Protein AF-A0ABD2XMZ7-F1 (afdb_monomer)

Foldseek 3Di:
DLVVVLVPDDLPRQQDADPFQDGQLLVLQVDPPCSLVSNLSSLLSPHQQCRATNQQDGSLLSNLLDLDPPCSLVSNVVSCVVSVRDYDQCRATPQSDGSLLNNLQNVNLVSNLSSVVSPRDQCRATNQRDGSLLSLLQDDPPVDPDRSLLSNLVSCVVVVHDHPQQRATPVGDGSLLNNLLNLPLVSNVSSVVSPDDLVPDDHDALVSNPPDLDADDDLSLLLSLLLLLLSNLLSVVSCVVSPRDDDLNNLLRSLVSCVVSVLQPDPPPLVCVQVNPPNVVNVVSLVLQQVADPPVLRDTNNVLLPDALVVVVVRDRSVRVNNPSVSVRLVVDDPSNSNSSSSSNSQSPCVVSLLVSLLVLVCLVVVVPDDSVVSSVVSVPDGSVVSSVSSVVSVVVVD

Radius of gyration: 26.89 Å; Cα contacts (8 Å, |Δi|>4): 524; chains: 1; bounding box: 75×39×82 Å

Sequence (399 aa):
MVFVLKKRCKPGQVDVQDKWGNTPLHLAVPSLANPKARVQALLTIGANPNLANDEGLTPMHIISKRHCNDGLWNSFWKVSGQMKQPVKLEARDKLGNTPLHLAALSFDFMSLESLLRNGADPNSVNEEGQTPLHIIAKNDDRFNICNVASLFFKTNKELGRQVRIDAKDNLGRTPLQLAVANLLPDKIDILLDNGADLSSFRFPTEDYFAEKLVPYQRERRLNFKMRIASRLMAVVECLENRGYELDQSDALTVMKVFADHELFEKS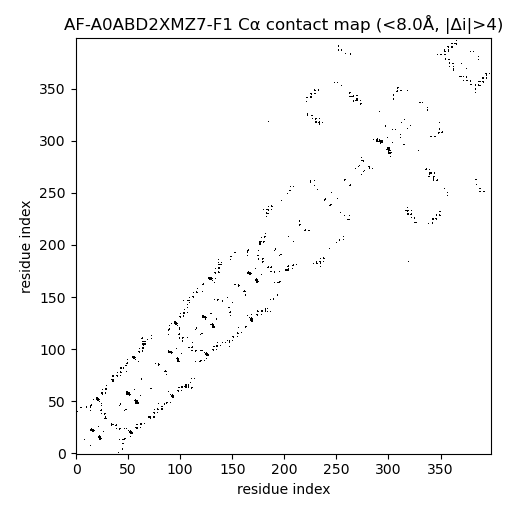ANFEKCWYGRDGGKSVMKAKKTKKIMLKKMGLTLYDLIRLRPEEMTKLITFKEFNLYSPSSVLRKLPNKLLEACVLHLCETISREFFRAWATISFLGLTRYRLPVLCCENIIENLKNEDLHRICLADTLDAI

Nearest PDB structures (foldseek):
  1k3z-assembly1_D  TM=8.189E-01  e=5.544E-05  Mus musculus
  5ma9-assembly1_A  TM=4.118E-01  e=1.063E-08  synthetic construct
  8fhi-assembly1_A  TM=4.095E-01  e=3.272E-05  Oryctolagus cuniculus
  5iwr-assembly1_A  TM=4.015E-01  e=6.321E-04  Rattus norvegicus
  5wo8-assembly1_A  TM=4.094E-01  e=3.617E-03  Rattus norvegicus

pLDDT: mean 81.59, std 15.68, range [28.45, 98.5]

Structure (mmCIF, N/CA/C/O backbone):
data_AF-A0ABD2XMZ7-F1
#
_entry.id   AF-A0ABD2XMZ7-F1
#
loop_
_atom_site.group_PDB
_atom_site.id
_atom_site.type_symbol
_atom_site.label_atom_id
_atom_site.label_alt_id
_atom_site.label_comp_id
_atom_site.label_asym_id
_atom_site.label_entity_id
_atom_site.label_seq_id
_atom_site.pdbx_PDB_ins_code
_atom_site.Cartn_x
_atom_site.Cartn_y
_atom_site.Cartn_z
_atom_site.occupancy
_atom_site.B_iso_or_equiv
_atom_site.auth_seq_id
_atom_site.auth_comp_id
_atom_site.auth_asym_id
_atom_site.auth_atom_id
_atom_site.pdbx_PDB_model_num
ATOM 1 N N . MET A 1 1 ? 41.041 -0.847 -24.775 1.00 38.12 1 MET A N 1
ATOM 2 C CA . MET A 1 1 ? 40.199 -2.025 -24.447 1.00 38.12 1 MET A CA 1
ATOM 3 C C . MET A 1 1 ? 38.959 -2.148 -25.348 1.00 38.12 1 MET A C 1
ATOM 5 O O . MET A 1 1 ? 38.755 -3.219 -25.899 1.00 38.12 1 MET A O 1
ATOM 9 N N . VAL A 1 2 ? 38.198 -1.068 -25.610 1.00 33.31 2 VAL A N 1
ATOM 10 C CA . VAL A 1 2 ? 37.034 -1.059 -26.543 1.00 33.31 2 VAL A CA 1
ATOM 11 C C . VAL A 1 2 ? 37.391 -1.490 -27.980 1.00 33.31 2 VAL A C 1
ATOM 13 O O . VAL A 1 2 ? 36.640 -2.221 -28.618 1.00 33.31 2 VAL A O 1
ATOM 16 N N . PHE A 1 3 ? 38.581 -1.123 -28.468 1.00 28.45 3 PHE A N 1
ATOM 17 C CA . PHE A 1 3 ? 39.058 -1.489 -29.812 1.00 28.45 3 PHE A CA 1
ATOM 18 C C . PHE A 1 3 ? 39.401 -2.983 -29.982 1.00 28.45 3 PHE A C 1
ATOM 20 O O . PHE A 1 3 ? 39.410 -3.488 -31.101 1.00 28.45 3 PHE A O 1
ATOM 27 N N . VAL A 1 4 ? 39.666 -3.704 -28.886 1.00 34.22 4 VAL A N 1
ATOM 28 C CA . VAL A 1 4 ? 40.078 -5.120 -28.930 1.00 34.22 4 VAL A CA 1
ATOM 29 C C . VAL A 1 4 ? 38.863 -6.054 -29.002 1.00 34.22 4 VAL A C 1
ATOM 31 O O . VAL A 1 4 ? 38.938 -7.103 -29.636 1.00 34.22 4 VAL A O 1
ATOM 34 N N . LEU A 1 5 ? 37.716 -5.654 -28.438 1.00 40.00 5 LEU A N 1
ATOM 35 C CA . LEU A 1 5 ? 36.484 -6.454 -28.475 1.00 40.00 5 LEU A CA 1
ATOM 36 C C . LEU A 1 5 ? 35.785 -6.418 -29.845 1.00 40.00 5 LEU A C 1
ATOM 38 O O . LEU A 1 5 ? 35.269 -7.444 -30.283 1.00 40.00 5 LEU A O 1
ATOM 42 N N . LYS A 1 6 ? 35.855 -5.293 -30.579 1.00 42.47 6 LYS A N 1
ATOM 43 C CA . LYS A 1 6 ? 35.283 -5.179 -31.939 1.00 42.47 6 LYS A CA 1
ATOM 44 C C . LYS A 1 6 ? 35.892 -6.151 -32.961 1.00 42.47 6 LYS A C 1
ATOM 46 O O . LYS A 1 6 ? 35.240 -6.458 -33.949 1.00 42.47 6 LYS A O 1
ATOM 51 N N . LYS A 1 7 ? 37.121 -6.637 -32.743 1.00 44.34 7 LYS A N 1
ATOM 52 C CA . LYS A 1 7 ? 37.799 -7.570 -33.663 1.00 44.34 7 LYS A CA 1
ATOM 53 C C . LYS A 1 7 ? 37.539 -9.054 -33.371 1.00 44.34 7 LYS A C 1
ATOM 55 O O . LYS A 1 7 ? 37.940 -9.876 -34.187 1.00 44.34 7 LYS A O 1
ATOM 60 N N . ARG A 1 8 ? 36.927 -9.419 -32.233 1.00 46.94 8 ARG A N 1
ATOM 61 C CA . ARG A 1 8 ? 36.843 -10.830 -31.793 1.00 46.94 8 ARG A CA 1
ATOM 62 C C . ARG A 1 8 ? 35.441 -11.435 -31.722 1.00 46.94 8 ARG A C 1
ATOM 64 O O . ARG A 1 8 ? 35.349 -12.649 -31.849 1.00 46.94 8 ARG A O 1
ATOM 71 N N . CYS A 1 9 ? 34.373 -10.652 -31.576 1.00 47.41 9 CYS A N 1
ATOM 72 C CA . CYS A 1 9 ? 33.013 -11.204 -31.553 1.00 47.41 9 CYS A CA 1
ATOM 73 C C . CYS A 1 9 ? 32.313 -10.993 -32.899 1.00 47.41 9 CYS A C 1
ATOM 75 O O . CYS A 1 9 ? 32.142 -9.858 -33.341 1.00 47.41 9 CYS A O 1
ATOM 77 N N . LYS A 1 10 ? 31.875 -12.084 -33.541 1.00 54.19 10 LYS A N 1
ATOM 78 C CA . LYS A 1 10 ? 30.911 -12.005 -34.649 1.00 54.19 10 LYS A CA 1
ATOM 79 C C . LYS A 1 10 ? 29.584 -11.428 -34.112 1.00 54.19 10 LYS A C 1
ATOM 81 O O . LYS A 1 10 ? 29.258 -11.718 -32.959 1.00 54.19 10 LYS A O 1
ATOM 86 N N . PRO A 1 11 ? 28.787 -10.696 -34.916 1.00 49.00 11 PRO A N 1
ATOM 87 C CA . PRO A 1 11 ? 27.515 -10.095 -34.485 1.00 49.00 11 PRO A CA 1
ATOM 88 C C . PRO A 1 11 ? 26.515 -11.056 -33.809 1.00 49.00 11 PRO A C 1
ATOM 90 O O . PRO A 1 11 ? 25.649 -10.598 -33.082 1.00 49.00 11 PRO A O 1
ATOM 93 N N . GLY A 1 12 ? 26.650 -12.378 -33.988 1.00 54.53 12 GLY A N 1
ATOM 94 C CA . GLY A 1 12 ? 25.813 -13.395 -33.332 1.00 54.53 12 GLY A CA 1
ATOM 95 C C . GLY A 1 12 ? 26.359 -14.005 -32.029 1.00 54.53 12 GLY A C 1
ATOM 96 O O . GLY A 1 12 ? 25.668 -14.806 -31.416 1.00 54.53 12 GLY A O 1
ATOM 97 N N . GLN A 1 13 ? 27.581 -13.676 -31.588 1.00 69.81 13 GLN A N 1
ATOM 98 C CA . GLN A 1 13 ? 28.174 -14.241 -30.357 1.00 69.81 13 GLN A CA 1
ATOM 99 C C . GLN A 1 13 ? 27.976 -13.369 -29.109 1.00 69.81 13 GLN A C 1
ATOM 101 O O . GLN A 1 13 ? 28.232 -13.826 -27.998 1.00 69.81 13 GLN A O 1
ATOM 106 N N . VAL A 1 14 ? 27.558 -12.112 -29.273 1.00 84.31 14 VAL A N 1
ATOM 107 C CA . VAL A 1 14 ? 27.407 -11.172 -28.150 1.00 84.31 14 VAL A CA 1
ATOM 108 C C . VAL A 1 14 ? 26.208 -11.495 -27.255 1.00 84.31 14 VAL A C 1
ATOM 110 O O . VAL A 1 14 ? 26.244 -11.189 -26.068 1.00 84.31 14 VAL A O 1
ATOM 113 N N . ASP A 1 15 ? 25.194 -12.163 -27.800 1.00 91.25 15 ASP A N 1
ATOM 114 C CA . ASP A 1 15 ? 23.923 -12.444 -27.129 1.00 91.25 15 ASP A CA 1
ATOM 115 C C . ASP A 1 15 ? 23.771 -13.920 -26.717 1.00 91.25 15 ASP A C 1
ATOM 117 O O . ASP A 1 15 ? 22.664 -14.381 -26.457 1.00 91.25 15 ASP A O 1
ATOM 121 N N . VAL A 1 16 ? 24.874 -14.679 -26.647 1.00 91.06 16 VAL A N 1
ATOM 122 C CA . VAL A 1 16 ? 24.844 -16.095 -26.233 1.00 91.06 16 VAL A CA 1
ATOM 123 C C . VAL A 1 16 ? 24.239 -16.222 -24.838 1.00 91.06 16 VAL A C 1
ATOM 125 O O . VAL A 1 16 ? 24.707 -15.592 -23.894 1.00 91.06 16 VAL A O 1
ATOM 128 N N . GLN A 1 17 ? 23.216 -17.056 -24.710 1.00 92.19 17 GLN A N 1
ATOM 129 C CA . GLN A 1 17 ? 22.530 -17.284 -23.448 1.00 92.19 17 GLN A CA 1
ATOM 130 C C . GLN A 1 17 ? 23.194 -18.413 -22.657 1.00 92.19 17 GLN A C 1
ATOM 132 O O . GLN A 1 17 ? 23.619 -19.422 -23.223 1.00 92.19 17 GLN A O 1
ATOM 137 N N . ASP A 1 18 ? 23.300 -18.232 -21.342 1.00 91.62 18 ASP A N 1
ATOM 138 C CA . ASP A 1 18 ? 23.637 -19.320 -20.428 1.00 91.62 18 ASP A CA 1
ATOM 139 C C . ASP A 1 18 ? 22.441 -20.272 -20.220 1.00 91.62 18 ASP A C 1
ATOM 141 O O . ASP A 1 18 ? 21.390 -20.139 -20.846 1.00 91.62 18 ASP A O 1
ATOM 145 N N . LYS A 1 19 ? 22.590 -21.249 -19.321 1.00 94.62 19 LYS A N 1
ATOM 146 C CA . LYS A 1 19 ? 21.549 -22.247 -19.017 1.00 94.62 19 LYS A CA 1
ATOM 147 C C . LYS A 1 19 ? 20.270 -21.688 -18.369 1.00 94.62 19 LYS A C 1
ATOM 149 O O . LYS A 1 19 ? 19.377 -22.471 -18.075 1.00 94.62 19 LYS A O 1
ATOM 154 N N . TRP A 1 20 ? 20.241 -20.394 -18.059 1.00 92.12 20 TRP A N 1
ATOM 155 C CA . TRP A 1 20 ? 19.093 -19.681 -17.500 1.00 92.12 20 TRP A CA 1
ATOM 156 C C . TRP A 1 20 ? 18.586 -18.594 -18.463 1.00 92.12 20 TRP A C 1
ATOM 158 O O . TRP A 1 20 ? 17.882 -17.667 -18.053 1.00 92.12 20 TRP A O 1
ATOM 168 N N . GLY A 1 21 ? 19.015 -18.630 -19.728 1.00 92.62 21 GLY A N 1
ATOM 169 C CA . GLY A 1 21 ? 18.636 -17.642 -20.729 1.00 92.62 21 GLY A CA 1
ATOM 170 C C . GLY A 1 21 ? 19.363 -16.298 -20.586 1.00 92.62 21 GLY A C 1
ATOM 171 O O . GLY A 1 21 ? 19.063 -15.357 -21.323 1.00 92.62 21 GLY A O 1
ATOM 172 N N . ASN A 1 22 ? 20.312 -16.145 -19.653 1.00 93.44 22 ASN A N 1
ATOM 173 C CA . ASN A 1 22 ? 20.974 -14.858 -19.444 1.00 93.44 22 ASN A CA 1
ATOM 174 C C . ASN A 1 22 ? 22.020 -14.612 -20.531 1.00 93.44 22 ASN A C 1
ATOM 176 O O . ASN A 1 22 ? 22.984 -15.362 -20.674 1.00 93.44 22 ASN A O 1
ATOM 180 N N . THR A 1 23 ? 21.876 -13.502 -21.249 1.00 94.19 23 THR A N 1
ATOM 181 C CA . THR A 1 23 ? 22.932 -12.985 -22.133 1.00 94.19 23 THR A CA 1
ATOM 182 C C . THR A 1 23 ? 24.066 -12.344 -21.315 1.00 94.19 23 THR A C 1
ATOM 184 O O . THR A 1 23 ? 23.862 -11.970 -20.151 1.00 94.19 23 THR A O 1
ATOM 187 N N . PRO A 1 24 ? 25.252 -12.085 -21.900 1.00 92.62 24 PRO A N 1
ATOM 188 C CA . PRO A 1 24 ? 26.321 -11.347 -21.228 1.00 92.62 24 PRO A CA 1
ATOM 189 C C . PRO A 1 24 ? 25.870 -9.975 -20.717 1.00 92.62 24 PRO A C 1
ATOM 191 O O . PRO A 1 24 ? 26.407 -9.488 -19.722 1.00 92.62 24 PRO A O 1
ATOM 194 N N . LEU A 1 25 ? 24.870 -9.361 -21.363 1.00 92.94 25 LEU A N 1
ATOM 195 C CA . LEU A 1 25 ? 24.292 -8.092 -20.931 1.00 92.94 25 LEU A CA 1
ATOM 196 C C . LEU A 1 25 ? 23.489 -8.237 -19.630 1.00 92.94 25 LEU A C 1
ATOM 198 O O . LEU A 1 25 ? 23.632 -7.386 -18.754 1.00 92.94 25 LEU A O 1
ATOM 202 N N . HIS A 1 26 ? 22.742 -9.333 -19.448 1.00 92.69 26 HIS A N 1
ATOM 203 C CA . HIS A 1 26 ? 22.068 -9.641 -18.179 1.00 92.69 26 HIS A CA 1
ATOM 204 C C . HIS A 1 26 ? 23.076 -9.789 -17.038 1.00 92.69 26 HIS A C 1
ATOM 206 O O . HIS A 1 26 ? 22.881 -9.222 -15.969 1.00 92.69 26 HIS A O 1
ATOM 212 N N . LEU A 1 27 ? 24.186 -10.494 -17.281 1.00 90.62 27 LEU A N 1
ATOM 213 C CA . LEU A 1 27 ? 25.227 -10.759 -16.280 1.00 90.62 27 LEU A CA 1
ATOM 214 C C . LEU A 1 27 ? 26.117 -9.537 -15.990 1.00 90.62 27 LEU A C 1
ATOM 216 O O . LEU A 1 27 ? 26.701 -9.424 -14.910 1.00 90.62 27 LEU A O 1
ATOM 220 N N . ALA A 1 28 ? 26.231 -8.604 -16.938 1.00 89.81 28 ALA A N 1
ATOM 221 C CA . ALA A 1 28 ? 26.998 -7.373 -16.760 1.00 89.81 28 ALA A CA 1
ATOM 222 C C . ALA A 1 28 ? 26.328 -6.397 -15.789 1.00 89.81 28 ALA A C 1
ATOM 224 O O . ALA A 1 28 ? 27.034 -5.677 -15.081 1.00 89.81 28 ALA A O 1
ATOM 225 N N . VAL A 1 29 ? 24.991 -6.392 -15.740 1.00 87.25 29 VAL A N 1
ATOM 226 C CA . VAL A 1 29 ? 24.213 -5.508 -14.871 1.00 87.25 29 VAL A CA 1
ATOM 227 C C . VAL A 1 29 ? 24.531 -5.758 -13.388 1.00 87.25 29 VAL A C 1
ATOM 229 O O . VAL A 1 29 ? 25.074 -4.843 -12.778 1.00 87.25 29 VAL A O 1
ATOM 232 N N . PRO A 1 30 ? 24.311 -6.943 -12.778 1.00 83.31 30 PRO A N 1
ATOM 233 C CA . PRO A 1 30 ? 24.521 -7.185 -11.342 1.00 83.31 30 PRO A CA 1
ATOM 234 C C . PRO A 1 30 ? 25.998 -7.212 -10.902 1.00 83.31 30 PRO A C 1
ATOM 236 O O . PRO A 1 30 ? 26.280 -7.411 -9.725 1.00 83.31 30 PRO A O 1
ATOM 239 N N . SER A 1 31 ? 26.957 -7.015 -11.812 1.00 75.56 31 SER A N 1
ATOM 240 C CA . SER A 1 31 ? 28.384 -7.121 -11.501 1.00 75.56 31 SER A CA 1
ATOM 241 C C . SER A 1 31 ? 28.862 -6.050 -10.511 1.00 75.56 31 SER A C 1
ATOM 243 O O . SER A 1 31 ? 28.597 -4.862 -10.685 1.00 75.56 31 SER A O 1
ATOM 245 N N . LEU A 1 32 ? 29.644 -6.474 -9.511 1.00 65.06 32 LEU A N 1
ATOM 246 C CA . LEU A 1 32 ? 30.267 -5.597 -8.509 1.00 65.06 32 LEU A CA 1
ATOM 247 C C . LEU A 1 32 ? 31.426 -4.753 -9.076 1.00 65.06 32 LEU A C 1
ATOM 249 O O . LEU A 1 32 ? 31.767 -3.715 -8.518 1.00 65.06 32 LEU A O 1
ATOM 253 N N . ALA A 1 33 ? 32.027 -5.171 -10.196 1.00 70.06 33 ALA A N 1
ATOM 254 C CA . ALA A 1 33 ? 33.173 -4.500 -10.806 1.00 70.06 33 ALA A CA 1
ATOM 255 C C . ALA A 1 33 ? 32.759 -3.739 -12.078 1.00 70.06 33 ALA A C 1
ATOM 257 O O . ALA A 1 33 ? 32.701 -4.305 -13.171 1.00 70.06 33 ALA A O 1
ATOM 258 N N . ASN A 1 34 ? 32.500 -2.437 -11.919 1.00 80.81 34 ASN A N 1
ATOM 259 C CA . ASN A 1 34 ? 32.231 -1.464 -12.988 1.00 80.81 34 ASN A CA 1
ATOM 260 C C . ASN A 1 34 ? 31.139 -1.897 -14.004 1.00 80.81 34 ASN A C 1
ATOM 262 O O . ASN A 1 34 ? 31.417 -2.042 -15.202 1.00 80.81 34 ASN A O 1
ATOM 266 N N . PRO A 1 35 ? 29.883 -2.079 -13.549 1.00 85.44 35 PRO A N 1
ATOM 267 C CA . PRO A 1 35 ? 28.771 -2.521 -14.398 1.00 85.44 35 PRO A CA 1
ATOM 268 C C . PRO A 1 35 ? 28.526 -1.562 -15.571 1.00 85.44 35 PRO A C 1
ATOM 270 O O . PRO A 1 35 ? 28.279 -1.996 -16.695 1.00 85.44 35 PRO A O 1
ATOM 273 N N . LYS A 1 36 ? 28.709 -0.255 -15.347 1.00 88.56 36 LYS A N 1
ATOM 274 C CA . LYS A 1 36 ? 28.576 0.792 -16.365 1.00 88.56 36 LYS A CA 1
ATOM 275 C C . LYS A 1 36 ? 29.483 0.557 -17.572 1.00 88.56 36 LYS A C 1
ATOM 277 O O . LYS A 1 36 ? 28.987 0.515 -18.695 1.00 88.56 36 LYS A O 1
ATOM 282 N N . ALA A 1 37 ? 30.788 0.374 -17.365 1.00 88.94 37 ALA A N 1
ATOM 283 C CA . ALA A 1 37 ? 31.724 0.173 -18.474 1.00 88.94 37 ALA A CA 1
ATOM 284 C C . ALA A 1 37 ? 31.446 -1.128 -19.245 1.00 88.94 37 ALA A C 1
ATOM 286 O O . ALA A 1 37 ? 31.563 -1.159 -20.470 1.00 88.94 37 ALA A O 1
ATOM 287 N N . ARG A 1 38 ? 31.042 -2.194 -18.542 1.00 88.94 38 ARG A N 1
ATOM 288 C CA . ARG A 1 38 ? 30.714 -3.488 -19.160 1.00 88.94 38 ARG A CA 1
ATOM 289 C C . ARG A 1 38 ? 29.462 -3.394 -20.026 1.00 88.94 38 ARG A C 1
ATOM 291 O O . ARG A 1 38 ? 29.496 -3.808 -21.180 1.00 88.94 38 ARG A O 1
ATOM 298 N N . VAL A 1 39 ? 28.397 -2.794 -19.499 1.00 90.94 39 VAL A N 1
ATOM 299 C CA . VAL A 1 39 ? 27.154 -2.547 -20.239 1.00 90.94 39 VAL A CA 1
ATOM 300 C C . VAL A 1 39 ? 27.407 -1.658 -21.458 1.00 90.94 39 VAL A C 1
ATOM 302 O O . VAL A 1 39 ? 26.974 -2.002 -22.553 1.00 90.94 39 VAL A O 1
ATOM 305 N N . GLN A 1 40 ? 28.173 -0.569 -21.313 1.00 91.31 40 GLN A N 1
ATOM 306 C CA . GLN A 1 40 ? 28.552 0.284 -22.448 1.00 91.31 40 GLN A CA 1
ATOM 307 C C . GLN A 1 40 ? 29.273 -0.502 -23.542 1.00 91.31 40 GLN A C 1
ATOM 309 O O . GLN A 1 40 ? 28.925 -0.383 -24.716 1.00 91.31 40 GLN A O 1
ATOM 314 N N . ALA A 1 41 ? 30.276 -1.299 -23.164 1.00 90.62 41 ALA A N 1
ATOM 315 C CA . ALA A 1 41 ? 31.056 -2.077 -24.114 1.00 90.62 41 ALA A CA 1
ATOM 316 C C . ALA A 1 41 ? 30.178 -3.079 -24.873 1.00 90.62 41 ALA A C 1
ATOM 318 O O . ALA A 1 41 ? 30.274 -3.140 -26.095 1.00 90.62 41 ALA A O 1
ATOM 319 N N . LEU A 1 42 ? 29.305 -3.804 -24.164 1.00 91.56 42 LEU A N 1
ATOM 320 C CA . LEU A 1 42 ? 28.395 -4.792 -24.749 1.00 91.56 42 LEU A CA 1
ATOM 321 C C . LEU A 1 42 ? 27.392 -4.152 -25.718 1.00 91.56 42 LEU A C 1
ATOM 323 O O . LEU A 1 42 ? 27.271 -4.605 -26.853 1.00 91.56 42 LEU A O 1
ATOM 327 N N . LEU A 1 43 ? 26.743 -3.054 -25.327 1.00 92.44 43 LEU A N 1
ATOM 328 C CA . LEU A 1 43 ? 25.816 -2.339 -26.211 1.00 92.44 43 LEU A CA 1
ATOM 329 C C . LEU A 1 43 ? 26.537 -1.767 -27.446 1.00 92.44 43 LEU A C 1
ATOM 331 O O . LEU A 1 43 ? 26.039 -1.874 -28.561 1.00 92.44 43 LEU A O 1
ATOM 335 N N . THR A 1 44 ? 27.758 -1.241 -27.287 1.00 90.75 44 THR A N 1
ATOM 336 C CA . THR A 1 44 ? 28.550 -0.674 -28.401 1.00 90.75 44 THR A CA 1
ATOM 337 C C . THR A 1 44 ? 28.965 -1.723 -29.440 1.00 90.75 44 THR A C 1
ATOM 339 O O . THR A 1 44 ? 29.176 -1.389 -30.608 1.00 90.75 44 THR A O 1
ATOM 342 N N . ILE A 1 45 ? 29.114 -2.988 -29.036 1.00 89.81 45 ILE A N 1
ATOM 343 C CA . ILE A 1 45 ? 29.388 -4.098 -29.963 1.00 89.81 45 ILE A CA 1
ATOM 344 C C . ILE A 1 45 ? 28.110 -4.755 -30.507 1.00 89.81 45 ILE A C 1
ATOM 346 O O . ILE A 1 45 ? 28.218 -5.702 -31.281 1.00 89.81 45 ILE A O 1
ATOM 350 N N . GLY A 1 46 ? 26.928 -4.242 -30.151 1.00 89.38 46 GLY A N 1
ATOM 351 C CA . GLY A 1 46 ? 25.648 -4.656 -30.723 1.00 89.38 46 GLY A CA 1
ATOM 352 C C . GLY A 1 46 ? 24.824 -5.626 -29.878 1.00 89.38 46 GLY A C 1
ATOM 353 O O . GLY A 1 46 ? 23.872 -6.174 -30.423 1.00 89.38 46 GLY A O 1
ATOM 354 N N . ALA A 1 47 ? 25.145 -5.829 -28.591 1.00 92.44 47 ALA A N 1
ATOM 355 C CA . ALA A 1 47 ? 24.313 -6.640 -27.691 1.00 92.44 47 ALA A CA 1
ATOM 356 C C . ALA A 1 47 ? 22.858 -6.160 -27.715 1.00 92.44 47 ALA A C 1
ATOM 358 O O . ALA A 1 47 ? 22.613 -4.959 -27.600 1.00 92.44 47 ALA A O 1
ATOM 359 N N . ASN A 1 48 ? 21.896 -7.071 -27.836 1.00 92.62 48 ASN A N 1
ATOM 360 C CA . ASN A 1 48 ? 20.490 -6.696 -27.887 1.00 92.62 48 ASN A CA 1
ATOM 361 C C . ASN A 1 48 ? 19.973 -6.315 -26.479 1.00 92.62 48 ASN A C 1
ATOM 363 O O . ASN A 1 48 ? 19.917 -7.174 -25.592 1.00 92.62 48 ASN A O 1
ATOM 367 N N . PRO A 1 49 ? 19.530 -5.058 -26.252 1.00 93.81 49 PRO A N 1
ATOM 368 C CA . PRO A 1 49 ? 19.078 -4.594 -24.939 1.00 93.81 49 PRO A CA 1
ATOM 369 C C . PRO A 1 49 ? 17.728 -5.177 -24.502 1.00 93.81 49 PRO A C 1
ATOM 371 O O . PRO A 1 49 ? 17.311 -4.943 -23.369 1.00 93.81 49 PRO A O 1
ATOM 374 N N . ASN A 1 50 ? 17.037 -5.903 -25.386 1.00 95.44 50 ASN A N 1
ATOM 375 C CA . ASN A 1 50 ? 15.657 -6.348 -25.198 1.00 95.44 50 ASN A CA 1
ATOM 376 C C . ASN A 1 50 ? 15.491 -7.869 -25.119 1.00 95.44 50 ASN A C 1
ATOM 378 O O . ASN A 1 50 ? 14.354 -8.331 -25.043 1.00 95.44 50 ASN A O 1
ATOM 382 N N . LEU A 1 51 ? 16.573 -8.652 -25.190 1.00 95.12 51 LEU A N 1
ATOM 383 C CA . LEU A 1 51 ? 16.459 -10.102 -25.020 1.00 95.12 51 LEU A CA 1
ATOM 384 C C . LEU A 1 51 ? 16.017 -10.413 -23.598 1.00 95.12 51 LEU A C 1
ATOM 386 O O . LEU A 1 51 ? 16.554 -9.836 -22.658 1.00 95.12 51 LEU A O 1
ATOM 390 N N . ALA A 1 52 ? 15.041 -11.301 -23.467 1.00 96.00 52 ALA A N 1
ATOM 391 C CA . ALA A 1 52 ? 14.596 -11.816 -22.187 1.00 96.00 52 ALA A CA 1
ATOM 392 C C . ALA A 1 52 ? 15.336 -13.117 -21.861 1.00 96.00 52 ALA A C 1
ATOM 394 O O . ALA A 1 52 ? 15.641 -13.901 -22.764 1.00 96.00 52 ALA A O 1
ATOM 395 N N . ASN A 1 53 ? 15.622 -13.333 -20.581 1.00 95.19 53 ASN A N 1
ATOM 396 C CA . ASN A 1 53 ? 16.087 -14.620 -20.080 1.00 95.19 53 ASN A CA 1
ATOM 397 C C . ASN A 1 53 ? 14.918 -15.600 -19.870 1.00 95.19 53 ASN A C 1
ATOM 399 O O . ASN A 1 53 ? 13.767 -15.278 -20.173 1.00 95.19 53 ASN A O 1
ATOM 403 N N . ASP A 1 54 ? 15.196 -16.779 -19.309 1.00 96.00 54 ASP A N 1
ATOM 404 C CA . ASP A 1 54 ? 14.175 -17.816 -19.128 1.00 96.00 54 ASP A CA 1
ATOM 405 C C . ASP A 1 54 ? 13.066 -17.405 -18.152 1.00 96.00 54 ASP A C 1
ATOM 407 O O . ASP A 1 54 ? 12.009 -18.019 -18.165 1.00 96.00 54 ASP A O 1
ATOM 411 N N . GLU A 1 55 ? 13.271 -16.369 -17.332 1.00 95.00 55 GLU A N 1
ATOM 412 C CA . GLU A 1 55 ? 12.274 -15.774 -16.429 1.00 95.00 55 GLU A CA 1
ATOM 413 C C . GLU A 1 55 ? 11.492 -14.614 -17.072 1.00 95.00 55 GLU A C 1
ATOM 415 O O . GLU A 1 55 ? 10.707 -13.938 -16.406 1.00 95.00 55 GLU A O 1
ATOM 420 N N . GLY A 1 56 ? 11.707 -14.350 -18.363 1.00 95.81 56 GLY A N 1
ATOM 421 C CA . GLY A 1 56 ? 11.125 -13.205 -19.065 1.00 95.81 56 GLY A CA 1
ATOM 422 C C . GLY A 1 56 ? 11.791 -11.866 -18.713 1.00 95.81 56 GLY A C 1
ATOM 423 O O . GLY A 1 56 ? 11.373 -10.814 -19.195 1.00 95.81 56 GLY A O 1
ATOM 424 N N . LEU A 1 57 ? 12.844 -11.868 -17.889 1.00 96.44 57 LEU A N 1
ATOM 425 C CA . LEU A 1 57 ? 13.526 -10.645 -17.477 1.00 96.44 57 LEU A CA 1
ATOM 426 C C . LEU A 1 57 ? 14.429 -10.162 -18.604 1.00 96.44 57 LEU A C 1
ATOM 428 O O . LEU A 1 57 ? 15.330 -10.875 -19.027 1.00 96.44 57 LEU A O 1
ATOM 432 N N . THR A 1 58 ? 14.230 -8.922 -19.039 1.00 95.75 58 THR A N 1
ATOM 433 C CA . THR A 1 58 ? 15.190 -8.201 -19.891 1.00 95.75 58 THR A CA 1
ATOM 434 C C . THR A 1 58 ? 16.281 -7.537 -19.039 1.00 95.75 58 THR A C 1
ATOM 436 O O . THR A 1 58 ? 16.090 -7.355 -17.829 1.00 95.75 58 THR A O 1
ATOM 439 N N . PRO A 1 59 ? 17.397 -7.059 -19.628 1.00 94.19 59 PRO A N 1
ATOM 440 C CA . PRO A 1 59 ? 18.377 -6.254 -18.904 1.00 94.19 59 PRO A CA 1
ATOM 441 C C . PRO A 1 59 ? 17.744 -5.079 -18.153 1.00 94.19 59 PRO A C 1
ATOM 443 O O . PRO A 1 59 ? 18.156 -4.784 -17.034 1.00 94.19 59 PRO A O 1
ATOM 446 N N . MET A 1 60 ? 16.699 -4.459 -18.715 1.00 93.62 60 MET A N 1
ATOM 447 C CA . MET A 1 60 ? 16.008 -3.345 -18.067 1.00 93.62 60 MET A CA 1
ATOM 448 C C . MET A 1 60 ? 15.286 -3.765 -16.778 1.00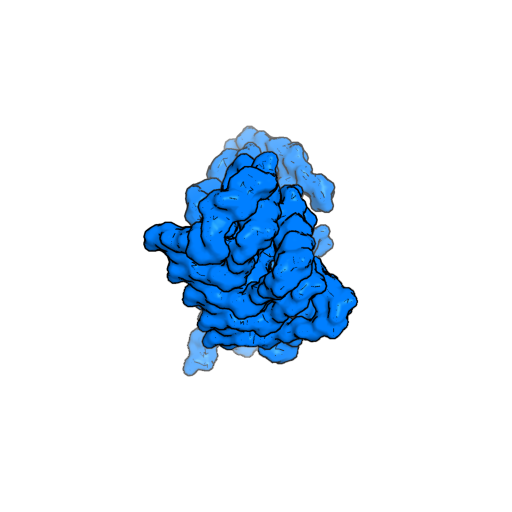 93.62 60 MET A C 1
ATOM 450 O O . MET A 1 60 ? 15.380 -3.055 -15.783 1.00 93.62 60 MET A O 1
ATOM 454 N N . HIS A 1 61 ? 14.670 -4.954 -16.739 1.00 94.38 61 HIS A N 1
ATOM 455 C CA . HIS A 1 61 ? 14.087 -5.502 -15.506 1.00 94.38 61 HIS A CA 1
ATOM 456 C C . HIS A 1 61 ? 15.140 -5.676 -14.405 1.00 94.38 61 HIS A C 1
ATOM 458 O O . HIS A 1 61 ? 14.892 -5.366 -13.239 1.00 94.38 61 HIS A O 1
ATOM 464 N N . ILE A 1 62 ? 16.330 -6.167 -14.769 1.00 92.25 62 ILE A N 1
ATOM 465 C CA . ILE A 1 62 ? 17.426 -6.367 -13.813 1.00 92.25 62 ILE A CA 1
ATOM 466 C C . ILE A 1 62 ? 17.934 -5.019 -13.300 1.00 92.25 62 ILE A C 1
ATOM 468 O O . ILE A 1 62 ? 18.191 -4.892 -12.104 1.00 92.25 62 ILE A O 1
ATOM 472 N N . ILE A 1 63 ? 18.053 -4.006 -14.166 1.00 90.56 63 ILE A N 1
ATOM 473 C CA . ILE A 1 63 ? 18.465 -2.664 -13.740 1.00 90.56 63 ILE A CA 1
ATOM 474 C C . ILE A 1 63 ? 17.432 -2.081 -12.761 1.00 90.56 63 ILE A C 1
ATOM 476 O O . ILE A 1 63 ? 17.838 -1.598 -11.710 1.00 90.56 63 ILE A O 1
ATOM 480 N N . SER A 1 64 ? 16.128 -2.211 -13.030 1.00 90.69 64 SER A N 1
ATOM 481 C CA . SER A 1 64 ? 15.049 -1.703 -12.159 1.00 90.69 64 SER A CA 1
ATOM 482 C C . SER A 1 64 ? 14.986 -2.345 -10.770 1.00 90.69 64 SER A C 1
ATOM 484 O O . SER A 1 64 ? 14.433 -1.761 -9.839 1.00 90.69 64 SER A O 1
ATOM 486 N N . LYS A 1 65 ? 15.553 -3.547 -10.609 1.00 86.69 65 LYS A N 1
ATOM 487 C CA . LYS A 1 65 ? 15.680 -4.225 -9.309 1.00 86.69 65 LYS A CA 1
ATOM 488 C C 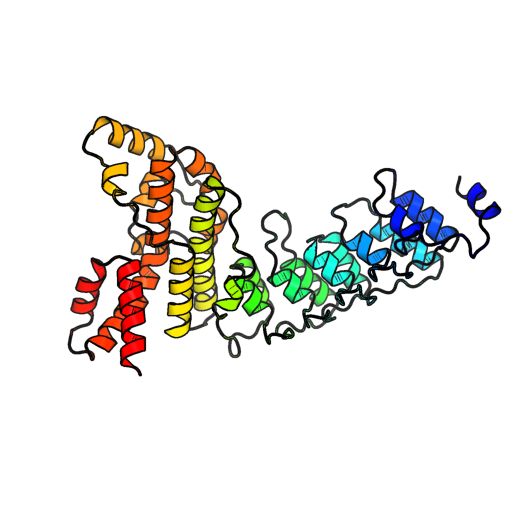. LYS A 1 65 ? 16.892 -3.752 -8.494 1.00 86.69 65 LYS A C 1
ATOM 490 O O . LYS A 1 65 ? 17.042 -4.168 -7.348 1.00 86.69 65 LYS A O 1
ATOM 495 N N . ARG A 1 66 ? 17.792 -2.938 -9.058 1.00 82.69 66 ARG A N 1
ATOM 496 C CA . ARG A 1 66 ? 18.997 -2.476 -8.350 1.00 82.69 66 ARG A CA 1
ATOM 497 C C . ARG A 1 66 ? 18.668 -1.305 -7.437 1.00 82.69 66 ARG A C 1
ATOM 499 O O . ARG A 1 66 ? 18.004 -0.366 -7.842 1.00 82.69 66 ARG A O 1
ATOM 506 N N . HIS A 1 67 ? 19.273 -1.296 -6.256 1.00 74.25 67 HIS A N 1
ATOM 507 C CA . HIS A 1 67 ? 19.268 -0.144 -5.353 1.00 74.25 67 HIS A CA 1
ATOM 508 C C . HIS A 1 67 ? 20.608 0.601 -5.450 1.00 74.25 67 HIS A C 1
ATOM 510 O O . HIS A 1 67 ? 21.361 0.679 -4.479 1.00 74.25 67 HIS A O 1
ATOM 516 N N . CYS A 1 68 ? 20.992 1.049 -6.650 1.00 71.94 68 CYS A N 1
ATOM 517 C CA . CYS A 1 68 ? 22.314 1.641 -6.884 1.00 71.94 68 CYS A CA 1
ATOM 518 C C . CYS A 1 68 ? 22.240 2.864 -7.798 1.00 71.94 68 CYS A C 1
ATOM 520 O O . CYS A 1 68 ? 21.876 2.752 -8.965 1.00 71.94 68 CYS A O 1
ATOM 522 N N . ASN A 1 69 ? 22.699 4.013 -7.297 1.00 72.44 69 ASN A N 1
ATOM 523 C CA . ASN A 1 69 ? 22.864 5.231 -8.088 1.00 72.44 69 ASN A CA 1
ATOM 524 C C . ASN A 1 69 ? 24.284 5.314 -8.681 1.00 72.44 69 ASN A C 1
ATOM 526 O O . ASN A 1 69 ? 25.098 6.148 -8.295 1.00 72.44 69 ASN A O 1
ATOM 530 N N . ASP A 1 70 ? 24.606 4.400 -9.595 1.00 78.44 70 ASP A N 1
ATOM 531 C CA . ASP A 1 70 ? 25.912 4.313 -10.272 1.00 78.44 70 ASP A CA 1
ATOM 532 C C . ASP A 1 70 ? 25.901 4.945 -11.684 1.00 78.44 70 ASP A C 1
ATOM 534 O O . ASP A 1 70 ? 26.869 4.855 -12.450 1.00 78.44 70 ASP A O 1
ATOM 538 N N . GLY A 1 71 ? 24.792 5.598 -12.051 1.00 82.88 71 GLY A N 1
ATOM 539 C CA . GLY A 1 71 ? 24.577 6.179 -13.375 1.00 82.88 71 GLY A CA 1
ATOM 540 C C . GLY A 1 71 ? 24.452 5.143 -14.499 1.00 82.88 71 GLY A C 1
ATOM 541 O O . GLY A 1 71 ? 24.553 5.516 -15.674 1.00 82.88 71 GLY A O 1
ATOM 542 N N . LEU A 1 72 ? 24.249 3.858 -14.172 1.00 86.69 72 LEU A N 1
ATOM 543 C CA . LEU A 1 72 ? 24.049 2.791 -15.152 1.00 86.69 72 LEU A CA 1
ATOM 544 C C . LEU A 1 72 ? 22.835 3.063 -16.038 1.00 86.69 72 LEU A C 1
ATOM 546 O O . LEU A 1 72 ? 22.938 2.888 -17.249 1.00 86.69 72 LEU A O 1
ATOM 550 N N . TRP A 1 73 ? 21.740 3.567 -15.463 1.00 87.12 73 TRP A N 1
ATOM 551 C CA . TRP A 1 73 ? 20.510 3.894 -16.189 1.00 87.12 73 TRP A CA 1
ATOM 552 C C . TRP A 1 73 ? 20.758 4.868 -17.349 1.00 87.12 73 TRP A C 1
ATOM 554 O O . TRP A 1 73 ? 20.533 4.550 -18.518 1.00 87.12 73 TRP A O 1
ATOM 564 N N . ASN A 1 74 ? 21.344 6.027 -17.030 1.00 85.88 74 ASN A N 1
ATOM 565 C CA . ASN A 1 74 ? 21.692 7.068 -18.002 1.00 85.88 74 ASN A CA 1
ATOM 566 C C . ASN A 1 74 ? 22.645 6.544 -19.076 1.00 85.88 74 ASN A C 1
ATOM 568 O O . ASN A 1 74 ? 22.540 6.888 -20.252 1.00 85.88 74 ASN A O 1
ATOM 572 N N . SER A 1 75 ? 23.589 5.699 -18.668 1.00 87.06 75 SER A N 1
ATOM 573 C CA . SER A 1 75 ? 24.539 5.088 -19.581 1.00 87.06 75 SER A CA 1
ATOM 574 C C . SER A 1 75 ? 23.873 4.105 -20.542 1.00 87.06 75 SER A C 1
ATOM 576 O O . SER A 1 75 ? 24.158 4.146 -21.736 1.00 87.06 75 SER A O 1
ATOM 578 N N . PHE A 1 76 ? 23.012 3.227 -20.029 1.00 91.00 76 PHE A N 1
ATOM 579 C CA . PHE A 1 76 ? 22.297 2.230 -20.818 1.00 91.00 76 PHE A CA 1
ATOM 580 C C . PHE 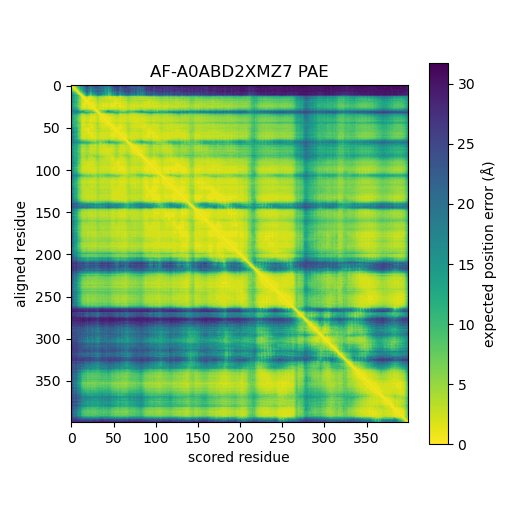A 1 76 ? 21.449 2.917 -21.889 1.00 91.00 76 PHE A C 1
ATOM 582 O O . PHE A 1 76 ? 21.561 2.581 -23.068 1.00 91.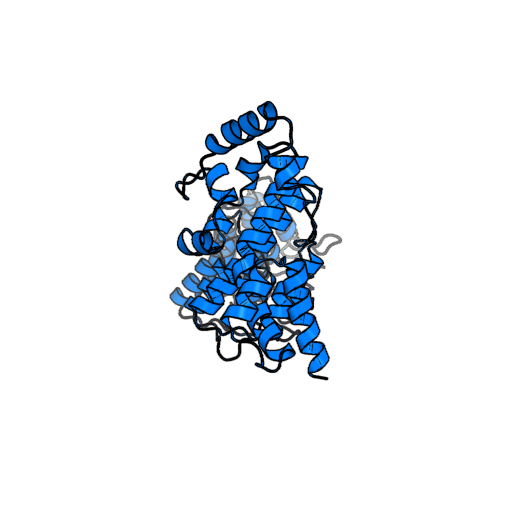00 76 PHE A O 1
ATOM 589 N N . TRP A 1 77 ? 20.677 3.935 -21.497 1.00 87.94 77 TRP A N 1
ATOM 590 C CA . TRP A 1 77 ? 19.830 4.690 -22.418 1.00 87.94 77 TRP A CA 1
ATOM 591 C C . TRP A 1 77 ? 20.643 5.433 -23.479 1.00 87.94 77 TRP A C 1
ATOM 593 O O . TRP A 1 77 ? 20.380 5.303 -24.674 1.00 87.94 77 TRP A O 1
ATOM 603 N N . LYS A 1 78 ? 21.692 6.154 -23.057 1.00 89.38 78 LYS A N 1
ATOM 604 C CA . LYS A 1 78 ? 22.567 6.904 -23.965 1.00 89.38 78 LYS A CA 1
ATOM 605 C C . LYS A 1 78 ? 23.179 6.004 -25.037 1.00 89.38 78 LYS A C 1
ATOM 607 O O . LYS A 1 78 ? 23.136 6.361 -26.211 1.00 89.38 78 LYS A O 1
ATOM 612 N N . VAL A 1 79 ? 23.751 4.860 -24.651 1.00 90.50 79 VAL A N 1
ATOM 613 C CA . VAL A 1 79 ? 24.406 3.963 -25.617 1.00 90.50 79 VAL A CA 1
ATOM 614 C C . VAL A 1 79 ? 23.373 3.280 -26.507 1.00 90.50 79 VAL A C 1
ATOM 616 O O . VAL A 1 79 ? 23.561 3.248 -27.717 1.00 90.50 79 VAL A O 1
ATOM 619 N N . SER A 1 80 ? 22.252 2.813 -25.952 1.00 89.19 80 SER A N 1
ATOM 620 C CA . SER A 1 80 ? 21.183 2.184 -26.745 1.00 89.19 80 SER A CA 1
ATOM 621 C C . SER A 1 80 ? 20.631 3.144 -27.809 1.00 89.19 80 SER A C 1
ATOM 623 O O . SER A 1 80 ? 20.495 2.769 -28.973 1.00 89.19 80 SER A O 1
ATOM 625 N N . GLY A 1 81 ? 20.422 4.419 -27.452 1.00 87.88 81 GLY A N 1
ATOM 626 C CA . GLY A 1 81 ? 20.024 5.468 -28.395 1.00 87.88 81 GLY A CA 1
ATOM 627 C C . GLY A 1 81 ? 21.073 5.741 -29.479 1.00 87.88 81 GLY A C 1
ATOM 628 O O . GLY A 1 81 ? 20.732 5.808 -30.658 1.00 87.88 81 GLY A O 1
ATOM 629 N N . GLN A 1 82 ? 22.359 5.825 -29.113 1.00 89.88 82 GLN A N 1
ATOM 630 C CA . GLN A 1 82 ? 23.463 5.975 -30.077 1.00 89.88 82 GLN A CA 1
ATOM 631 C C . GLN A 1 82 ? 23.547 4.803 -31.062 1.00 89.88 82 GLN A C 1
ATOM 633 O O . GLN A 1 82 ? 23.813 5.005 -32.245 1.00 89.88 82 GLN A O 1
ATOM 638 N N . MET A 1 83 ? 23.283 3.589 -30.580 1.00 88.94 83 MET A N 1
ATOM 639 C CA . MET A 1 83 ? 23.278 2.367 -31.384 1.00 88.94 83 MET A CA 1
ATOM 640 C C . MET A 1 83 ? 21.964 2.159 -32.152 1.00 88.94 83 MET A C 1
ATOM 642 O O . MET A 1 83 ? 21.837 1.167 -32.865 1.00 88.94 83 MET A O 1
ATOM 646 N N . LYS A 1 84 ? 20.996 3.085 -32.036 1.00 89.56 84 LYS A N 1
ATOM 647 C CA . LYS A 1 84 ? 19.650 2.991 -32.628 1.00 89.56 84 LYS A CA 1
ATOM 648 C C . LYS A 1 84 ? 18.910 1.702 -32.240 1.00 89.56 84 LYS A C 1
ATOM 650 O O . LYS A 1 84 ? 18.140 1.159 -33.027 1.00 89.56 84 LYS A O 1
ATOM 655 N N . GLN A 1 85 ? 19.140 1.218 -31.021 1.00 88.00 85 GLN A N 1
ATOM 656 C CA . GLN A 1 85 ? 18.460 0.063 -30.443 1.00 88.00 85 GLN A CA 1
ATOM 657 C C . GLN A 1 85 ? 17.426 0.562 -29.421 1.00 88.00 85 GLN A C 1
ATOM 659 O O . GLN A 1 85 ? 17.790 0.840 -28.277 1.00 88.00 85 GLN A O 1
ATOM 664 N N . PRO A 1 86 ? 16.145 0.735 -29.803 1.00 88.38 86 PRO A N 1
ATOM 665 C CA . PRO A 1 86 ? 15.126 1.221 -28.880 1.00 88.38 86 PRO A CA 1
ATOM 666 C C . PRO A 1 86 ? 14.907 0.205 -27.759 1.00 88.38 86 PRO A C 1
ATOM 668 O O . PRO A 1 86 ? 14.758 -0.992 -28.012 1.00 88.38 86 PRO A O 1
ATOM 671 N N . VAL A 1 87 ? 14.882 0.681 -26.517 1.00 92.31 87 VAL A N 1
ATOM 672 C CA . VAL A 1 87 ? 14.658 -0.174 -25.351 1.00 92.31 87 VAL A CA 1
ATOM 673 C C . VAL A 1 87 ? 13.159 -0.352 -25.128 1.00 92.31 87 VAL A C 1
ATOM 675 O O . VAL A 1 87 ? 12.420 0.627 -25.041 1.00 92.31 87 VAL A O 1
ATOM 678 N N . LYS A 1 88 ? 12.703 -1.600 -25.020 1.00 93.81 88 LYS A N 1
ATOM 679 C CA . LYS A 1 88 ? 11.301 -1.950 -24.777 1.00 93.81 88 LYS A CA 1
ATOM 680 C C . LYS A 1 88 ? 10.994 -1.869 -23.283 1.00 93.81 88 LYS A C 1
ATOM 682 O O . LYS A 1 88 ? 11.404 -2.740 -22.518 1.00 93.81 88 LYS A O 1
ATOM 687 N N . LEU A 1 89 ? 10.258 -0.833 -22.885 1.00 94.69 89 LEU A N 1
ATOM 688 C CA . LEU A 1 89 ? 9.853 -0.613 -21.491 1.00 94.69 89 LEU A CA 1
ATOM 689 C C . LEU A 1 89 ? 8.598 -1.399 -21.085 1.00 94.69 89 LEU A C 1
ATOM 691 O O . LEU A 1 89 ? 8.369 -1.577 -19.900 1.00 94.69 89 LEU A O 1
ATOM 695 N N . GLU A 1 90 ? 7.844 -1.931 -22.051 1.00 97.19 90 GLU A N 1
ATOM 696 C CA . GLU A 1 90 ? 6.635 -2.739 -21.809 1.00 97.19 90 GLU A CA 1
ATOM 697 C C . GLU A 1 90 ? 6.879 -4.250 -21.955 1.00 97.19 90 GLU A C 1
ATOM 699 O O . GLU A 1 90 ? 5.942 -5.035 -22.089 1.00 97.19 90 GLU A O 1
ATOM 704 N N . ALA A 1 91 ? 8.147 -4.679 -21.969 1.00 96.25 91 ALA A N 1
ATOM 705 C CA . ALA A 1 91 ? 8.465 -6.100 -21.863 1.00 96.25 91 ALA A CA 1
ATOM 706 C C . ALA A 1 91 ? 7.957 -6.638 -20.516 1.00 96.25 91 ALA A C 1
ATOM 708 O O . ALA A 1 91 ? 8.001 -5.916 -19.524 1.00 96.25 91 ALA A O 1
ATOM 709 N N . ARG A 1 92 ? 7.495 -7.890 -20.496 1.00 97.38 92 ARG A N 1
ATOM 710 C CA . ARG A 1 92 ? 6.907 -8.531 -19.318 1.00 97.38 92 ARG A CA 1
ATOM 711 C C . ARG A 1 92 ? 7.728 -9.739 -18.895 1.00 97.38 92 ARG A C 1
ATOM 713 O O . ARG A 1 92 ? 8.111 -10.539 -19.749 1.00 97.38 92 ARG A O 1
ATOM 720 N N . ASP A 1 93 ? 7.968 -9.863 -17.594 1.00 96.88 93 ASP A N 1
ATOM 721 C CA . ASP A 1 93 ? 8.499 -11.089 -17.001 1.00 96.88 93 ASP A CA 1
ATOM 722 C C . ASP A 1 93 ? 7.424 -12.191 -16.910 1.00 96.88 93 ASP A C 1
ATOM 724 O O . ASP A 1 93 ? 6.278 -11.996 -17.319 1.00 96.88 93 ASP A O 1
ATOM 728 N N . LYS A 1 94 ? 7.777 -13.368 -16.379 1.00 96.81 94 LYS A N 1
ATOM 729 C CA . LYS A 1 94 ? 6.834 -14.490 -16.198 1.00 96.81 94 LYS A CA 1
ATOM 730 C C . LYS A 1 94 ? 5.602 -14.175 -15.343 1.00 96.81 94 LYS A C 1
ATOM 732 O O . LYS A 1 94 ? 4.617 -14.896 -15.435 1.00 96.81 94 LYS A O 1
ATOM 737 N N . LEU A 1 95 ? 5.668 -13.148 -14.499 1.00 96.50 95 LEU A N 1
ATOM 738 C CA . LEU A 1 95 ? 4.555 -12.690 -13.666 1.00 96.50 95 LEU A CA 1
ATOM 739 C C . LEU A 1 95 ? 3.804 -11.522 -14.324 1.00 96.50 95 LEU A C 1
ATOM 741 O O . LEU A 1 95 ? 2.964 -10.882 -13.693 1.00 96.50 95 LEU A O 1
ATOM 745 N N . GLY A 1 96 ? 4.126 -11.197 -15.579 1.00 97.50 96 GLY A N 1
ATOM 746 C CA . GLY A 1 96 ? 3.543 -10.078 -16.310 1.00 97.50 96 GLY A CA 1
ATOM 747 C C . GLY A 1 96 ? 4.102 -8.720 -15.891 1.00 97.50 96 GLY A C 1
ATOM 748 O O . GLY A 1 96 ? 3.642 -7.695 -16.392 1.00 97.50 96 GLY A O 1
ATOM 749 N N . ASN A 1 97 ? 5.076 -8.670 -14.977 1.00 97.81 97 ASN A N 1
ATOM 750 C CA . ASN A 1 97 ? 5.602 -7.406 -14.483 1.00 97.81 97 ASN A CA 1
ATOM 751 C C . ASN A 1 97 ? 6.437 -6.735 -15.565 1.00 97.81 97 ASN A C 1
ATOM 753 O O . ASN A 1 97 ? 7.332 -7.348 -16.142 1.00 97.81 97 ASN A O 1
ATOM 757 N N . THR A 1 98 ? 6.190 -5.447 -15.777 1.00 97.94 98 THR A N 1
ATOM 758 C CA . THR A 1 98 ? 7.094 -4.577 -16.538 1.00 97.94 98 THR A CA 1
ATOM 759 C C . THR A 1 98 ? 8.253 -4.096 -15.651 1.00 97.94 98 THR A C 1
ATOM 761 O O . THR A 1 98 ? 8.154 -4.148 -14.418 1.00 97.94 98 THR A O 1
ATOM 764 N N . PRO A 1 99 ? 9.340 -3.533 -16.211 1.00 96.38 99 PRO A N 1
ATOM 765 C CA . PRO A 1 99 ? 10.389 -2.886 -15.424 1.00 96.38 99 PRO A CA 1
ATOM 766 C C . PRO A 1 99 ? 9.856 -1.835 -14.434 1.00 96.38 99 PRO A C 1
ATOM 768 O O . PRO A 1 99 ? 10.410 -1.691 -13.345 1.00 96.38 99 PRO A O 1
ATOM 771 N N . LEU A 1 100 ? 8.751 -1.145 -14.756 1.00 96.88 100 LEU A N 1
ATOM 772 C CA . LEU A 1 100 ? 8.137 -0.156 -13.861 1.00 96.88 100 LEU A CA 1
ATOM 773 C C . LEU A 1 100 ? 7.496 -0.792 -12.621 1.00 96.88 100 LEU A C 1
ATOM 775 O O . LEU A 1 100 ? 7.610 -0.227 -11.535 1.00 96.88 100 LEU A O 1
ATOM 779 N N . HIS A 1 101 ? 6.915 -1.989 -12.742 1.00 96.44 101 HIS A N 1
ATOM 780 C CA . HIS A 1 101 ? 6.450 -2.761 -11.583 1.00 96.44 101 HIS A CA 1
ATOM 781 C C . HIS A 1 101 ? 7.617 -3.131 -10.664 1.00 96.44 101 HIS A C 1
ATOM 783 O O . HIS A 1 101 ? 7.519 -3.015 -9.444 1.00 96.44 101 HIS A O 1
ATOM 789 N N . LEU A 1 102 ? 8.751 -3.537 -11.242 1.00 93.56 102 LEU A N 1
ATOM 790 C CA . LEU A 1 102 ? 9.932 -3.908 -10.465 1.00 93.56 102 LEU A CA 1
ATOM 791 C C . LEU A 1 102 ? 10.592 -2.706 -9.786 1.00 93.56 102 LEU A C 1
ATOM 793 O O . LEU A 1 102 ? 11.029 -2.840 -8.648 1.00 93.56 102 LEU A O 1
ATOM 797 N N . ALA A 1 103 ? 10.623 -1.543 -10.445 1.00 92.44 103 ALA A N 1
ATOM 798 C CA . ALA A 1 103 ? 11.090 -0.294 -9.841 1.00 92.44 103 ALA A CA 1
ATOM 799 C C . ALA A 1 103 ? 10.174 0.167 -8.692 1.00 92.44 103 ALA A C 1
ATOM 801 O O . ALA A 1 103 ? 10.651 0.628 -7.657 1.00 92.44 103 ALA A O 1
ATOM 802 N N . ALA A 1 104 ? 8.856 -0.003 -8.846 1.00 91.94 104 ALA A N 1
ATOM 803 C CA . ALA A 1 104 ? 7.891 0.234 -7.775 1.00 91.94 104 ALA A CA 1
ATOM 804 C C . ALA A 1 104 ? 8.107 -0.713 -6.581 1.00 91.94 104 ALA A C 1
ATOM 806 O O . ALA A 1 104 ? 8.045 -0.274 -5.435 1.00 91.94 104 ALA A O 1
ATOM 807 N N . LEU A 1 105 ? 8.401 -1.993 -6.840 1.00 88.62 105 LEU A N 1
ATOM 808 C CA . LEU A 1 105 ? 8.659 -3.003 -5.809 1.00 88.62 105 LEU A CA 1
ATOM 809 C C . LEU A 1 105 ? 9.988 -2.778 -5.072 1.00 88.62 105 LEU A C 1
ATOM 811 O O . LEU A 1 105 ? 10.059 -2.973 -3.861 1.00 88.62 105 LEU A O 1
ATOM 815 N N . SER A 1 106 ? 11.042 -2.389 -5.794 1.00 83.62 106 SER A N 1
ATOM 816 C CA . SER A 1 106 ? 12.360 -2.091 -5.222 1.00 83.62 106 SER A CA 1
ATOM 817 C C . SER A 1 106 ? 12.408 -0.726 -4.531 1.00 83.62 106 SER A C 1
ATOM 819 O O . SER A 1 106 ? 13.380 -0.409 -3.854 1.00 83.62 106 SER A O 1
ATOM 821 N N . PHE A 1 107 ? 11.375 0.102 -4.679 1.00 79.81 107 PHE A N 1
ATOM 822 C CA . PHE A 1 107 ? 11.376 1.482 -4.199 1.00 79.81 107 PHE A CA 1
ATOM 823 C C . PHE A 1 107 ? 12.557 2.317 -4.721 1.00 79.81 107 PHE A C 1
ATOM 825 O O . PHE A 1 107 ? 12.970 3.291 -4.084 1.00 79.81 107 PHE A O 1
ATOM 832 N N . ASP A 1 108 ? 13.121 1.947 -5.874 1.00 81.81 108 ASP A N 1
ATOM 833 C CA . ASP A 1 108 ? 14.189 2.719 -6.491 1.00 81.81 108 ASP A CA 1
ATOM 834 C C . ASP A 1 108 ? 13.599 3.918 -7.237 1.00 81.81 108 ASP A C 1
ATOM 836 O O . ASP A 1 108 ? 13.179 3.834 -8.395 1.00 81.81 108 ASP A O 1
ATOM 840 N N . PHE A 1 109 ? 13.586 5.057 -6.546 1.00 86.50 109 PHE A N 1
ATOM 841 C CA . PHE A 1 109 ? 13.091 6.331 -7.055 1.00 86.50 109 PHE A CA 1
ATOM 842 C C . PHE A 1 109 ? 13.754 6.736 -8.378 1.00 86.50 109 PHE A C 1
ATOM 844 O O . PHE A 1 109 ? 13.074 7.256 -9.261 1.00 86.50 109 PHE A O 1
ATOM 851 N N . MET A 1 110 ? 15.049 6.446 -8.553 1.00 86.25 110 MET A N 1
ATOM 852 C CA . MET A 1 110 ? 15.769 6.801 -9.776 1.00 86.25 110 MET A CA 1
ATOM 853 C C . MET A 1 110 ? 15.300 5.967 -10.963 1.00 86.25 110 MET A C 1
ATOM 855 O O . MET A 1 110 ? 15.011 6.531 -12.022 1.00 86.25 110 MET A O 1
ATOM 859 N N . SER A 1 111 ? 15.208 4.642 -10.804 1.00 88.94 111 SER A N 1
ATOM 860 C CA . SER A 1 111 ? 14.678 3.765 -11.854 1.00 88.94 111 SER A CA 1
ATOM 861 C C . SER A 1 111 ? 13.224 4.100 -12.168 1.00 88.94 111 SER A C 1
ATOM 863 O O . SER A 1 111 ? 12.864 4.184 -13.339 1.00 88.94 111 SER A O 1
ATOM 865 N N . LEU A 1 112 ? 12.398 4.349 -11.149 1.00 92.12 112 LEU A N 1
ATOM 866 C CA . LEU A 1 112 ? 10.985 4.677 -11.323 1.00 92.12 112 LEU A CA 1
ATOM 867 C C . LEU A 1 112 ? 10.788 5.985 -12.102 1.00 92.12 112 LEU A C 1
ATOM 869 O O . LEU A 1 112 ? 10.092 5.990 -13.117 1.00 92.12 112 LEU A O 1
ATOM 873 N N . GLU A 1 113 ? 11.437 7.075 -11.685 1.00 92.19 113 GLU A N 1
ATOM 874 C CA . GLU A 1 113 ? 11.355 8.356 -12.394 1.00 92.19 113 GLU A CA 1
ATOM 875 C C . GLU A 1 113 ? 11.908 8.236 -13.817 1.00 92.19 113 GLU A C 1
ATOM 877 O O . GLU A 1 113 ? 11.291 8.709 -14.775 1.00 92.19 113 GLU A O 1
ATOM 882 N N . SER A 1 114 ? 13.051 7.566 -13.976 1.00 91.44 114 SER A N 1
ATOM 883 C CA . SER A 1 114 ? 13.679 7.421 -15.286 1.00 91.44 114 SER A CA 1
ATOM 884 C C . SER A 1 114 ? 12.816 6.599 -16.241 1.00 91.44 114 SER A C 1
ATOM 886 O O . SER A 1 114 ? 12.704 6.963 -17.409 1.00 91.44 114 SER A O 1
ATOM 888 N N . LEU A 1 115 ? 12.173 5.524 -15.780 1.00 94.31 115 LEU A N 1
ATOM 889 C CA . LEU A 1 115 ? 11.236 4.744 -16.593 1.00 94.31 115 LEU A CA 1
ATOM 890 C C . LEU A 1 115 ? 10.053 5.592 -17.057 1.00 94.31 115 LEU A C 1
ATOM 892 O O . LEU A 1 115 ? 9.749 5.610 -18.250 1.00 94.31 115 LEU A O 1
ATOM 896 N N . LEU A 1 116 ? 9.430 6.340 -16.143 1.00 96.12 116 LEU A N 1
ATOM 897 C CA . LEU A 1 116 ? 8.298 7.211 -16.466 1.00 96.12 116 LEU A CA 1
ATOM 898 C C . LEU A 1 116 ? 8.686 8.289 -17.485 1.00 96.12 116 LEU A C 1
ATOM 900 O O . LEU A 1 116 ? 7.985 8.462 -18.483 1.00 96.12 116 LEU A O 1
ATOM 904 N N . ARG A 1 117 ? 9.827 8.968 -17.284 1.00 94.50 117 ARG A N 1
ATOM 905 C CA . ARG A 1 117 ? 10.332 10.008 -18.201 1.00 94.50 117 ARG A CA 1
ATOM 906 C C . ARG A 1 117 ? 10.734 9.467 -19.575 1.00 94.50 117 ARG A C 1
ATOM 908 O O . ARG A 1 117 ? 10.731 10.227 -20.536 1.00 94.50 117 ARG A O 1
ATOM 915 N N . ASN A 1 118 ? 11.052 8.176 -19.680 1.00 92.44 118 ASN A N 1
ATOM 916 C CA . ASN A 1 118 ? 11.352 7.508 -20.950 1.00 92.44 118 ASN A CA 1
ATOM 917 C C . ASN A 1 118 ? 10.134 6.795 -21.569 1.00 92.44 118 ASN A C 1
ATOM 919 O O . ASN A 1 118 ? 10.286 6.076 -22.554 1.00 92.44 118 ASN A O 1
ATOM 923 N N . GLY A 1 119 ? 8.929 7.019 -21.033 1.00 94.31 119 GLY A N 1
ATOM 924 C CA . GLY A 1 119 ? 7.670 6.612 -21.659 1.00 94.31 119 GLY A CA 1
ATOM 925 C C . GLY A 1 119 ? 7.046 5.316 -21.139 1.00 94.31 119 GLY A C 1
ATOM 926 O O . GLY A 1 119 ? 6.025 4.914 -21.688 1.00 94.31 119 GLY A O 1
ATOM 927 N N . ALA A 1 120 ? 7.582 4.684 -20.086 1.00 96.88 120 ALA A N 1
ATOM 928 C CA . ALA A 1 120 ? 6.980 3.475 -19.504 1.00 96.88 120 ALA A CA 1
ATOM 929 C C . ALA A 1 120 ? 5.533 3.737 -19.057 1.00 96.88 120 ALA A C 1
ATOM 931 O O . ALA A 1 120 ? 5.292 4.750 -18.403 1.00 96.88 120 ALA A O 1
ATOM 932 N N . ASP A 1 121 ? 4.571 2.884 -19.398 1.00 98.06 121 ASP A N 1
ATOM 933 C CA . ASP A 1 121 ? 3.150 3.074 -19.070 1.00 98.06 121 ASP A CA 1
ATOM 934 C C . ASP A 1 121 ? 2.871 2.961 -17.557 1.00 98.06 121 ASP A C 1
ATOM 936 O O . ASP A 1 121 ? 3.028 1.874 -16.994 1.00 98.06 121 ASP A O 1
ATOM 940 N N . PRO A 1 122 ? 2.427 4.040 -16.867 1.00 98.12 122 PRO A N 1
ATOM 941 C CA . PRO A 1 122 ? 2.059 3.980 -15.453 1.00 98.12 122 PRO A CA 1
ATOM 942 C C . PRO A 1 122 ? 0.833 3.098 -15.192 1.00 98.12 122 PRO A C 1
ATOM 944 O O . PRO A 1 122 ? 0.567 2.780 -14.035 1.00 98.12 122 PRO A O 1
ATOM 947 N N . ASN A 1 123 ? 0.088 2.723 -16.237 1.00 98.50 123 ASN A N 1
ATOM 948 C CA . ASN A 1 123 ? -1.151 1.957 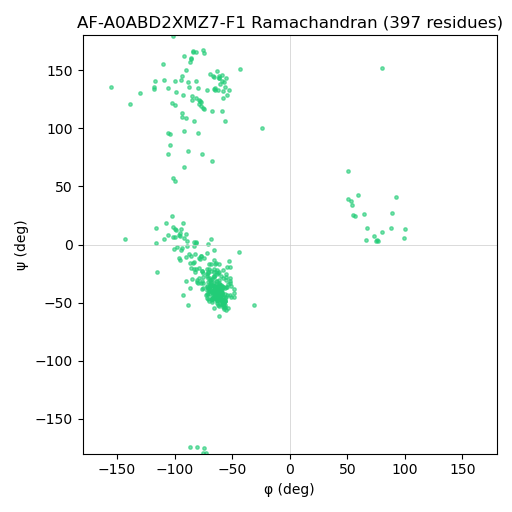-16.151 1.00 98.50 123 ASN A CA 1
ATOM 949 C C . ASN A 1 123 ? -1.020 0.520 -16.672 1.00 98.50 123 ASN A C 1
ATOM 951 O O . ASN A 1 123 ? -2.029 -0.186 -16.723 1.00 98.50 123 ASN A O 1
ATOM 955 N N . SER A 1 124 ? 0.185 0.082 -17.056 1.00 98.12 124 SER A N 1
ATOM 956 C CA . SER A 1 124 ? 0.426 -1.309 -17.447 1.00 98.12 124 SER A CA 1
ATOM 957 C C . SER A 1 124 ? 0.022 -2.257 -16.323 1.00 98.12 124 SER A C 1
ATOM 959 O O . SER A 1 124 ? 0.293 -1.970 -15.163 1.00 98.12 124 SER A O 1
ATOM 961 N N . VAL A 1 125 ? -0.603 -3.382 -16.668 1.00 98.25 125 VAL A N 1
ATOM 962 C CA . VAL A 1 125 ? -1.030 -4.411 -15.707 1.00 98.25 125 VAL A CA 1
ATOM 963 C C . VAL A 1 125 ? -0.185 -5.674 -15.839 1.00 98.25 125 VAL A C 1
ATOM 965 O O . VAL A 1 125 ? 0.180 -6.056 -16.957 1.00 98.25 125 VAL A O 1
ATOM 968 N N . ASN A 1 126 ? 0.122 -6.300 -14.703 1.00 98.06 126 ASN A N 1
ATOM 969 C CA . ASN A 1 126 ? 0.751 -7.619 -14.629 1.00 98.06 126 ASN A CA 1
ATOM 970 C C . ASN A 1 126 ? -0.292 -8.761 -14.671 1.00 98.06 126 ASN A C 1
ATOM 972 O O . ASN A 1 126 ? -1.482 -8.504 -14.858 1.00 98.06 126 ASN A O 1
ATOM 976 N N . GLU A 1 127 ? 0.133 -10.019 -14.499 1.00 97.81 127 GLU A N 1
ATOM 977 C CA . GLU A 1 127 ? -0.784 -11.177 -14.547 1.00 97.81 127 GLU A CA 1
ATOM 978 C C . GLU A 1 127 ? -1.811 -11.187 -13.397 1.00 97.81 127 GLU A C 1
ATOM 980 O O . GLU A 1 127 ? -2.875 -11.784 -13.531 1.00 97.81 127 GLU A O 1
ATOM 985 N N . GLU A 1 128 ? -1.545 -10.489 -12.286 1.00 96.19 128 GLU A N 1
ATOM 986 C CA . GLU A 1 128 ? -2.505 -10.290 -11.185 1.00 96.19 128 GLU A CA 1
ATOM 987 C C . GLU A 1 128 ? -3.477 -9.121 -11.446 1.00 96.19 128 GLU A C 1
ATOM 989 O O . GLU A 1 128 ? -4.286 -8.784 -10.580 1.00 96.19 128 GLU A O 1
ATOM 994 N N . GLY A 1 129 ? -3.398 -8.467 -12.610 1.00 97.88 129 GLY A N 1
ATOM 995 C CA . GLY A 1 129 ? -4.166 -7.256 -12.918 1.00 97.88 129 GLY A CA 1
ATOM 996 C C . GLY A 1 129 ? -3.661 -6.012 -12.178 1.00 97.88 129 GLY A C 1
ATOM 997 O O . GLY A 1 129 ? -4.286 -4.955 -12.237 1.00 97.88 129 GLY A O 1
ATOM 998 N N . GLN A 1 130 ? -2.531 -6.103 -11.475 1.00 97.62 130 GLN A N 1
ATOM 999 C CA . GLN A 1 130 ? -1.984 -5.001 -10.692 1.00 97.62 130 GLN A CA 1
ATOM 1000 C C . GLN A 1 130 ? -1.251 -4.019 -11.596 1.00 97.62 130 GLN A C 1
ATOM 1002 O O . GLN A 1 130 ? -0.434 -4.418 -12.419 1.00 97.62 130 GLN A O 1
ATOM 1007 N N . THR A 1 131 ? -1.501 -2.728 -11.386 1.00 98.38 131 THR A N 1
ATOM 1008 C CA . THR A 1 131 ? -0.684 -1.638 -11.943 1.00 98.38 131 THR A CA 1
ATOM 1009 C C . THR A 1 131 ? 0.540 -1.356 -11.058 1.00 98.38 131 THR A C 1
ATOM 1011 O O . THR A 1 131 ? 0.539 -1.729 -9.878 1.00 98.38 131 THR A O 1
ATOM 1014 N N . PRO A 1 132 ? 1.557 -0.601 -11.524 1.00 97.44 132 PRO A N 1
ATOM 1015 C CA . PRO A 1 132 ? 2.640 -0.131 -10.660 1.00 97.44 132 PRO A CA 1
ATOM 1016 C C . PRO A 1 132 ? 2.143 0.585 -9.397 1.00 97.44 132 PRO A C 1
ATOM 1018 O O . PRO A 1 132 ? 2.743 0.443 -8.334 1.00 97.44 132 PRO A O 1
ATOM 1021 N N . LEU A 1 133 ? 1.013 1.299 -9.478 1.00 97.62 133 LEU A N 1
ATOM 1022 C CA . LEU A 1 133 ? 0.414 1.968 -8.324 1.00 97.62 133 LEU A CA 1
ATOM 1023 C C . LEU A 1 133 ? -0.109 0.978 -7.268 1.00 97.62 133 LEU A C 1
ATOM 1025 O O . LEU A 1 133 ? 0.039 1.250 -6.078 1.00 97.62 133 LEU A O 1
ATOM 1029 N N . HIS A 1 134 ? -0.631 -0.190 -7.664 1.00 96.31 134 HIS A N 1
ATOM 1030 C CA . HIS A 1 134 ? -0.985 -1.259 -6.717 1.00 96.31 134 HIS A CA 1
ATOM 1031 C C . HIS A 1 134 ? 0.253 -1.752 -5.962 1.00 96.31 134 HIS A C 1
ATOM 1033 O O . HIS A 1 134 ? 0.225 -1.884 -4.740 1.00 96.31 134 HIS A O 1
ATOM 1039 N N . ILE A 1 135 ? 1.370 -1.965 -6.669 1.00 93.62 135 ILE A N 1
ATOM 1040 C CA . ILE A 1 135 ? 2.640 -2.386 -6.058 1.00 93.62 135 ILE A CA 1
ATOM 1041 C C . ILE A 1 135 ? 3.143 -1.330 -5.067 1.00 93.62 135 ILE A C 1
ATOM 1043 O O . ILE A 1 135 ? 3.566 -1.675 -3.960 1.00 93.62 135 ILE A O 1
ATOM 1047 N N . ILE A 1 136 ? 3.057 -0.045 -5.428 1.00 93.12 136 ILE A N 1
ATOM 1048 C CA . ILE A 1 136 ? 3.395 1.069 -4.533 1.00 93.12 136 ILE A CA 1
ATOM 1049 C C . ILE A 1 136 ? 2.482 1.051 -3.303 1.00 93.12 136 ILE A C 1
ATOM 1051 O O . ILE A 1 136 ? 2.983 1.165 -2.188 1.00 93.12 136 ILE A O 1
ATOM 1055 N N . ALA A 1 137 ? 1.173 0.877 -3.472 1.00 92.44 137 ALA A N 1
ATOM 1056 C CA . ALA A 1 137 ? 0.205 0.881 -2.378 1.00 92.44 137 ALA A CA 1
ATOM 1057 C C . ALA A 1 137 ? 0.279 -0.362 -1.471 1.00 92.44 137 ALA A C 1
ATOM 1059 O O . ALA A 1 137 ? -0.098 -0.284 -0.308 1.00 92.44 137 ALA A O 1
ATOM 1060 N N . LYS A 1 138 ? 0.803 -1.492 -1.963 1.00 87.56 138 LYS A N 1
ATOM 1061 C CA . LYS A 1 138 ? 0.916 -2.762 -1.218 1.00 87.56 138 LYS A CA 1
ATOM 1062 C C . LYS A 1 138 ? 2.193 -2.885 -0.375 1.00 87.56 138 LYS A C 1
ATOM 1064 O O . LYS A 1 138 ? 2.307 -3.801 0.441 1.00 87.56 138 LYS A O 1
ATOM 1069 N N . ASN A 1 139 ? 3.212 -2.058 -0.605 1.00 82.50 139 ASN A N 1
ATOM 1070 C CA . ASN A 1 139 ? 4.520 -2.233 0.033 1.00 82.50 139 ASN A CA 1
ATOM 1071 C C . ASN A 1 139 ? 4.877 -1.055 0.943 1.00 82.50 139 ASN A C 1
ATOM 1073 O O . ASN A 1 139 ? 4.623 0.094 0.614 1.00 82.50 139 ASN A O 1
ATOM 1077 N N . ASP A 1 140 ? 5.485 -1.337 2.091 1.00 77.50 140 ASP A N 1
ATOM 1078 C CA . ASP A 1 140 ? 5.868 -0.334 3.087 1.00 77.50 140 ASP A CA 1
ATOM 1079 C C . ASP A 1 140 ? 7.293 0.186 2.822 1.00 77.50 140 ASP A C 1
ATOM 1081 O O . ASP A 1 140 ? 8.269 -0.539 3.025 1.00 77.50 140 ASP A O 1
ATOM 1085 N N . ASP A 1 141 ? 7.415 1.436 2.369 1.00 68.69 141 ASP A N 1
ATOM 1086 C CA . ASP A 1 141 ? 8.675 2.123 2.054 1.00 68.69 141 ASP A CA 1
ATOM 1087 C C . ASP A 1 141 ? 9.238 2.945 3.223 1.00 68.69 141 ASP A C 1
ATOM 1089 O O . ASP A 1 141 ? 10.120 3.771 3.016 1.00 68.69 141 ASP A O 1
ATOM 1093 N N . ARG A 1 142 ? 8.814 2.696 4.471 1.00 62.50 142 ARG A N 1
ATOM 1094 C CA . ARG A 1 142 ? 9.226 3.446 5.683 1.00 62.50 142 ARG A CA 1
ATOM 1095 C C . ARG A 1 142 ? 10.729 3.603 5.953 1.00 62.50 142 ARG A C 1
ATOM 1097 O O . ARG A 1 142 ? 11.101 4.351 6.853 1.00 62.50 142 ARG A O 1
ATOM 1104 N N . PHE A 1 143 ? 11.590 2.848 5.274 1.00 58.66 143 PHE A N 1
ATOM 1105 C CA . PHE A 1 143 ? 13.048 2.974 5.396 1.00 58.66 143 PHE A CA 1
ATOM 1106 C C . PHE A 1 143 ? 13.673 3.818 4.279 1.00 58.66 143 PHE A C 1
ATOM 1108 O O . PHE A 1 143 ? 14.880 4.052 4.298 1.00 58.66 143 PHE A O 1
ATOM 1115 N N . ASN A 1 144 ? 12.866 4.285 3.327 1.00 62.19 144 ASN A N 1
ATOM 1116 C CA . ASN A 1 144 ? 13.303 5.109 2.215 1.00 62.19 144 ASN A CA 1
ATOM 1117 C C . ASN A 1 144 ? 13.129 6.593 2.546 1.00 62.19 144 ASN A C 1
ATOM 1119 O O . ASN A 1 144 ? 12.167 7.011 3.184 1.00 62.19 144 ASN A O 1
ATOM 1123 N N . ILE A 1 145 ? 14.097 7.394 2.102 1.00 57.06 145 ILE A N 1
ATOM 1124 C CA . ILE A 1 145 ? 14.147 8.843 2.354 1.00 57.06 145 ILE A CA 1
ATOM 1125 C C . ILE A 1 145 ? 13.069 9.582 1.542 1.00 57.06 145 ILE A C 1
ATOM 1127 O O . ILE A 1 145 ? 12.603 10.643 1.949 1.00 57.06 145 ILE A O 1
ATOM 1131 N N . CYS A 1 146 ? 12.662 9.020 0.401 1.00 65.31 146 CYS A N 1
ATOM 1132 C CA . CYS A 1 146 ? 11.684 9.603 -0.509 1.00 65.31 146 CYS A CA 1
ATOM 1133 C C . CYS A 1 146 ? 10.456 8.698 -0.620 1.00 65.31 146 CYS A C 1
ATOM 1135 O O . CYS A 1 146 ? 10.593 7.493 -0.825 1.00 65.31 146 CYS A O 1
ATOM 1137 N N . ASN A 1 147 ? 9.268 9.297 -0.534 1.00 82.88 147 ASN A N 1
ATOM 1138 C CA . ASN A 1 147 ? 8.009 8.592 -0.740 1.00 82.88 147 ASN A CA 1
ATOM 1139 C C . ASN A 1 147 ? 7.813 8.306 -2.237 1.00 82.88 147 ASN A C 1
ATOM 1141 O O . ASN A 1 147 ? 7.706 9.229 -3.053 1.00 82.88 147 ASN A O 1
ATOM 1145 N N . VAL A 1 148 ? 7.771 7.022 -2.595 1.00 88.62 148 VAL A N 1
ATOM 1146 C CA . VAL A 1 148 ? 7.696 6.588 -3.998 1.00 88.62 148 VAL A CA 1
ATOM 1147 C C . VAL A 1 148 ? 6.353 6.955 -4.631 1.00 88.62 148 VAL A C 1
ATOM 1149 O O . VAL A 1 148 ? 6.312 7.294 -5.813 1.00 88.62 148 VAL A O 1
ATOM 1152 N N . ALA A 1 149 ? 5.264 6.960 -3.854 1.00 92.81 149 ALA A N 1
ATOM 1153 C CA . ALA A 1 149 ? 3.946 7.357 -4.347 1.00 92.81 149 ALA A CA 1
ATOM 1154 C C . ALA A 1 149 ? 3.928 8.838 -4.752 1.00 92.81 149 ALA A C 1
ATOM 1156 O O . ALA A 1 149 ? 3.472 9.171 -5.846 1.00 92.81 149 ALA A O 1
ATOM 1157 N N . SER A 1 150 ? 4.496 9.723 -3.922 1.00 93.56 150 SER A N 1
ATOM 1158 C CA . SER A 1 150 ? 4.592 11.154 -4.242 1.00 93.56 150 SER A CA 1
ATOM 1159 C C . SER A 1 150 ? 5.383 11.400 -5.527 1.00 93.56 150 SER A C 1
ATOM 1161 O O . SER A 1 150 ? 4.963 12.200 -6.362 1.00 93.56 150 SER A O 1
ATOM 1163 N N . LEU A 1 151 ? 6.511 10.703 -5.706 1.00 94.00 151 LEU A N 1
ATOM 1164 C CA . LEU A 1 151 ? 7.307 10.798 -6.929 1.00 94.00 151 LEU A CA 1
ATOM 1165 C C . LEU A 1 151 ? 6.524 10.299 -8.146 1.00 94.00 151 LEU A C 1
ATOM 1167 O O . LEU A 1 151 ? 6.471 10.992 -9.156 1.00 94.00 151 LEU A O 1
ATOM 1171 N N . PHE A 1 152 ? 5.876 9.138 -8.037 1.00 96.00 152 PHE A N 1
ATOM 1172 C CA . PHE A 1 152 ? 5.091 8.550 -9.119 1.00 96.00 152 PHE A CA 1
ATOM 1173 C C . PHE A 1 152 ? 4.006 9.508 -9.630 1.00 96.00 152 PHE A C 1
ATOM 1175 O O . PHE A 1 152 ? 3.920 9.751 -10.835 1.00 96.00 152 PHE A O 1
ATOM 1182 N N . PHE A 1 153 ? 3.214 10.104 -8.733 1.00 97.06 153 PHE A N 1
ATOM 1183 C CA . PHE A 1 153 ? 2.187 11.074 -9.123 1.00 97.06 153 PHE A CA 1
ATOM 1184 C C . PHE A 1 153 ? 2.781 12.368 -9.674 1.00 97.06 153 PHE A C 1
ATOM 1186 O O . PHE A 1 153 ? 2.356 12.832 -10.733 1.00 97.06 153 PHE A O 1
ATOM 1193 N N . LYS A 1 154 ? 3.799 12.927 -9.006 1.00 96.62 154 LYS A N 1
ATOM 1194 C CA . LYS A 1 154 ? 4.469 14.153 -9.456 1.00 96.62 154 LYS A CA 1
ATOM 1195 C C . LYS A 1 154 ? 5.025 13.998 -10.871 1.00 96.62 154 LYS A C 1
ATOM 1197 O O . LYS A 1 154 ? 4.738 14.830 -11.727 1.00 96.62 154 LYS A O 1
ATOM 1202 N N . THR A 1 155 ? 5.772 12.928 -11.137 1.00 96.88 155 THR A N 1
ATOM 1203 C CA . THR A 1 155 ? 6.369 12.678 -12.453 1.00 96.88 155 THR A CA 1
ATOM 1204 C C . THR A 1 155 ? 5.298 12.474 -13.524 1.00 96.88 155 THR A C 1
ATOM 1206 O O . THR A 1 155 ? 5.409 13.053 -14.599 1.00 96.88 155 THR A O 1
ATOM 1209 N N . ASN A 1 156 ? 4.232 11.713 -13.253 1.00 97.81 156 ASN A N 1
ATOM 1210 C CA . ASN A 1 156 ? 3.149 11.546 -14.229 1.00 97.81 156 ASN A CA 1
ATOM 1211 C C . ASN A 1 156 ? 2.404 12.860 -14.513 1.00 97.81 156 ASN A C 1
ATOM 1213 O O . ASN A 1 156 ? 2.119 13.151 -15.674 1.00 97.81 156 ASN A O 1
ATOM 1217 N N . LYS A 1 157 ? 2.170 13.689 -13.487 1.00 97.19 157 LYS A N 1
ATOM 1218 C CA . LYS A 1 157 ? 1.576 15.024 -13.636 1.00 97.19 157 LYS A CA 1
ATOM 1219 C C . LYS A 1 157 ? 2.451 15.953 -14.482 1.00 97.19 157 LYS A C 1
ATOM 1221 O O . LYS A 1 157 ? 1.938 16.594 -15.391 1.00 97.19 157 LYS A O 1
ATOM 1226 N N . GLU A 1 158 ? 3.761 15.995 -14.227 1.00 97.88 158 GLU A N 1
ATOM 1227 C CA . GLU A 1 158 ? 4.726 16.766 -15.033 1.00 97.88 158 GLU A CA 1
ATOM 1228 C C . GLU A 1 158 ? 4.744 16.326 -16.503 1.00 97.88 158 GLU A C 1
ATOM 1230 O O . GLU A 1 158 ? 4.913 17.152 -17.396 1.00 97.88 158 GLU A O 1
ATOM 1235 N N . LEU A 1 159 ? 4.555 15.030 -16.758 1.00 97.44 159 LEU A N 1
ATOM 1236 C CA . LEU A 1 159 ? 4.508 14.457 -18.103 1.00 97.44 159 LEU A CA 1
ATOM 1237 C C . LEU A 1 159 ? 3.123 14.571 -18.769 1.00 97.44 159 LEU A C 1
ATOM 1239 O O . LEU A 1 159 ? 2.965 14.108 -19.897 1.00 97.44 159 LEU A O 1
ATOM 1243 N N . GLY A 1 160 ? 2.115 15.136 -18.092 1.00 96.94 160 GLY A N 1
ATOM 1244 C CA . GLY A 1 160 ? 0.742 15.225 -18.603 1.00 96.94 160 GLY A CA 1
ATOM 1245 C C . GLY A 1 160 ? 0.059 13.864 -18.788 1.00 96.94 160 GLY A C 1
ATOM 1246 O O . GLY A 1 160 ? -0.808 13.719 -19.646 1.00 96.94 160 GLY A O 1
ATOM 1247 N N . ARG A 1 161 ? 0.467 12.844 -18.022 1.00 96.88 161 ARG A N 1
ATOM 1248 C CA . ARG A 1 161 ? -0.035 11.469 -18.143 1.00 96.88 161 ARG A CA 1
ATOM 1249 C C . ARG A 1 161 ? -1.102 11.184 -17.102 1.00 96.88 161 ARG A C 1
ATOM 1251 O O . ARG A 1 161 ? -0.898 11.408 -15.910 1.00 96.88 161 ARG A O 1
ATOM 1258 N N . GLN A 1 162 ? -2.220 10.629 -17.554 1.00 95.69 162 GLN A N 1
ATOM 1259 C CA . GLN A 1 162 ? -3.298 10.218 -16.667 1.00 95.69 162 GLN A CA 1
ATOM 1260 C C . GLN A 1 162 ? -2.966 8.879 -15.997 1.00 95.69 162 GLN A C 1
ATOM 1262 O O . GLN A 1 162 ? -2.709 7.879 -16.671 1.00 95.69 162 GLN A O 1
ATOM 1267 N N . VAL A 1 163 ? -3.002 8.859 -14.666 1.00 97.81 163 VAL A N 1
ATOM 1268 C CA . VAL A 1 163 ? -2.903 7.638 -13.858 1.00 97.81 163 VAL A CA 1
ATOM 1269 C C . VAL A 1 163 ? -4.316 7.126 -13.585 1.00 97.81 163 VAL A C 1
ATOM 1271 O O . VAL A 1 163 ? -5.166 7.878 -13.114 1.00 97.81 163 VAL A O 1
ATOM 1274 N N . ARG A 1 164 ? -4.573 5.846 -13.862 1.00 97.69 164 ARG A N 1
ATOM 1275 C CA . ARG A 1 164 ? -5.814 5.152 -13.494 1.00 97.69 164 ARG A CA 1
ATOM 1276 C C . ARG A 1 164 ? -5.778 4.822 -12.001 1.00 97.69 164 ARG A C 1
ATOM 1278 O O . ARG A 1 164 ? -5.452 3.700 -11.618 1.00 97.69 164 ARG A O 1
ATOM 1285 N N . ILE A 1 165 ? -6.043 5.833 -11.177 1.00 97.31 165 ILE A N 1
ATOM 1286 C CA . ILE A 1 165 ? -5.867 5.769 -9.721 1.00 97.31 165 ILE A CA 1
ATOM 1287 C C . ILE A 1 165 ? -6.754 4.711 -9.049 1.00 97.31 165 ILE A C 1
ATOM 1289 O O . ILE A 1 165 ? -6.275 4.015 -8.159 1.00 97.31 165 ILE A O 1
ATOM 1293 N N . ASP A 1 166 ? -7.968 4.505 -9.565 1.00 97.69 166 ASP A N 1
ATOM 1294 C CA . ASP A 1 166 ? -8.941 3.519 -9.070 1.00 97.69 166 ASP A CA 1
ATOM 1295 C C . ASP A 1 166 ? -9.013 2.253 -9.942 1.00 97.69 166 ASP A C 1
ATOM 1297 O O . ASP A 1 166 ? -10.037 1.569 -9.996 1.00 97.69 166 ASP A O 1
ATOM 1301 N N . ALA A 1 167 ? -7.935 1.934 -10.672 1.00 97.44 167 ALA A N 1
ATOM 1302 C CA . ALA A 1 167 ? -7.841 0.657 -11.378 1.00 97.44 167 ALA A CA 1
ATOM 1303 C C . ALA A 1 167 ? -8.044 -0.507 -10.396 1.00 97.44 167 ALA A C 1
ATOM 1305 O O . ALA A 1 167 ? -7.589 -0.433 -9.260 1.00 97.44 167 ALA A O 1
ATOM 1306 N N . LYS A 1 168 ? -8.709 -1.575 -10.842 1.00 96.31 168 LYS A N 1
ATOM 1307 C CA . LYS A 1 168 ? -8.950 -2.772 -10.033 1.00 96.31 168 LYS A CA 1
ATOM 1308 C C . LYS A 1 168 ? -8.049 -3.912 -10.487 1.00 96.31 168 LYS A C 1
ATOM 1310 O O . LYS A 1 168 ? -7.950 -4.149 -11.691 1.00 96.31 168 LYS A O 1
ATOM 1315 N N . ASP A 1 169 ? -7.428 -4.602 -9.535 1.00 95.62 169 ASP A N 1
ATOM 1316 C CA . ASP A 1 169 ? -6.713 -5.855 -9.793 1.00 95.62 169 ASP A CA 1
ATOM 1317 C C . ASP A 1 169 ? -7.683 -7.026 -10.059 1.00 95.62 169 ASP A C 1
ATOM 1319 O O . ASP A 1 169 ? -8.907 -6.860 -10.043 1.00 95.62 169 ASP A O 1
ATOM 1323 N N . ASN A 1 170 ? -7.157 -8.233 -10.298 1.00 95.88 170 ASN A N 1
ATOM 1324 C CA . ASN A 1 170 ? -7.987 -9.413 -10.580 1.00 95.88 170 ASN A CA 1
ATOM 1325 C C . ASN A 1 170 ? -8.888 -9.833 -9.403 1.00 95.88 170 ASN A C 1
ATOM 1327 O O . ASN A 1 170 ? -9.829 -10.599 -9.605 1.00 95.88 170 ASN A O 1
ATOM 1331 N N . LEU A 1 171 ? -8.622 -9.343 -8.187 1.00 92.25 171 LEU A N 1
ATOM 1332 C CA . LEU A 1 171 ? -9.464 -9.546 -7.005 1.00 92.25 171 LEU A CA 1
ATOM 1333 C C . LEU A 1 171 ? -10.438 -8.378 -6.778 1.00 92.25 171 LEU A C 1
ATOM 1335 O O . LEU A 1 171 ? -11.130 -8.337 -5.763 1.00 92.25 171 LEU A O 1
ATOM 1339 N N . GLY A 1 172 ? -10.511 -7.429 -7.715 1.00 93.31 172 GLY A N 1
ATOM 1340 C CA . GLY A 1 172 ? -11.399 -6.274 -7.647 1.00 93.31 172 GLY A CA 1
ATOM 1341 C C . GLY A 1 172 ? -10.891 -5.139 -6.755 1.00 93.31 172 GLY A C 1
ATOM 1342 O O . GLY A 1 172 ? -11.658 -4.214 -6.480 1.00 93.31 172 GLY A O 1
ATOM 1343 N N . ARG A 1 173 ? -9.629 -5.193 -6.309 1.00 93.25 173 ARG A N 1
ATOM 1344 C CA . ARG A 1 173 ? -9.055 -4.276 -5.314 1.00 93.25 173 ARG A CA 1
ATOM 1345 C C . ARG A 1 173 ? -8.496 -3.034 -5.970 1.00 93.25 173 ARG A C 1
ATOM 1347 O O . ARG A 1 173 ? -7.753 -3.155 -6.936 1.00 93.25 173 ARG A O 1
ATOM 1354 N N . THR A 1 174 ? -8.771 -1.863 -5.406 1.00 96.56 174 THR A N 1
ATOM 1355 C CA . THR A 1 174 ? -8.107 -0.614 -5.803 1.00 96.56 174 THR A CA 1
ATOM 1356 C C . THR A 1 174 ? -6.780 -0.417 -5.056 1.00 96.56 174 THR A C 1
ATOM 1358 O O . THR A 1 174 ? -6.578 -0.981 -3.971 1.00 96.56 174 THR A O 1
ATOM 1361 N N . PRO A 1 175 ? -5.868 0.440 -5.555 1.00 96.50 175 PRO A N 1
ATOM 1362 C CA . PRO A 1 175 ? -4.686 0.847 -4.803 1.00 96.50 175 PRO A CA 1
ATOM 1363 C C . PRO A 1 175 ? -5.018 1.441 -3.429 1.00 96.50 175 PRO A C 1
ATOM 1365 O O . PRO A 1 175 ? -4.307 1.165 -2.467 1.00 96.50 175 PRO A O 1
ATOM 1368 N N . LEU A 1 176 ? -6.112 2.202 -3.302 1.00 96.94 176 LEU A N 1
ATOM 1369 C CA . LEU A 1 176 ? -6.550 2.751 -2.015 1.00 96.94 176 LEU A CA 1
ATOM 1370 C C . LEU A 1 176 ? -6.906 1.641 -1.017 1.00 96.94 176 LEU A C 1
ATOM 1372 O O . LEU A 1 176 ? -6.437 1.669 0.120 1.00 96.94 176 LEU A O 1
ATOM 1376 N N . GLN A 1 177 ? -7.637 0.612 -1.453 1.00 95.31 177 GLN A N 1
ATOM 1377 C CA . GLN A 1 177 ? -7.948 -0.550 -0.614 1.00 95.31 177 GLN A CA 1
ATOM 1378 C C . GLN A 1 177 ? -6.690 -1.311 -0.192 1.00 95.31 177 GLN A C 1
ATOM 1380 O O . GLN A 1 177 ? -6.574 -1.712 0.966 1.00 95.31 177 GLN A O 1
ATOM 1385 N N . LEU A 1 178 ? -5.709 -1.463 -1.087 1.00 92.88 178 LEU A N 1
ATOM 1386 C CA . LEU A 1 178 ? -4.424 -2.071 -0.733 1.00 92.88 178 LEU A CA 1
ATOM 1387 C C . LEU A 1 178 ? -3.637 -1.226 0.277 1.00 92.88 178 LEU A C 1
ATOM 1389 O O . LEU A 1 178 ? -3.034 -1.797 1.188 1.00 92.88 178 LEU A O 1
ATOM 1393 N N . ALA A 1 179 ? -3.657 0.105 0.161 1.00 93.31 179 ALA A N 1
ATOM 1394 C CA . ALA A 1 179 ? -3.006 0.994 1.123 1.00 93.31 179 ALA A CA 1
ATOM 1395 C C . ALA A 1 179 ? -3.644 0.884 2.518 1.00 93.31 179 ALA A C 1
ATOM 1397 O O . ALA A 1 179 ? -2.919 0.793 3.511 1.00 93.31 179 ALA A O 1
ATOM 1398 N N . VAL A 1 180 ? -4.978 0.818 2.590 1.00 93.31 180 VAL A N 1
ATOM 1399 C CA . VAL A 1 180 ? -5.743 0.596 3.830 1.00 93.31 180 VAL A CA 1
ATOM 1400 C C . VAL A 1 180 ? -5.419 -0.773 4.431 1.00 93.31 180 VAL A C 1
ATOM 1402 O O . VAL A 1 180 ? -4.999 -0.845 5.585 1.00 93.31 180 VAL A O 1
ATOM 1405 N N . ALA A 1 181 ? -5.488 -1.843 3.636 1.00 90.75 181 ALA A N 1
ATOM 1406 C CA . ALA A 1 181 ? -5.212 -3.209 4.087 1.00 90.75 181 ALA A CA 1
ATOM 1407 C C . ALA A 1 181 ? -3.770 -3.409 4.591 1.00 90.75 181 ALA A C 1
ATOM 1409 O O . ALA A 1 181 ? -3.516 -4.159 5.530 1.00 90.75 181 ALA A O 1
ATOM 1410 N N . ASN A 1 182 ? -2.800 -2.705 3.997 1.00 86.44 182 ASN A N 1
ATOM 1411 C CA . ASN A 1 182 ? -1.394 -2.744 4.419 1.00 86.44 182 ASN A CA 1
ATOM 1412 C C . ASN A 1 182 ? -1.054 -1.675 5.475 1.00 86.44 182 ASN A C 1
ATOM 1414 O O . ASN A 1 182 ? 0.114 -1.491 5.837 1.00 86.44 182 ASN A O 1
ATOM 1418 N N . LEU A 1 183 ? -2.074 -0.993 6.000 1.00 88.06 183 LEU A N 1
ATOM 1419 C CA . LEU A 1 183 ? -2.007 -0.003 7.065 1.00 88.06 183 LEU A CA 1
ATOM 1420 C C . LEU A 1 183 ? -1.112 1.205 6.734 1.00 88.06 183 LEU A C 1
ATOM 1422 O O . LEU A 1 183 ? -0.284 1.598 7.551 1.00 88.06 183 LEU A O 1
ATOM 1426 N N . LEU A 1 184 ? -1.163 1.760 5.523 1.00 87.50 184 LEU A N 1
ATOM 1427 C CA . LEU A 1 184 ? -0.228 2.784 5.016 1.00 87.50 184 LEU A CA 1
ATOM 1428 C C . LEU A 1 184 ? -0.872 4.190 4.965 1.00 87.50 184 LEU A C 1
ATOM 1430 O O . LEU A 1 184 ? -1.205 4.647 3.871 1.00 87.50 184 LEU A O 1
ATOM 1434 N N . PRO A 1 185 ? -1.003 4.918 6.097 1.00 87.38 185 PRO A N 1
ATOM 1435 C CA . PRO A 1 185 ? -1.718 6.202 6.147 1.00 87.38 185 PRO A CA 1
ATOM 1436 C C . PRO A 1 185 ? -1.128 7.268 5.215 1.00 87.38 185 PRO A C 1
ATOM 1438 O O . PRO A 1 185 ? -1.870 7.960 4.531 1.00 87.38 185 PRO A O 1
ATOM 1441 N N . ASP A 1 186 ? 0.202 7.346 5.087 1.00 87.56 186 ASP A N 1
ATOM 1442 C CA . ASP A 1 186 ? 0.837 8.301 4.166 1.00 87.56 186 ASP A CA 1
ATOM 1443 C C . ASP A 1 186 ? 0.445 8.055 2.702 1.00 87.56 186 ASP A C 1
ATOM 1445 O O . ASP A 1 186 ? 0.351 8.994 1.916 1.00 87.56 186 ASP A O 1
ATOM 1449 N N . LYS A 1 187 ? 0.216 6.793 2.318 1.00 90.75 187 LYS A N 1
ATOM 1450 C CA . LYS A 1 187 ? -0.201 6.449 0.953 1.00 90.75 187 LYS A CA 1
ATOM 1451 C C . LYS A 1 187 ? -1.683 6.688 0.740 1.00 90.75 187 LYS A C 1
ATOM 1453 O O . LYS A 1 187 ? -2.042 7.084 -0.360 1.00 90.75 187 LYS A O 1
ATOM 1458 N N . ILE A 1 188 ? -2.509 6.498 1.768 1.00 93.88 188 ILE A N 1
ATOM 1459 C CA . ILE A 1 188 ? -3.926 6.875 1.733 1.00 93.88 188 ILE A CA 1
ATOM 1460 C C . ILE A 1 188 ? -4.040 8.370 1.438 1.00 93.88 188 ILE A C 1
ATOM 1462 O O . ILE A 1 188 ? -4.668 8.732 0.450 1.00 93.88 188 ILE A O 1
ATOM 1466 N N . ASP A 1 189 ? -3.342 9.218 2.200 1.00 92.56 189 ASP A N 1
ATOM 1467 C CA . ASP A 1 189 ? -3.359 10.666 1.967 1.00 92.56 189 ASP A CA 1
ATOM 1468 C C . ASP A 1 189 ? -2.922 11.025 0.546 1.00 92.56 189 ASP A C 1
ATOM 1470 O O . ASP A 1 189 ? -3.619 11.763 -0.141 1.00 92.56 189 ASP A O 1
ATOM 1474 N N . ILE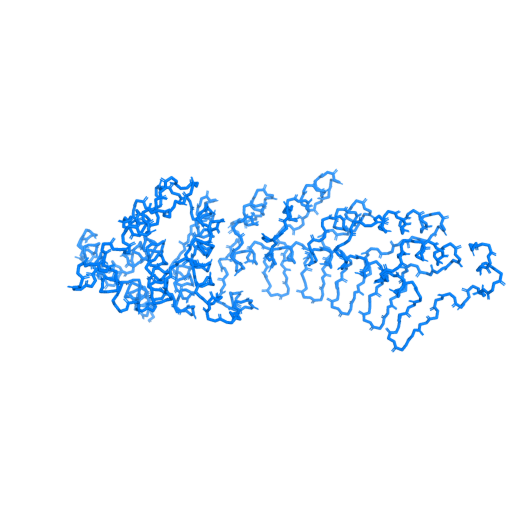 A 1 190 ? -1.807 10.461 0.070 1.00 95.00 190 ILE A N 1
ATOM 1475 C CA . ILE A 1 190 ? -1.311 10.734 -1.284 1.00 95.00 190 ILE A CA 1
A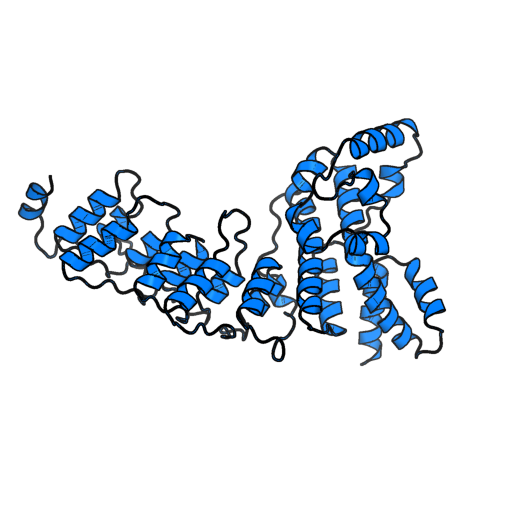TOM 1476 C C . ILE A 1 190 ? -2.315 10.290 -2.351 1.00 95.00 190 ILE A C 1
ATOM 1478 O O . ILE A 1 190 ? -2.500 11.002 -3.334 1.00 95.00 190 ILE A O 1
ATOM 1482 N N . LEU A 1 191 ? -2.942 9.123 -2.197 1.00 97.19 191 LEU A N 1
ATOM 1483 C CA . LEU A 1 191 ? -3.935 8.631 -3.152 1.00 97.19 191 LEU A CA 1
ATOM 1484 C C . LEU A 1 191 ? -5.163 9.548 -3.176 1.00 97.19 191 LEU A C 1
ATOM 1486 O O . LEU A 1 191 ? -5.591 9.970 -4.248 1.00 97.19 191 LEU A O 1
ATOM 1490 N N . LEU A 1 192 ? -5.677 9.928 -2.008 1.00 96.31 192 LEU A N 1
ATOM 1491 C CA . LEU A 1 192 ? -6.827 10.822 -1.891 1.00 96.31 192 LEU A CA 1
ATOM 1492 C C . LEU A 1 192 ? -6.516 12.237 -2.406 1.00 96.31 192 LEU A C 1
ATOM 1494 O O . LEU A 1 192 ? -7.317 12.811 -3.138 1.00 96.31 192 LEU A O 1
ATOM 1498 N N . ASP A 1 193 ? -5.322 12.770 -2.131 1.00 95.75 193 ASP A N 1
ATOM 1499 C CA . ASP A 1 193 ? -4.845 14.058 -2.665 1.00 95.75 193 ASP A CA 1
ATOM 1500 C C . ASP A 1 193 ? -4.726 14.059 -4.196 1.00 95.75 193 ASP A C 1
ATOM 1502 O O . ASP A 1 193 ? -4.775 15.115 -4.830 1.00 95.75 193 ASP A O 1
ATOM 1506 N N . ASN A 1 194 ? -4.552 12.880 -4.800 1.00 96.50 194 ASN A N 1
ATOM 1507 C CA . ASN A 1 194 ? -4.481 12.699 -6.249 1.00 96.50 194 ASN A CA 1
ATOM 1508 C C . ASN A 1 194 ? -5.804 12.202 -6.859 1.00 96.50 194 ASN A C 1
ATOM 1510 O O . ASN A 1 194 ? -5.824 11.838 -8.035 1.00 96.50 194 ASN A O 1
ATOM 1514 N N . GLY A 1 195 ? -6.901 12.248 -6.09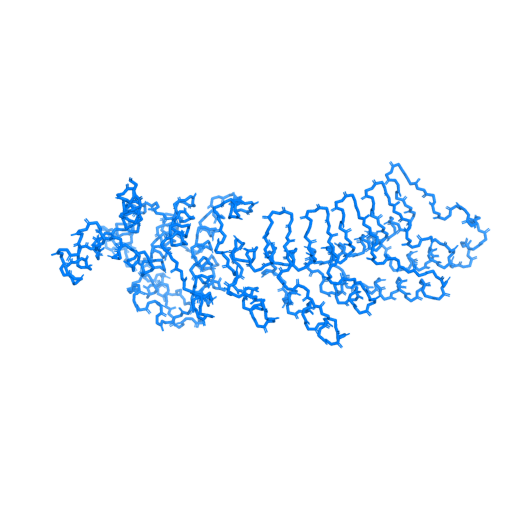6 1.00 95.38 195 GLY A N 1
ATOM 1515 C CA . GLY A 1 195 ? -8.257 12.035 -6.596 1.00 95.38 195 GLY A CA 1
ATOM 1516 C C . GLY A 1 195 ? -8.732 10.584 -6.603 1.00 95.38 195 GLY A C 1
ATOM 1517 O O . GLY A 1 195 ? -9.560 10.253 -7.445 1.00 95.38 195 GLY A O 1
ATOM 1518 N N . ALA A 1 196 ? -8.215 9.726 -5.717 1.00 97.19 196 ALA A N 1
ATOM 1519 C CA . ALA A 1 196 ? -8.790 8.397 -5.508 1.00 97.19 196 ALA A CA 1
ATOM 1520 C C . ALA A 1 196 ? -10.232 8.529 -4.995 1.00 97.19 196 ALA A C 1
ATOM 1522 O O . ALA A 1 196 ? -10.498 9.314 -4.080 1.00 97.19 196 ALA A O 1
ATOM 1523 N N . ASP A 1 197 ? -11.156 7.779 -5.590 1.00 95.44 197 ASP A N 1
ATOM 1524 C CA . ASP A 1 197 ? -12.582 7.907 -5.305 1.00 95.44 197 ASP A CA 1
ATOM 1525 C C . ASP A 1 197 ? -12.976 7.237 -3.977 1.00 95.44 197 ASP A C 1
ATOM 1527 O O . ASP A 1 197 ? -12.867 6.021 -3.812 1.00 95.44 197 ASP A O 1
ATOM 1531 N N . LEU A 1 198 ? -13.495 8.034 -3.037 1.00 94.69 198 LEU A N 1
ATOM 1532 C CA . LEU A 1 198 ? -14.058 7.546 -1.773 1.00 94.69 198 LEU A CA 1
ATOM 1533 C C . LEU A 1 198 ? -15.528 7.130 -1.879 1.00 94.69 198 LEU A C 1
ATOM 1535 O O . LEU A 1 198 ? -15.994 6.363 -1.044 1.00 94.69 198 LEU A O 1
ATOM 1539 N N . SER A 1 199 ? -16.270 7.588 -2.888 1.00 91.81 199 SER A N 1
ATOM 1540 C CA . SER A 1 199 ? -17.705 7.293 -2.994 1.00 91.81 199 SER A CA 1
ATOM 1541 C C . SER A 1 199 ? -17.978 5.831 -3.366 1.00 91.81 199 SER A C 1
ATOM 1543 O O . SER A 1 199 ? -18.915 5.205 -2.862 1.00 91.81 199 SER A O 1
ATOM 1545 N N . SER A 1 200 ? -17.128 5.253 -4.218 1.00 88.06 200 SER A N 1
ATOM 1546 C CA . SER A 1 200 ? -17.157 3.830 -4.566 1.00 88.06 200 SER A CA 1
ATOM 1547 C C . SER A 1 200 ? -16.228 2.968 -3.706 1.00 88.06 200 SER A C 1
ATOM 1549 O O . SER A 1 200 ? -16.233 1.740 -3.848 1.00 88.06 200 SER A O 1
ATOM 1551 N N . PHE A 1 201 ? -15.463 3.581 -2.796 1.00 93.94 201 PHE A N 1
ATOM 1552 C CA . PHE A 1 201 ? -14.594 2.861 -1.875 1.00 93.94 201 PHE A CA 1
ATOM 1553 C C . PHE A 1 201 ? -15.417 1.939 -0.966 1.00 93.94 201 PHE A C 1
ATOM 1555 O O . PHE A 1 201 ? -16.551 2.221 -0.569 1.00 93.94 201 PHE A O 1
ATOM 1562 N N . ARG A 1 202 ? -14.835 0.777 -0.680 1.00 91.81 202 ARG A N 1
ATOM 1563 C CA . ARG A 1 202 ? -15.344 -0.199 0.280 1.00 91.81 202 ARG A CA 1
ATOM 1564 C C . ARG A 1 202 ? -14.195 -0.572 1.188 1.00 91.81 202 ARG A C 1
ATOM 1566 O O . ARG A 1 202 ? -13.114 -0.891 0.671 1.00 91.81 202 ARG A O 1
ATOM 1573 N N . PHE A 1 203 ? -14.426 -0.534 2.495 1.00 92.94 203 PHE A N 1
ATOM 1574 C CA . PHE A 1 203 ? -13.416 -0.931 3.458 1.00 92.94 203 PHE A CA 1
ATOM 1575 C C . PHE A 1 203 ? -12.946 -2.370 3.168 1.00 92.94 203 PHE A C 1
ATOM 1577 O O . PHE A 1 203 ? -13.769 -3.230 2.839 1.00 92.94 203 PHE A O 1
ATOM 1584 N N . PRO A 1 204 ? -11.630 -2.648 3.201 1.00 90.19 204 PRO A N 1
ATOM 1585 C CA . PRO A 1 204 ? -11.108 -3.978 2.912 1.00 90.19 204 PRO A CA 1
ATOM 1586 C C . PRO A 1 204 ? -11.673 -5.044 3.847 1.00 90.19 204 PRO A C 1
ATOM 1588 O O . PRO A 1 204 ? -11.775 -4.819 5.049 1.00 90.19 204 PRO A O 1
ATOM 1591 N N . THR A 1 205 ? -11.968 -6.225 3.305 1.00 83.38 205 THR A N 1
ATOM 1592 C CA . THR A 1 205 ? -12.357 -7.388 4.109 1.00 83.38 205 THR A CA 1
ATOM 1593 C C . THR A 1 205 ? -11.148 -8.003 4.816 1.00 83.38 205 THR A C 1
ATOM 1595 O O . THR A 1 205 ? -9.992 -7.714 4.500 1.00 83.38 205 THR A O 1
ATOM 1598 N N . GLU A 1 206 ? -11.414 -8.893 5.770 1.00 70.50 206 GLU A N 1
ATOM 1599 C CA . GLU A 1 206 ? -10.405 -9.612 6.558 1.00 70.50 206 GLU A CA 1
ATOM 1600 C C . GLU A 1 206 ? -9.293 -10.249 5.710 1.00 70.50 206 GLU A C 1
ATOM 1602 O O . GLU A 1 206 ? -8.110 -10.071 6.012 1.00 70.50 206 GLU A O 1
ATOM 1607 N N . ASP A 1 207 ? -9.658 -10.913 4.609 1.00 71.75 207 ASP A N 1
ATOM 1608 C CA . ASP A 1 207 ? -8.717 -11.601 3.717 1.00 71.75 207 ASP A CA 1
ATOM 1609 C C . ASP A 1 207 ? -7.601 -10.676 3.200 1.00 71.75 207 ASP A C 1
ATOM 1611 O O . ASP A 1 207 ? -6.500 -11.126 2.881 1.00 71.75 207 ASP A O 1
ATOM 1615 N N . TYR A 1 208 ? -7.847 -9.362 3.151 1.00 74.00 208 TYR A N 1
ATOM 1616 C CA . TYR A 1 208 ? -6.887 -8.390 2.636 1.00 74.00 208 TYR A CA 1
ATOM 1617 C C . TYR A 1 208 ? -5.795 -8.065 3.666 1.00 74.00 208 TYR A C 1
ATOM 1619 O O . TYR A 1 208 ? -4.671 -7.738 3.278 1.00 74.00 208 TYR A O 1
ATOM 1627 N N . PHE A 1 209 ? -6.095 -8.159 4.966 1.00 71.31 209 PHE A N 1
ATOM 1628 C CA . PHE A 1 209 ? -5.150 -7.864 6.051 1.00 71.31 209 PHE A CA 1
ATOM 1629 C C . PHE A 1 209 ? -4.196 -9.039 6.344 1.00 71.31 209 PHE A C 1
ATOM 1631 O O . PHE A 1 209 ? -3.109 -8.835 6.896 1.00 71.31 209 PHE A O 1
ATOM 1638 N N . ALA A 1 210 ? -4.559 -10.263 5.946 1.00 54.47 210 ALA A N 1
ATOM 1639 C CA . ALA A 1 210 ? -3.827 -11.487 6.276 1.00 54.47 210 ALA A CA 1
ATOM 1640 C C . ALA A 1 210 ? -2.524 -11.701 5.467 1.00 54.47 210 ALA A C 1
ATOM 1642 O O . ALA A 1 210 ? -1.614 -12.386 5.935 1.00 54.47 210 ALA A O 1
ATOM 1643 N N . GLU A 1 211 ? -2.374 -11.098 4.278 1.00 54.12 211 GLU A N 1
ATOM 1644 C CA . GLU A 1 211 ? -1.306 -11.463 3.324 1.00 54.12 211 GLU A CA 1
ATOM 1645 C C . GLU A 1 211 ? 0.143 -11.111 3.759 1.00 54.12 211 GLU A C 1
ATOM 1647 O O . GLU A 1 211 ? 1.088 -11.639 3.170 1.00 54.12 211 GLU A O 1
ATOM 1652 N N . LYS A 1 212 ? 0.390 -10.230 4.749 1.00 55.19 212 LYS A N 1
ATOM 1653 C CA . LYS A 1 212 ? 1.766 -9.718 5.020 1.00 55.19 212 LYS A CA 1
ATOM 1654 C C . LYS A 1 212 ? 2.166 -9.486 6.480 1.00 55.19 212 LYS A C 1
ATOM 1656 O O . LYS A 1 212 ? 3.271 -9.003 6.754 1.00 55.19 212 LYS A O 1
ATOM 1661 N N . LEU A 1 213 ? 1.324 -9.838 7.439 1.00 54.12 213 LEU A N 1
ATOM 1662 C CA . LEU A 1 213 ? 1.511 -9.477 8.843 1.00 54.12 213 LEU A CA 1
ATOM 1663 C C . LEU A 1 213 ? 2.125 -10.625 9.684 1.00 54.12 213 LEU A C 1
ATOM 1665 O O . LEU A 1 213 ? 1.607 -10.985 10.733 1.00 54.12 213 LEU A O 1
ATOM 1669 N N . VAL A 1 214 ? 3.280 -11.180 9.276 1.00 48.72 214 VAL A N 1
ATOM 1670 C CA . VAL A 1 214 ? 3.957 -12.262 10.035 1.00 48.72 214 VAL A CA 1
ATOM 1671 C C . VAL A 1 214 ? 5.126 -11.731 10.892 1.00 48.72 214 VAL A C 1
ATOM 1673 O O . VAL A 1 214 ? 6.093 -11.180 10.352 1.00 48.72 214 VAL A O 1
ATOM 1676 N N . PRO A 1 215 ? 5.113 -11.897 12.232 1.00 47.69 215 PRO A N 1
ATOM 1677 C CA . PRO A 1 215 ? 6.212 -11.470 13.095 1.00 47.69 215 PRO A CA 1
ATOM 1678 C C . PRO A 1 215 ? 7.365 -12.490 13.119 1.00 47.69 215 PRO A C 1
ATOM 1680 O O . PRO A 1 215 ? 7.195 -13.646 13.490 1.00 47.69 215 PRO A O 1
ATOM 1683 N N . TYR A 1 216 ? 8.589 -12.047 12.827 1.00 43.72 216 TYR A N 1
ATOM 1684 C CA . TYR A 1 216 ? 9.812 -12.836 13.039 1.00 43.72 216 TYR A CA 1
ATOM 1685 C C . TYR A 1 216 ? 10.395 -12.484 14.419 1.00 43.72 216 TYR A C 1
ATOM 1687 O O . TYR A 1 216 ? 10.900 -11.385 14.534 1.00 43.72 216 TYR A O 1
ATOM 1695 N N . GLN A 1 217 ? 10.379 -13.354 15.443 1.00 50.09 217 GLN A N 1
ATOM 1696 C CA . GLN A 1 217 ? 10.903 -13.146 16.831 1.00 50.09 217 GLN A CA 1
ATOM 1697 C C . GLN A 1 217 ? 10.016 -12.357 17.837 1.00 50.09 217 GLN A C 1
ATOM 1699 O O . GLN A 1 217 ? 9.258 -11.462 17.476 1.00 50.09 217 GLN A O 1
ATOM 1704 N N . ARG A 1 218 ? 10.157 -12.645 19.149 1.00 49.91 218 ARG A N 1
ATOM 1705 C CA . ARG A 1 218 ? 9.300 -12.127 20.250 1.00 49.91 218 ARG A CA 1
ATOM 1706 C C . ARG A 1 218 ? 9.402 -10.612 20.507 1.00 49.91 218 ARG A C 1
ATOM 1708 O O . ARG A 1 218 ? 8.380 -9.959 20.676 1.00 49.91 218 ARG A O 1
ATOM 1715 N N . GLU A 1 219 ? 10.598 -10.017 20.493 1.00 47.91 219 GLU A N 1
ATOM 1716 C CA . GLU A 1 219 ? 10.750 -8.547 20.604 1.00 47.91 219 GLU A CA 1
ATOM 1717 C C . GLU A 1 219 ? 10.221 -7.812 19.367 1.00 47.91 219 GLU A C 1
ATOM 1719 O O . GLU A 1 219 ? 9.711 -6.691 19.452 1.00 47.91 219 GLU A O 1
ATOM 1724 N N . ARG A 1 220 ? 10.306 -8.455 18.200 1.00 60.12 220 ARG A N 1
ATOM 1725 C CA . ARG A 1 220 ? 9.646 -7.976 16.989 1.00 60.12 220 ARG A CA 1
ATOM 1726 C C . ARG A 1 220 ? 8.125 -8.116 17.119 1.00 60.12 220 ARG A C 1
ATOM 1728 O O . ARG A 1 220 ? 7.458 -7.173 16.729 1.00 60.12 220 ARG A O 1
ATOM 1735 N N . ARG A 1 221 ? 7.589 -9.162 17.771 1.00 65.75 221 ARG A N 1
ATOM 1736 C CA . ARG A 1 221 ? 6.142 -9.359 18.035 1.00 65.75 221 ARG A CA 1
ATOM 1737 C C . ARG A 1 221 ? 5.497 -8.218 18.837 1.00 65.75 221 ARG A C 1
ATOM 1739 O O . ARG A 1 221 ? 4.420 -7.771 18.472 1.00 65.75 221 ARG A O 1
ATOM 1746 N N . LEU A 1 222 ? 6.146 -7.684 19.876 1.00 66.38 222 LEU A N 1
ATOM 1747 C CA . LEU A 1 222 ? 5.580 -6.555 20.646 1.00 66.38 222 LEU A CA 1
ATOM 1748 C C . LEU A 1 222 ? 5.620 -5.228 19.875 1.00 66.38 222 LEU A C 1
ATOM 1750 O O . LEU A 1 222 ? 4.637 -4.493 19.841 1.00 66.38 222 LEU A O 1
ATOM 1754 N N . ASN A 1 223 ? 6.738 -4.937 19.201 1.00 67.50 223 ASN A N 1
ATOM 1755 C CA . ASN A 1 223 ? 6.823 -3.773 18.309 1.00 67.50 223 ASN A CA 1
ATOM 1756 C C . ASN A 1 223 ? 5.825 -3.872 17.150 1.00 67.50 223 ASN A C 1
ATOM 1758 O O . ASN A 1 223 ? 5.343 -2.863 16.645 1.00 67.50 223 ASN A O 1
ATOM 1762 N N . PHE A 1 224 ? 5.531 -5.098 16.738 1.00 74.50 224 PHE A N 1
ATOM 1763 C CA . PHE A 1 224 ? 4.568 -5.420 15.709 1.00 74.50 224 PHE A CA 1
ATOM 1764 C C . PHE A 1 224 ? 3.125 -5.173 16.171 1.00 74.50 224 PHE A C 1
ATOM 1766 O O . PHE A 1 224 ? 2.420 -4.460 15.466 1.00 74.50 224 PHE A O 1
ATOM 1773 N N . LYS A 1 225 ? 2.741 -5.631 17.375 1.00 79.44 225 LYS A N 1
ATOM 1774 C CA . LYS A 1 225 ? 1.437 -5.348 18.008 1.00 79.44 225 LYS A CA 1
ATOM 1775 C C . LYS A 1 225 ? 1.151 -3.839 18.075 1.00 79.44 225 LYS A C 1
ATOM 1777 O O . LYS A 1 225 ? 0.176 -3.373 17.494 1.00 79.44 225 LYS A O 1
ATOM 1782 N N . MET A 1 226 ? 2.069 -3.067 18.668 1.00 76.81 226 MET A N 1
ATOM 1783 C CA . MET A 1 226 ? 1.943 -1.601 18.739 1.00 76.81 226 MET A CA 1
ATOM 1784 C C . MET A 1 226 ? 1.777 -0.968 17.357 1.00 76.81 226 MET A C 1
ATOM 1786 O O . MET A 1 226 ? 0.931 -0.105 17.168 1.00 76.81 226 MET A O 1
ATOM 1790 N N . ARG A 1 227 ? 2.594 -1.402 16.390 1.00 77.44 227 ARG A N 1
ATOM 1791 C CA . ARG A 1 227 ? 2.580 -0.861 15.031 1.00 77.44 227 ARG A CA 1
ATOM 1792 C C . ARG A 1 227 ? 1.266 -1.149 14.309 1.00 77.44 227 ARG A C 1
ATOM 1794 O O . ARG A 1 227 ? 0.844 -0.309 13.532 1.00 77.44 227 ARG A O 1
ATOM 1801 N N . ILE A 1 228 ? 0.657 -2.314 14.513 1.00 81.25 228 ILE A N 1
ATOM 1802 C CA . ILE A 1 228 ? -0.654 -2.612 13.925 1.00 81.25 228 ILE A CA 1
ATOM 1803 C C . ILE A 1 228 ? -1.701 -1.697 14.537 1.00 81.25 228 ILE A C 1
ATOM 1805 O O . ILE A 1 228 ? -2.347 -0.966 13.796 1.00 81.25 228 ILE A O 1
ATOM 1809 N N . ALA A 1 229 ? -1.798 -1.680 15.869 1.00 83.94 229 ALA A N 1
ATOM 1810 C CA . ALA A 1 229 ? -2.804 -0.899 16.575 1.00 83.94 229 ALA A CA 1
ATOM 1811 C C . ALA A 1 229 ? -2.732 0.586 16.185 1.00 83.94 229 ALA A C 1
ATOM 1813 O O . ALA A 1 229 ? -3.725 1.173 15.771 1.00 83.94 229 ALA A O 1
ATOM 1814 N N . SER A 1 230 ? -1.537 1.181 16.209 1.00 80.19 230 SER A N 1
ATOM 1815 C CA . SER A 1 230 ? -1.369 2.594 15.870 1.00 80.19 230 SER A CA 1
ATOM 1816 C C . SER A 1 230 ? -1.606 2.909 14.392 1.00 80.19 230 SER A C 1
ATOM 1818 O O . SER A 1 230 ? -2.141 3.969 14.065 1.00 80.19 230 SER A O 1
ATOM 1820 N N . ARG A 1 231 ? -1.204 2.019 13.475 1.00 83.94 231 ARG A N 1
ATOM 1821 C CA . ARG A 1 231 ? -1.383 2.264 12.036 1.00 83.94 231 ARG A CA 1
ATOM 1822 C C . ARG A 1 231 ? -2.825 2.068 11.619 1.00 83.94 231 ARG A C 1
ATOM 1824 O O . ARG A 1 231 ? -3.303 2.848 10.813 1.00 83.94 231 ARG A O 1
ATOM 1831 N N . LEU A 1 232 ? -3.507 1.084 12.192 1.00 88.38 232 LEU A N 1
ATOM 1832 C CA . LEU A 1 232 ? -4.922 0.857 11.949 1.00 88.38 232 LEU A CA 1
ATOM 1833 C C . LEU A 1 232 ? -5.761 2.033 12.454 1.00 88.38 232 LEU A C 1
ATOM 1835 O O . LEU A 1 232 ? -6.551 2.565 11.685 1.00 88.38 232 LEU A O 1
ATOM 1839 N N . MET A 1 233 ? -5.501 2.528 13.671 1.00 88.69 233 MET A N 1
ATOM 1840 C CA . MET A 1 233 ? -6.179 3.734 14.162 1.00 88.69 233 MET A CA 1
ATOM 1841 C C . MET A 1 233 ? -5.908 4.963 13.282 1.00 88.69 233 MET A C 1
ATOM 1843 O O . MET A 1 233 ? -6.825 5.723 13.001 1.00 88.69 233 MET A O 1
ATOM 1847 N N . ALA A 1 234 ? -4.684 5.133 12.773 1.00 86.25 234 ALA A N 1
ATOM 1848 C CA . ALA A 1 234 ? -4.381 6.238 11.858 1.00 86.25 234 ALA A CA 1
ATOM 1849 C C . ALA A 1 234 ? -5.006 6.093 10.470 1.00 86.25 234 ALA A C 1
ATOM 1851 O O . ALA A 1 234 ? -5.238 7.092 9.803 1.00 86.25 234 ALA A O 1
ATOM 1852 N N . VAL A 1 235 ? -5.227 4.865 10.007 1.00 90.56 235 VAL A N 1
ATOM 1853 C CA . VAL A 1 235 ? -5.942 4.599 8.756 1.00 90.56 235 VAL A CA 1
ATOM 1854 C C . VAL A 1 235 ? -7.405 4.990 8.907 1.00 90.56 235 VAL A C 1
ATOM 1856 O O . VAL A 1 235 ? -7.911 5.698 8.043 1.00 90.56 235 VAL A O 1
ATOM 1859 N N . VAL A 1 236 ? -8.044 4.590 10.011 1.00 92.12 236 VAL A N 1
ATOM 1860 C CA . VAL A 1 236 ? -9.421 4.989 10.346 1.00 92.12 236 VAL A CA 1
ATOM 1861 C C . VAL A 1 236 ? -9.524 6.513 10.412 1.00 92.12 236 VAL A C 1
ATOM 1863 O O . VAL A 1 236 ? -10.277 7.099 9.645 1.00 92.12 236 VAL A O 1
ATOM 1866 N N . GLU A 1 237 ? -8.670 7.156 11.212 1.00 89.31 237 GLU A N 1
ATOM 1867 C CA . GLU A 1 237 ? -8.624 8.619 11.343 1.00 89.31 237 GLU A CA 1
ATOM 1868 C C . GLU A 1 237 ? -8.403 9.319 9.989 1.00 89.31 237 GLU A C 1
ATOM 1870 O O . GLU A 1 237 ? -9.032 10.332 9.692 1.00 89.31 237 GLU A O 1
ATOM 1875 N N . CYS A 1 238 ? -7.508 8.795 9.146 1.00 90.06 238 CYS A N 1
ATOM 1876 C CA . CYS A 1 238 ? -7.237 9.356 7.823 1.00 90.06 238 CYS A CA 1
ATOM 1877 C C . CYS A 1 238 ? -8.468 9.278 6.912 1.00 90.06 238 CYS A C 1
ATOM 1879 O O . CYS A 1 238 ? -8.770 10.252 6.231 1.00 90.06 238 CYS A O 1
ATOM 1881 N N . LEU A 1 239 ? -9.191 8.156 6.917 1.00 94.00 239 LEU A N 1
ATOM 1882 C CA . LEU A 1 239 ? -10.409 7.984 6.126 1.00 94.00 239 LEU A CA 1
ATOM 1883 C C . LEU A 1 239 ? -11.540 8.900 6.626 1.00 94.00 239 LEU A C 1
ATOM 1885 O O . LEU A 1 239 ? -12.133 9.622 5.824 1.00 94.00 239 LEU A O 1
ATOM 1889 N N . GLU A 1 240 ? -11.784 8.944 7.937 1.00 92.19 240 GLU A N 1
ATOM 1890 C CA . GLU A 1 240 ? -12.823 9.787 8.552 1.00 92.19 240 GLU A CA 1
ATOM 1891 C C . GLU A 1 240 ? -12.571 11.280 8.302 1.00 92.19 240 GLU A C 1
ATOM 1893 O O . GLU A 1 240 ? -13.465 12.002 7.860 1.00 92.19 240 GLU A O 1
ATOM 1898 N N . ASN A 1 241 ? -11.324 11.740 8.460 1.00 90.44 241 ASN A N 1
ATOM 1899 C CA . ASN A 1 241 ? -10.933 13.125 8.163 1.00 90.44 241 ASN A CA 1
ATOM 1900 C C . ASN A 1 241 ? -11.130 13.514 6.690 1.00 90.44 241 ASN A C 1
ATOM 1902 O O . ASN A 1 241 ? -11.122 14.698 6.346 1.00 90.44 241 ASN A O 1
ATOM 1906 N N . ARG A 1 242 ? -11.277 12.525 5.807 1.00 93.69 242 ARG A N 1
ATOM 1907 C CA . ARG A 1 242 ? -11.508 12.701 4.370 1.00 93.69 242 ARG A CA 1
ATOM 1908 C C . ARG A 1 242 ? -12.976 12.494 3.991 1.00 93.69 242 ARG A C 1
ATOM 1910 O O . ARG A 1 242 ? -13.295 12.535 2.806 1.00 93.69 242 ARG A O 1
ATOM 1917 N N . GLY A 1 243 ? -13.855 12.329 4.981 1.00 92.56 243 GLY A N 1
ATOM 1918 C CA . GLY A 1 243 ? -15.300 12.205 4.809 1.00 92.56 243 GLY A CA 1
ATOM 1919 C C . GLY A 1 243 ? -15.792 10.779 4.569 1.00 92.56 243 GLY A C 1
ATOM 1920 O O . GLY A 1 243 ? -16.927 10.613 4.136 1.00 92.56 243 GLY A O 1
ATOM 1921 N N . TYR A 1 244 ? -14.967 9.755 4.809 1.00 95.62 244 TYR A N 1
ATOM 1922 C CA . TYR A 1 244 ? -15.450 8.376 4.824 1.00 95.62 244 TYR A CA 1
ATOM 1923 C C . TYR A 1 244 ? -16.141 8.083 6.157 1.00 95.62 244 TYR A C 1
ATOM 1925 O O . TYR A 1 244 ? -15.520 8.178 7.214 1.00 95.62 244 TYR A O 1
ATOM 1933 N N . GLU A 1 245 ? -17.412 7.707 6.107 1.00 94.19 245 GLU A N 1
ATOM 1934 C CA . GLU A 1 245 ? -18.173 7.291 7.282 1.00 94.19 245 GLU A CA 1
ATOM 1935 C C . GLU A 1 245 ? -18.084 5.769 7.411 1.00 94.19 245 GLU A C 1
ATOM 1937 O O . GLU A 1 245 ? -18.590 5.044 6.554 1.00 94.19 245 GLU A O 1
ATOM 1942 N N . LEU A 1 246 ? -17.416 5.284 8.462 1.00 94.06 246 LEU A N 1
ATOM 1943 C CA . LEU A 1 246 ? -17.394 3.853 8.759 1.00 94.06 246 LEU A CA 1
ATOM 1944 C C . LEU A 1 246 ? -18.797 3.385 9.145 1.00 94.06 246 LEU A C 1
ATOM 1946 O O . LEU A 1 246 ? -19.517 4.086 9.858 1.00 94.06 246 LEU A O 1
ATOM 1950 N N . ASP A 1 247 ? -19.143 2.167 8.738 1.00 92.94 247 ASP A N 1
ATOM 1951 C CA . ASP A 1 247 ? -20.322 1.458 9.230 1.00 92.94 247 ASP A CA 1
ATOM 1952 C C . ASP A 1 247 ? -19.962 0.389 10.285 1.00 92.94 247 ASP A C 1
ATOM 1954 O O . ASP A 1 247 ? -18.800 0.185 10.654 1.00 92.94 247 ASP A O 1
ATOM 1958 N N . GLN A 1 248 ? -20.977 -0.307 10.804 1.00 90.94 248 GLN A N 1
ATOM 1959 C CA . GLN A 1 248 ? -20.783 -1.341 11.824 1.00 90.94 248 GLN A CA 1
ATOM 1960 C C . GLN A 1 248 ? -19.950 -2.531 11.315 1.00 90.94 248 GLN A C 1
ATOM 1962 O O . GLN A 1 248 ? -19.212 -3.138 12.093 1.00 90.94 248 GLN A O 1
ATOM 1967 N N . SER A 1 249 ? -20.030 -2.862 10.023 1.00 91.88 249 SER A N 1
ATOM 1968 C CA . SER A 1 249 ? -19.249 -3.942 9.409 1.00 91.88 249 SER A CA 1
ATOM 1969 C C . SER A 1 249 ? -17.772 -3.557 9.292 1.00 91.88 249 SER A C 1
ATOM 1971 O O . SER A 1 249 ? -16.887 -4.356 9.622 1.00 91.88 249 SER A O 1
ATOM 1973 N N . ASP A 1 250 ? -17.490 -2.318 8.892 1.00 94.25 250 ASP A N 1
ATOM 1974 C CA . ASP A 1 250 ? -16.139 -1.758 8.865 1.00 94.25 250 ASP A CA 1
ATOM 1975 C C . ASP A 1 250 ? -15.532 -1.770 10.269 1.00 94.25 250 ASP A C 1
ATOM 1977 O O . ASP A 1 250 ? -14.408 -2.240 10.480 1.00 94.25 250 ASP A O 1
ATOM 1981 N N . ALA A 1 251 ? -16.311 -1.323 11.258 1.00 93.94 251 ALA A N 1
ATOM 1982 C CA . ALA A 1 251 ? -15.888 -1.299 12.646 1.00 93.94 251 ALA A CA 1
ATOM 1983 C C . ALA A 1 251 ? -15.569 -2.693 13.185 1.00 93.94 251 ALA A C 1
ATOM 1985 O O . ALA A 1 251 ? -14.525 -2.892 13.809 1.00 93.94 251 ALA A O 1
ATOM 1986 N N . LEU A 1 252 ? -16.417 -3.682 12.899 1.00 92.56 252 LEU A N 1
ATOM 1987 C CA . LEU A 1 252 ? -16.164 -5.072 13.267 1.00 92.56 252 LEU A CA 1
ATOM 1988 C C . LEU A 1 252 ? -14.923 -5.635 12.583 1.00 92.56 252 LEU A C 1
ATOM 1990 O O . LEU A 1 252 ? -14.159 -6.355 13.223 1.00 92.56 252 LEU A O 1
ATOM 1994 N N . THR A 1 253 ? -14.670 -5.267 11.327 1.00 92.56 253 THR A N 1
ATOM 1995 C CA . THR A 1 253 ? -13.443 -5.660 10.626 1.00 92.56 253 THR A CA 1
ATOM 1996 C C . THR A 1 253 ? -12.211 -5.100 11.338 1.00 92.56 253 THR A C 1
ATOM 1998 O O . THR A 1 253 ? -11.272 -5.844 11.627 1.00 92.56 253 THR A O 1
ATOM 2001 N N . VAL A 1 254 ? -12.231 -3.817 11.718 1.00 92.31 254 VAL A N 1
ATOM 2002 C CA . VAL A 1 254 ? -11.169 -3.195 12.526 1.00 92.31 254 VAL A CA 1
ATOM 2003 C C . VAL A 1 254 ? -10.992 -3.932 13.857 1.00 92.31 254 VAL A C 1
ATOM 2005 O O . VAL A 1 254 ? -9.873 -4.319 14.199 1.00 92.31 254 VAL A O 1
ATOM 2008 N N . MET A 1 255 ? -12.074 -4.178 14.603 1.00 92.44 255 MET A N 1
ATOM 2009 C CA . MET A 1 255 ? -12.012 -4.869 15.898 1.00 92.44 255 MET A CA 1
ATOM 2010 C C . MET A 1 255 ? -11.494 -6.305 15.774 1.00 92.44 255 MET A C 1
ATOM 2012 O O . MET A 1 255 ? -10.729 -6.764 16.627 1.00 92.44 255 MET A O 1
ATOM 2016 N N . LYS A 1 256 ? -11.846 -7.002 14.694 1.00 89.38 256 LYS A N 1
ATOM 2017 C CA . LYS A 1 256 ? -11.366 -8.352 14.418 1.00 89.38 256 LYS A CA 1
ATOM 2018 C C . LYS A 1 256 ? -9.868 -8.376 14.128 1.00 89.38 256 LYS A C 1
ATOM 2020 O O . LYS A 1 256 ? -9.167 -9.200 14.704 1.00 89.38 256 LYS A O 1
ATOM 2025 N N . VAL A 1 257 ? -9.335 -7.402 13.382 1.00 87.81 257 VAL A N 1
ATOM 2026 C CA . VAL A 1 257 ? -7.876 -7.262 13.202 1.00 87.81 257 VAL A CA 1
ATOM 2027 C C . VAL A 1 257 ? -7.164 -7.104 14.553 1.00 87.81 257 VAL A C 1
ATOM 2029 O O . VAL A 1 257 ? -6.076 -7.657 14.738 1.00 87.81 257 VAL A O 1
ATOM 2032 N N . PHE A 1 258 ? -7.768 -6.407 15.525 1.00 88.25 258 PHE A N 1
ATOM 2033 C CA . PHE A 1 258 ? -7.247 -6.366 16.897 1.00 88.25 258 PHE A CA 1
ATOM 2034 C C . PHE A 1 258 ? -7.295 -7.737 17.591 1.00 88.25 258 PHE A C 1
ATOM 2036 O O . PHE A 1 258 ? -6.327 -8.110 18.264 1.00 88.25 258 PHE A O 1
ATOM 2043 N N . ALA A 1 259 ? -8.374 -8.498 17.406 1.00 87.25 259 ALA A N 1
ATOM 2044 C CA . ALA A 1 259 ? -8.527 -9.851 17.938 1.00 87.25 259 ALA A CA 1
ATOM 2045 C C . ALA A 1 259 ? -7.456 -10.810 17.396 1.00 87.25 259 ALA A C 1
ATOM 2047 O O . ALA A 1 259 ? -6.731 -11.426 18.179 1.00 87.25 259 ALA A O 1
ATOM 2048 N N . ASP A 1 260 ? -7.316 -10.874 16.071 1.00 84.69 260 ASP A N 1
ATOM 2049 C CA . ASP A 1 260 ? -6.449 -11.823 15.361 1.00 84.69 260 ASP A CA 1
ATOM 2050 C C . ASP A 1 260 ? -4.965 -11.586 15.659 1.00 84.69 260 ASP A C 1
ATOM 2052 O O . ASP A 1 260 ? -4.147 -12.506 15.649 1.00 84.69 260 ASP A O 1
ATOM 2056 N N . HIS A 1 261 ? -4.612 -10.344 15.993 1.00 81.75 261 HIS A N 1
ATOM 2057 C CA . HIS A 1 261 ? -3.264 -9.964 16.406 1.00 81.75 261 HIS A CA 1
ATOM 2058 C C . HIS A 1 261 ? -3.066 -9.971 17.927 1.00 81.75 261 HIS A C 1
ATOM 2060 O O . HIS A 1 261 ? -2.048 -9.460 18.414 1.00 81.75 261 HIS A O 1
ATOM 2066 N N . GLU A 1 262 ? -4.008 -10.561 18.675 1.00 83.31 262 GLU A N 1
ATOM 2067 C CA . GLU A 1 262 ? -3.973 -10.718 20.131 1.00 83.31 262 GLU A CA 1
ATOM 2068 C C . GLU A 1 262 ? -3.731 -9.379 20.856 1.00 83.31 262 GLU A C 1
ATOM 2070 O O . GLU A 1 262 ? -2.970 -9.297 21.832 1.00 83.31 262 GLU A O 1
ATOM 2075 N N . LEU A 1 263 ? -4.318 -8.295 20.347 1.00 81.00 263 LEU A N 1
ATOM 2076 C CA . LEU A 1 263 ? -4.182 -6.960 20.933 1.00 81.00 263 LEU A CA 1
ATOM 2077 C C . LEU A 1 263 ? -5.067 -6.776 22.174 1.00 81.00 263 LEU A C 1
ATOM 2079 O O . LEU A 1 263 ? -4.828 -5.855 22.949 1.00 81.00 263 LEU A O 1
ATOM 2083 N N . PHE A 1 264 ? -6.006 -7.697 22.407 1.00 74.75 264 PHE A N 1
ATOM 2084 C CA . PHE A 1 264 ? -6.834 -7.769 23.616 1.00 74.75 264 PHE A CA 1
ATOM 2085 C C . PHE A 1 264 ? -6.187 -8.526 24.780 1.00 74.75 264 PHE A C 1
ATOM 2087 O O . PHE A 1 264 ? -6.731 -8.529 25.886 1.00 74.75 264 PHE A O 1
ATOM 2094 N N . GLU A 1 265 ? -5.054 -9.208 24.557 1.00 65.06 265 GLU A N 1
ATOM 2095 C CA . GLU A 1 265 ? -4.461 -10.067 25.580 1.00 65.06 265 GLU A CA 1
ATOM 2096 C C . GLU A 1 265 ? -4.219 -9.303 26.883 1.00 65.06 265 GLU A C 1
ATOM 2098 O O . GLU A 1 265 ? -3.591 -8.242 26.934 1.00 65.06 265 GLU A O 1
ATOM 2103 N N . LYS A 1 266 ? -4.701 -9.886 27.983 1.00 57.56 266 LYS A N 1
ATOM 2104 C CA . LYS A 1 266 ? -4.508 -9.336 29.317 1.00 57.56 266 LYS A CA 1
ATOM 2105 C C . LYS A 1 266 ? -3.013 -9.216 29.605 1.00 57.56 266 LYS A C 1
ATOM 2107 O O . LYS A 1 266 ? -2.353 -10.195 29.945 1.00 57.56 266 LYS A O 1
ATOM 2112 N N . SER A 1 267 ? -2.544 -7.984 29.760 1.00 48.88 267 SER A N 1
ATOM 2113 C CA . SER A 1 267 ? -1.606 -7.694 30.840 1.00 48.88 267 SER A CA 1
ATOM 2114 C C . SER A 1 267 ? -2.377 -7.843 32.156 1.00 48.88 267 SER A C 1
ATOM 2116 O O . SER A 1 267 ? -2.742 -6.864 32.816 1.00 48.88 267 SER A O 1
ATOM 2118 N N . ALA A 1 268 ? -2.694 -9.086 32.531 1.00 47.16 268 ALA A N 1
ATOM 2119 C CA . ALA A 1 268 ? -3.123 -9.405 33.876 1.00 47.16 268 ALA A CA 1
ATOM 2120 C C . ALA A 1 268 ? -1.990 -8.886 34.750 1.00 47.16 268 ALA A C 1
ATOM 2122 O O . ALA A 1 268 ? -0.902 -9.461 34.728 1.00 47.16 268 ALA A O 1
ATOM 2123 N N . ASN A 1 269 ? -2.239 -7.766 35.438 1.00 54.50 269 ASN A N 1
ATOM 2124 C CA . ASN A 1 269 ? -1.276 -6.972 36.193 1.00 54.50 269 ASN A CA 1
ATOM 2125 C C . ASN A 1 269 ? -0.587 -5.816 35.443 1.00 54.50 269 ASN A C 1
ATOM 2127 O O . ASN A 1 269 ? 0.577 -5.617 35.739 1.00 54.50 269 ASN A O 1
ATOM 2131 N N . PHE A 1 270 ? -1.205 -4.990 34.578 1.00 62.97 270 PHE A N 1
ATOM 2132 C CA . PHE A 1 270 ? -0.520 -3.716 34.235 1.00 62.97 270 PHE A CA 1
ATOM 2133 C C . PHE A 1 270 ? -0.287 -2.926 35.526 1.00 62.97 270 PHE A C 1
ATOM 2135 O O . PHE A 1 270 ? 0.852 -2.672 35.901 1.00 62.97 270 PHE A O 1
ATOM 2142 N N . GLU A 1 271 ? -1.351 -2.700 36.299 1.00 62.19 271 GLU A N 1
ATOM 2143 C CA . GLU A 1 271 ? -1.257 -2.024 37.591 1.00 62.19 271 GLU A CA 1
ATOM 2144 C C . GLU A 1 271 ? -0.389 -2.774 38.601 1.00 62.19 271 GLU A C 1
ATOM 2146 O O . GLU A 1 271 ? 0.430 -2.166 39.271 1.00 62.19 271 GLU A O 1
ATOM 2151 N N . LYS A 1 272 ? -0.470 -4.104 38.701 1.00 63.56 272 LYS A N 1
ATOM 2152 C CA . LYS A 1 272 ? 0.392 -4.856 39.635 1.00 63.56 272 LYS A CA 1
ATOM 2153 C C . LYS A 1 272 ? 1.848 -4.979 39.140 1.00 63.56 272 LYS A C 1
ATOM 2155 O O . LYS A 1 272 ? 2.761 -5.026 39.962 1.00 63.56 272 LYS A O 1
ATOM 2160 N N . CYS A 1 273 ? 2.114 -4.958 37.834 1.00 62.00 273 CYS A N 1
ATOM 2161 C CA . CYS A 1 273 ? 3.464 -4.869 37.266 1.00 62.00 273 CYS A CA 1
ATOM 2162 C C . CYS A 1 273 ? 4.020 -3.450 37.369 1.00 62.00 273 CYS A C 1
ATOM 2164 O O . CYS A 1 273 ? 5.233 -3.306 37.507 1.00 62.00 273 CYS A O 1
ATOM 2166 N N . TRP A 1 274 ? 3.184 -2.418 37.312 1.00 64.25 274 TRP A N 1
ATOM 2167 C CA . TRP A 1 274 ? 3.591 -1.015 37.348 1.00 64.25 274 TRP A CA 1
ATOM 2168 C C . TRP A 1 274 ? 3.690 -0.493 38.790 1.00 64.25 274 TRP A C 1
ATOM 2170 O O . TRP A 1 274 ? 4.759 -0.044 39.202 1.00 64.25 274 TRP A O 1
ATOM 2180 N N . TYR A 1 275 ? 2.630 -0.680 39.579 1.00 62.31 275 TYR A N 1
ATOM 2181 C CA . TYR A 1 275 ? 2.407 -0.198 40.950 1.00 62.31 275 TYR A CA 1
ATOM 2182 C C . TYR A 1 275 ? 2.517 -1.264 42.052 1.00 62.31 275 TYR A C 1
ATOM 2184 O O . TYR A 1 275 ? 2.169 -0.971 43.191 1.00 62.31 275 TYR A O 1
ATOM 2192 N N . GLY A 1 276 ? 2.957 -2.493 41.748 1.00 56.06 276 GLY A N 1
ATOM 2193 C CA . GLY A 1 276 ? 2.974 -3.612 42.703 1.00 56.06 276 GLY A CA 1
ATOM 2194 C C . GLY A 1 276 ? 3.468 -3.256 44.116 1.00 56.06 276 GLY A C 1
ATOM 2195 O O . GLY A 1 276 ? 4.314 -2.381 44.267 1.00 56.06 276 GLY A O 1
ATOM 2196 N N . ARG A 1 277 ? 2.959 -3.998 45.118 1.00 49.88 277 ARG A N 1
ATOM 2197 C CA . ARG A 1 277 ? 3.029 -3.822 46.596 1.00 49.88 277 ARG A CA 1
ATOM 2198 C C . ARG A 1 277 ? 4.381 -3.439 47.235 1.00 49.88 277 ARG A C 1
ATOM 2200 O O . ARG A 1 277 ? 4.434 -3.177 48.428 1.00 49.88 277 ARG A O 1
ATOM 2207 N N . ASP A 1 278 ? 5.454 -3.410 46.461 1.00 52.47 278 ASP A N 1
ATOM 2208 C CA . ASP A 1 278 ? 6.822 -3.120 46.866 1.00 52.47 278 ASP A CA 1
ATOM 2209 C C . ASP A 1 278 ? 7.179 -1.686 46.417 1.00 52.47 278 ASP A C 1
ATOM 2211 O O . ASP A 1 278 ? 7.684 -1.456 45.309 1.00 52.47 278 ASP A O 1
ATOM 2215 N N . GLY A 1 279 ? 6.834 -0.694 47.250 1.00 51.59 279 GLY A N 1
ATOM 2216 C CA . GLY A 1 279 ? 6.851 0.739 46.907 1.00 51.59 279 GLY A CA 1
ATOM 2217 C C . GLY A 1 279 ? 8.172 1.250 46.307 1.00 51.59 279 GLY A C 1
ATOM 2218 O O . GLY A 1 279 ? 8.163 2.126 45.441 1.00 51.59 279 GLY A O 1
ATOM 2219 N N . GLY A 1 280 ? 9.309 0.636 46.652 1.00 50.47 280 GLY A N 1
ATOM 2220 C CA . GLY A 1 280 ? 10.623 0.974 46.090 1.00 50.47 280 GLY A CA 1
ATOM 2221 C C . GLY A 1 280 ? 10.779 0.671 44.590 1.00 50.47 280 GLY A C 1
ATOM 2222 O O . GLY A 1 280 ? 11.398 1.450 43.859 1.00 50.47 280 GLY A O 1
ATOM 2223 N N . LYS A 1 281 ? 10.178 -0.416 44.082 1.00 54.53 281 LYS A N 1
ATOM 2224 C CA . LYS A 1 281 ? 10.253 -0.790 42.653 1.00 54.53 281 LYS A CA 1
ATOM 2225 C C . LYS A 1 281 ? 9.335 0.072 41.784 1.00 54.53 281 LYS A C 1
ATOM 2227 O O . LYS A 1 281 ? 9.697 0.370 40.645 1.00 54.53 281 LYS A O 1
ATOM 2232 N N . SER A 1 282 ? 8.185 0.494 42.313 1.00 55.72 282 SER A N 1
ATOM 2233 C CA . SER A 1 282 ? 7.258 1.423 41.644 1.00 55.72 282 SER A CA 1
ATOM 2234 C C . SER A 1 282 ? 7.896 2.810 41.456 1.00 55.72 282 SER A C 1
ATOM 2236 O O . SER A 1 282 ? 7.949 3.336 40.342 1.00 55.72 282 SER A O 1
ATOM 2238 N N . VAL A 1 283 ? 8.537 3.346 42.504 1.00 57.09 283 VAL A N 1
ATOM 2239 C CA . VAL A 1 283 ? 9.270 4.627 42.444 1.00 57.09 283 VAL A CA 1
ATOM 2240 C C . VAL A 1 283 ? 10.432 4.577 41.444 1.00 57.09 283 VAL A C 1
ATOM 2242 O O . VAL A 1 283 ? 10.649 5.532 40.696 1.00 57.09 283 VAL A O 1
ATOM 2245 N N . MET A 1 284 ? 11.170 3.464 41.375 1.00 55.97 284 MET A N 1
ATOM 2246 C CA . MET A 1 284 ? 12.265 3.292 40.412 1.00 55.97 284 MET A CA 1
ATOM 2247 C C . MET A 1 284 ? 11.764 3.264 38.955 1.00 55.97 284 MET A C 1
ATOM 2249 O O . MET A 1 284 ? 12.379 3.880 38.080 1.00 55.97 284 MET A O 1
ATOM 2253 N N . LYS A 1 285 ? 10.622 2.612 38.690 1.00 66.88 285 LYS A N 1
ATOM 2254 C CA . LYS A 1 285 ? 9.972 2.583 37.365 1.00 66.88 285 LYS A CA 1
ATOM 2255 C C . LYS A 1 285 ? 9.459 3.961 36.948 1.00 66.88 285 LYS A C 1
ATOM 2257 O O . LYS A 1 285 ? 9.736 4.390 35.827 1.00 66.88 285 LYS A O 1
ATOM 2262 N N . ALA A 1 286 ? 8.804 4.685 37.858 1.00 62.91 286 ALA A N 1
ATOM 2263 C CA . ALA A 1 286 ? 8.354 6.058 37.630 1.00 62.91 286 ALA A CA 1
ATOM 2264 C C . ALA A 1 286 ? 9.534 7.010 37.356 1.00 62.91 286 ALA A C 1
ATOM 2266 O O . ALA A 1 286 ? 9.507 7.781 36.401 1.00 62.91 286 ALA A O 1
ATOM 2267 N N . LYS A 1 287 ? 10.631 6.911 38.122 1.00 66.06 287 LYS A N 1
ATOM 2268 C CA . LYS A 1 287 ? 11.854 7.700 37.874 1.00 66.06 287 LYS A CA 1
ATOM 2269 C C . LYS A 1 287 ? 12.488 7.390 36.514 1.00 66.06 287 LYS A C 1
ATOM 2271 O O . LYS A 1 287 ? 12.969 8.305 35.852 1.00 66.06 287 LYS A O 1
ATOM 2276 N N . LYS A 1 288 ? 12.514 6.123 36.086 1.00 69.50 288 LYS A N 1
ATOM 2277 C CA . LYS A 1 288 ? 13.113 5.720 34.801 1.00 69.50 288 LYS A CA 1
ATOM 2278 C C . LYS A 1 288 ? 12.278 6.182 33.601 1.00 69.50 288 LYS A C 1
ATOM 2280 O O . LYS A 1 288 ? 12.850 6.592 32.600 1.00 69.50 288 LYS A O 1
ATOM 2285 N N . THR A 1 289 ? 10.952 6.158 33.714 1.00 67.69 289 THR A N 1
ATOM 2286 C CA . THR A 1 289 ? 10.012 6.545 32.643 1.00 67.69 289 THR A CA 1
ATOM 2287 C C . THR A 1 289 ? 9.820 8.055 32.530 1.00 67.69 289 THR A C 1
ATOM 2289 O O . THR A 1 289 ? 9.747 8.559 31.417 1.00 67.69 289 THR A O 1
ATOM 2292 N N . LYS A 1 290 ? 9.893 8.808 33.636 1.00 75.06 290 LYS A N 1
ATOM 2293 C CA . LYS A 1 290 ? 9.967 10.283 33.604 1.00 75.06 290 LYS A CA 1
ATOM 2294 C C . LYS A 1 290 ? 11.230 10.819 32.919 1.00 75.06 290 LYS A C 1
ATOM 2296 O O . LYS A 1 290 ? 11.230 11.918 32.386 1.00 75.06 290 LYS A O 1
ATOM 2301 N N . LYS A 1 291 ? 12.321 10.043 32.903 1.00 70.81 291 LYS A N 1
ATOM 2302 C CA . LYS A 1 291 ? 13.551 10.379 32.153 1.00 70.81 291 LYS A CA 1
ATOM 2303 C C . LYS A 1 291 ? 13.440 10.082 30.658 1.00 70.81 291 LYS A C 1
ATOM 2305 O O . LYS A 1 291 ? 14.321 10.451 29.883 1.00 70.81 291 LYS A O 1
ATOM 2310 N N . ILE A 1 292 ? 12.399 9.362 30.257 1.00 70.00 292 ILE A N 1
ATOM 2311 C CA . ILE A 1 292 ? 12.154 9.002 28.875 1.00 70.00 292 ILE A CA 1
ATOM 2312 C C . ILE A 1 292 ? 11.258 10.078 28.262 1.00 70.00 292 ILE A C 1
ATOM 2314 O O . ILE A 1 292 ? 10.044 10.059 28.428 1.00 70.00 292 ILE A O 1
ATOM 2318 N N . MET A 1 293 ? 11.891 11.015 27.563 1.00 69.69 293 MET A N 1
ATOM 2319 C CA . MET A 1 293 ? 11.240 12.096 26.824 1.00 69.69 293 MET A CA 1
ATOM 2320 C C . MET A 1 293 ? 10.825 11.635 25.425 1.00 69.69 293 MET A C 1
ATOM 2322 O O . MET A 1 293 ? 11.676 11.244 24.620 1.00 69.69 293 MET A O 1
ATOM 2326 N N . LEU A 1 294 ? 9.543 11.772 25.101 1.00 67.94 294 LEU A N 1
ATOM 2327 C CA . LEU A 1 294 ? 9.019 11.682 23.741 1.00 67.94 294 LEU A CA 1
ATOM 2328 C C . LEU A 1 294 ? 9.091 13.088 23.133 1.00 67.94 294 LEU A C 1
ATOM 2330 O O . LEU A 1 294 ? 8.124 13.839 23.144 1.00 67.94 294 LEU A O 1
ATOM 2334 N N . LYS A 1 295 ? 10.285 13.475 22.657 1.00 63.84 295 LYS A N 1
ATOM 2335 C CA . LYS A 1 295 ? 10.653 14.871 22.331 1.00 63.84 295 LYS A CA 1
ATOM 2336 C C . LYS A 1 295 ? 9.638 15.638 21.475 1.00 63.84 295 LYS A C 1
ATOM 2338 O O . LYS A 1 295 ? 9.457 16.822 21.712 1.00 63.84 295 LYS A O 1
ATOM 2343 N N . LYS A 1 296 ? 9.003 14.989 20.498 1.00 60.97 296 LYS A N 1
ATOM 2344 C CA . LYS A 1 296 ? 8.002 15.640 19.639 1.00 60.97 296 LYS A CA 1
ATOM 2345 C C . LYS A 1 296 ? 6.598 15.699 20.243 1.00 60.97 296 LYS A C 1
ATOM 2347 O O . LYS A 1 296 ? 5.831 16.558 19.854 1.00 60.97 296 LYS A O 1
ATOM 2352 N N . MET A 1 297 ? 6.304 14.836 21.212 1.00 61.56 297 MET A N 1
ATOM 2353 C CA . MET A 1 297 ? 5.061 14.860 21.986 1.00 61.56 297 MET A CA 1
ATOM 2354 C C . MET A 1 297 ? 5.132 15.851 23.155 1.00 61.56 297 MET A C 1
ATOM 2356 O O . MET A 1 297 ? 4.123 16.134 23.781 1.00 61.56 297 MET A O 1
ATOM 2360 N N . GLY A 1 298 ? 6.334 16.307 23.531 1.00 69.12 298 GLY A N 1
ATOM 2361 C CA . GLY A 1 298 ? 6.546 17.113 24.738 1.00 69.12 298 GLY A CA 1
ATOM 2362 C C . GLY A 1 298 ? 6.274 16.367 26.053 1.00 69.12 298 GLY A C 1
ATOM 2363 O O . GLY A 1 298 ? 6.388 16.960 27.120 1.00 69.12 298 GLY A O 1
ATOM 2364 N N . LEU A 1 299 ? 5.956 15.071 25.991 1.00 73.94 299 LEU A N 1
ATOM 2365 C CA . LEU A 1 299 ? 5.542 14.251 27.127 1.00 73.94 299 LEU A CA 1
ATOM 2366 C C . LEU A 1 299 ? 6.609 13.232 27.508 1.00 73.94 299 LEU A C 1
ATOM 2368 O O . LEU A 1 299 ? 7.417 12.790 26.682 1.00 73.94 299 LEU A O 1
ATOM 2372 N N . THR A 1 300 ? 6.596 12.806 28.768 1.00 76.06 300 THR A N 1
ATOM 2373 C CA . THR A 1 300 ? 7.369 11.637 29.176 1.00 76.06 300 THR A CA 1
ATOM 2374 C C . THR A 1 300 ? 6.574 10.358 28.926 1.00 76.06 300 THR A C 1
ATOM 2376 O O . THR A 1 300 ? 5.346 10.368 28.855 1.00 76.06 300 THR A O 1
ATOM 2379 N N . LEU A 1 301 ? 7.257 9.214 28.850 1.00 72.62 301 LEU A N 1
ATOM 2380 C CA . LEU A 1 301 ? 6.574 7.916 28.808 1.00 72.62 301 LEU A CA 1
ATOM 2381 C C . LEU A 1 301 ? 5.671 7.700 30.037 1.00 72.62 301 LEU A C 1
ATOM 2383 O O . LEU A 1 301 ? 4.672 6.994 29.953 1.00 72.62 301 LEU A O 1
ATOM 2387 N N . TYR A 1 302 ? 6.023 8.304 31.176 1.00 73.62 302 TYR A N 1
ATOM 2388 C CA . TYR A 1 302 ? 5.195 8.267 32.378 1.00 73.62 302 TYR A CA 1
ATOM 2389 C C . TYR A 1 302 ? 3.871 9.016 32.188 1.00 73.62 302 TYR A C 1
ATOM 2391 O O . TYR A 1 302 ? 2.841 8.540 32.657 1.00 73.62 302 TYR A O 1
ATOM 2399 N N . ASP A 1 303 ? 3.903 10.156 31.499 1.00 75.25 303 ASP A N 1
ATOM 2400 C CA . ASP A 1 303 ? 2.707 10.953 31.228 1.00 75.25 303 ASP A CA 1
ATOM 2401 C C . ASP A 1 303 ? 1.827 10.240 30.197 1.00 75.25 303 ASP A C 1
ATOM 2403 O O . ASP A 1 303 ? 0.647 10.040 30.454 1.00 75.25 303 ASP A O 1
ATOM 2407 N N . LEU A 1 304 ? 2.423 9.728 29.109 1.00 73.94 304 LEU A N 1
ATOM 2408 C CA . LEU A 1 304 ? 1.716 8.999 28.045 1.00 73.94 304 LEU A CA 1
ATOM 2409 C C . LEU A 1 304 ? 0.898 7.809 28.575 1.00 73.94 304 LEU A C 1
ATOM 2411 O O . LEU A 1 304 ? -0.238 7.604 28.171 1.00 73.94 304 LEU A O 1
ATOM 2415 N N . ILE A 1 305 ? 1.471 7.024 29.489 1.00 72.12 305 ILE A N 1
ATOM 2416 C CA . ILE A 1 305 ? 0.813 5.846 30.076 1.00 72.12 305 ILE A CA 1
ATOM 2417 C C . ILE A 1 305 ? -0.405 6.223 30.934 1.00 72.12 305 ILE A C 1
ATOM 2419 O O . ILE A 1 305 ? -1.302 5.402 31.119 1.00 72.12 305 ILE A O 1
ATOM 2423 N N . ARG A 1 306 ? -0.415 7.434 31.501 1.00 73.88 306 ARG A N 1
ATOM 2424 C CA . ARG A 1 306 ? -1.463 7.913 32.412 1.00 73.88 306 ARG A CA 1
ATOM 2425 C C . ARG A 1 306 ? -2.480 8.823 31.734 1.00 73.88 306 ARG A C 1
ATOM 2427 O O . ARG A 1 306 ? -3.415 9.241 32.412 1.00 73.88 306 ARG A O 1
ATOM 2434 N N . LEU A 1 307 ? -2.285 9.138 30.456 1.00 71.50 307 LEU A N 1
ATOM 2435 C CA . LEU A 1 307 ? -3.269 9.882 29.688 1.00 71.50 307 LEU A CA 1
ATOM 2436 C C . LEU A 1 307 ? -4.574 9.106 29.641 1.00 71.50 307 LEU A C 1
ATOM 2438 O O . LEU A 1 307 ? -4.584 7.889 29.433 1.00 71.50 307 LEU A O 1
ATOM 2442 N N . ARG A 1 308 ? -5.673 9.836 29.809 1.00 68.12 308 ARG A N 1
ATOM 2443 C CA . ARG A 1 308 ? -6.983 9.291 29.481 1.00 68.12 308 ARG A CA 1
ATOM 2444 C C . ARG A 1 308 ? -7.099 9.138 27.959 1.00 68.12 308 ARG A C 1
ATOM 2446 O O . ARG A 1 308 ? -6.514 9.954 27.239 1.00 68.12 308 ARG A O 1
ATOM 2453 N N . PRO A 1 309 ? -7.822 8.124 27.453 1.00 64.81 309 PRO A N 1
ATOM 2454 C CA . PRO A 1 309 ? -8.063 7.972 26.019 1.00 64.81 309 PRO A CA 1
ATOM 2455 C C . PRO A 1 309 ? -8.534 9.274 25.351 1.00 64.81 309 PRO A C 1
ATOM 2457 O O . PRO A 1 309 ? -7.977 9.665 24.330 1.00 64.81 309 PRO A O 1
ATOM 2460 N N . GLU A 1 310 ? -9.434 10.008 26.014 1.00 65.62 310 GLU A N 1
ATOM 2461 C CA . GLU A 1 310 ? -10.026 11.268 25.538 1.00 65.62 310 GLU A CA 1
ATOM 2462 C C . GLU A 1 310 ? -9.053 12.456 25.515 1.00 65.62 310 GLU A C 1
ATOM 2464 O O . GLU A 1 310 ? -9.318 13.502 24.915 1.00 65.62 310 GLU A O 1
ATOM 2469 N N . GLU A 1 311 ? -7.934 12.340 26.225 1.00 67.00 311 GLU A N 1
ATOM 2470 C CA . GLU A 1 311 ? -6.848 13.319 26.202 1.00 67.00 311 GLU A CA 1
ATOM 2471 C C . GLU A 1 311 ? -5.832 12.962 25.115 1.00 67.00 311 GLU A C 1
ATOM 2473 O O . GLU A 1 311 ? -5.236 13.852 24.516 1.00 67.00 311 GLU A O 1
ATOM 2478 N N . MET A 1 312 ? -5.650 11.671 24.828 1.00 63.88 312 MET A N 1
ATOM 2479 C CA . MET A 1 312 ? -4.665 11.184 23.868 1.00 63.88 312 MET A CA 1
ATOM 2480 C C . MET A 1 312 ? -4.990 11.619 22.435 1.00 63.88 312 MET A C 1
ATOM 2482 O O . MET A 1 312 ? -4.098 12.114 21.747 1.00 63.88 312 MET A O 1
ATOM 2486 N N . THR A 1 313 ? -6.255 11.514 22.022 1.00 59.88 313 THR A N 1
ATOM 2487 C CA . THR A 1 313 ? -6.728 11.924 20.687 1.00 59.88 313 THR A CA 1
ATOM 2488 C C . THR A 1 313 ? -6.697 13.437 20.470 1.00 59.88 313 THR A C 1
ATOM 2490 O O . THR A 1 313 ? -6.560 13.899 19.342 1.00 59.88 313 THR A O 1
ATOM 2493 N N . LYS A 1 314 ? -6.726 14.234 21.547 1.00 64.94 314 LYS A N 1
ATOM 2494 C CA . LYS A 1 314 ? -6.575 15.703 21.493 1.00 64.94 314 LYS A CA 1
ATOM 2495 C C . LYS A 1 314 ? -5.126 16.163 21.424 1.00 64.94 314 LYS A C 1
ATOM 2497 O O . LYS A 1 314 ? -4.858 17.294 21.026 1.00 64.94 314 LYS A O 1
ATOM 2502 N N . LEU A 1 315 ? -4.201 15.330 21.891 1.00 57.78 315 LEU A N 1
ATOM 2503 C CA . LEU A 1 315 ? -2.799 15.700 22.010 1.00 57.78 315 LEU A CA 1
ATOM 2504 C C . LEU A 1 315 ? -2.037 15.443 20.711 1.00 57.78 315 LEU A C 1
ATOM 2506 O O . LEU A 1 315 ? -1.124 16.212 20.412 1.00 57.78 315 LEU A O 1
ATOM 2510 N N . ILE A 1 316 ? -2.340 14.352 19.995 1.00 60.62 316 ILE A N 1
ATOM 2511 C CA . ILE A 1 316 ? -1.534 13.850 18.871 1.00 60.62 316 ILE A CA 1
ATOM 2512 C C . ILE A 1 316 ? -2.416 13.032 17.918 1.00 60.62 316 ILE A C 1
ATOM 2514 O O . ILE A 1 316 ? -3.150 12.158 18.373 1.00 60.62 316 ILE A O 1
ATOM 2518 N N . THR A 1 317 ? -2.276 13.240 16.606 1.00 62.94 317 THR A N 1
ATOM 2519 C CA . THR A 1 317 ? -2.920 12.368 15.597 1.00 62.94 317 THR A CA 1
ATOM 2520 C C . THR A 1 317 ? -2.302 10.964 15.637 1.00 62.94 317 THR A C 1
ATOM 2522 O O . THR A 1 317 ? -1.090 10.806 15.830 1.00 62.94 317 THR A O 1
ATOM 2525 N N . PHE A 1 318 ? -3.058 9.889 15.406 1.00 63.50 318 PHE A N 1
ATOM 2526 C CA . PHE A 1 318 ? -2.478 8.536 15.389 1.00 63.50 318 PHE A CA 1
ATOM 2527 C C . PHE A 1 318 ? -1.383 8.405 14.318 1.00 63.50 318 PHE A C 1
ATOM 2529 O O . PHE A 1 318 ? -0.421 7.644 14.476 1.00 63.50 318 PHE A O 1
ATOM 2536 N N . LYS A 1 319 ? -1.469 9.213 13.255 1.00 58.69 319 LYS A N 1
ATOM 2537 C CA . LYS A 1 319 ? -0.422 9.384 12.239 1.00 58.69 319 LYS A CA 1
ATOM 2538 C C . LYS A 1 319 ? 0.908 9.864 12.827 1.00 58.69 319 LYS A C 1
ATOM 2540 O O . LYS A 1 319 ? 1.961 9.298 12.524 1.00 58.69 319 LYS A O 1
ATOM 2545 N N . GLU A 1 320 ? 0.887 10.857 13.705 1.00 57.62 320 GLU A N 1
ATOM 2546 C CA . GLU A 1 320 ? 2.082 11.306 14.416 1.00 57.62 320 GLU A CA 1
ATOM 2547 C C . GLU A 1 320 ? 2.582 10.233 15.385 1.00 57.62 320 GLU A C 1
ATOM 2549 O O . GLU A 1 320 ? 3.782 9.964 15.416 1.00 57.62 320 GLU A O 1
ATOM 2554 N N . PHE A 1 321 ? 1.693 9.539 16.101 1.00 58.03 321 PHE A N 1
ATOM 2555 C CA . PHE A 1 321 ? 2.074 8.431 16.985 1.00 58.03 321 PHE A CA 1
ATOM 2556 C C . PHE A 1 321 ? 2.798 7.290 16.232 1.00 58.03 321 PHE A C 1
ATOM 2558 O O . PHE A 1 321 ? 3.781 6.736 16.737 1.00 58.03 321 PHE A O 1
ATOM 2565 N N . ASN A 1 322 ? 2.395 6.992 14.989 1.00 55.16 322 ASN A N 1
ATOM 2566 C CA . ASN A 1 322 ? 3.010 5.970 14.128 1.00 55.16 322 ASN A CA 1
ATOM 2567 C C . ASN A 1 322 ? 4.490 6.208 13.818 1.00 55.16 322 ASN A C 1
ATOM 2569 O O . ASN A 1 322 ? 5.295 5.268 13.842 1.00 55.16 322 ASN A O 1
ATOM 2573 N N . LEU A 1 323 ? 4.866 7.460 13.555 1.00 47.56 323 LEU A N 1
ATOM 2574 C CA . LEU A 1 323 ? 6.249 7.851 13.262 1.00 47.56 323 LEU A CA 1
ATOM 2575 C C . LEU A 1 323 ? 7.181 7.623 14.459 1.00 47.56 323 LEU A C 1
ATOM 2577 O O . LEU A 1 323 ? 8.384 7.421 14.281 1.00 47.56 323 LEU A O 1
ATOM 2581 N N . TYR A 1 324 ? 6.635 7.600 15.678 1.00 51.44 324 TYR A N 1
ATOM 2582 C CA . TYR A 1 324 ? 7.412 7.477 16.910 1.00 51.44 324 TYR A CA 1
ATOM 2583 C C . TYR A 1 324 ? 7.471 6.079 17.479 1.00 51.44 324 TYR A C 1
ATOM 2585 O O . TYR A 1 324 ? 7.931 5.993 18.618 1.00 51.44 324 TYR A O 1
ATOM 2593 N N . SER A 1 325 ? 7.061 5.039 16.719 1.00 52.28 325 SER A N 1
ATOM 2594 C CA . SER A 1 325 ? 6.983 3.636 17.162 1.00 52.28 325 SER A CA 1
ATOM 2595 C C . SER A 1 325 ? 7.941 3.411 18.325 1.00 52.28 325 SER A C 1
ATOM 2597 O O . SER A 1 325 ? 9.162 3.341 18.108 1.00 52.28 325 SER A O 1
ATOM 2599 N N . PRO A 1 326 ? 7.417 3.396 19.564 1.00 52.34 326 PRO A N 1
ATOM 2600 C CA . PRO A 1 326 ? 8.222 3.718 20.734 1.00 52.34 326 PRO A CA 1
ATOM 2601 C C . PRO A 1 326 ? 9.292 2.655 21.029 1.00 52.34 326 PRO A C 1
ATOM 2603 O O . PRO A 1 326 ? 10.060 2.797 21.966 1.00 52.34 326 PRO A O 1
ATOM 2606 N N . SER A 1 327 ? 9.426 1.644 20.166 1.00 55.06 327 SER A N 1
ATOM 2607 C CA . SER A 1 327 ? 10.481 0.637 20.051 1.00 55.06 327 SER A CA 1
ATOM 2608 C C . SER A 1 327 ? 11.888 1.076 20.476 1.00 55.06 327 SER A C 1
ATOM 2610 O O . SER A 1 327 ? 12.482 0.404 21.312 1.00 55.06 327 SER A O 1
ATOM 2612 N N . SER A 1 328 ? 12.455 2.184 19.983 1.00 56.31 328 SER A N 1
ATOM 2613 C CA . SER A 1 328 ? 13.829 2.583 20.357 1.00 56.31 328 SER A CA 1
ATOM 2614 C C . SER A 1 328 ? 13.930 3.039 21.817 1.00 56.31 328 SER A C 1
ATOM 2616 O O . SER A 1 328 ? 14.956 2.869 22.479 1.00 56.31 328 SER A O 1
ATOM 2618 N N . VAL A 1 329 ? 12.835 3.582 22.334 1.00 59.59 329 VAL A N 1
ATOM 2619 C CA . VAL A 1 329 ? 12.718 4.197 23.648 1.00 59.59 329 VAL A CA 1
ATOM 2620 C C . VAL A 1 329 ? 12.244 3.182 24.701 1.00 59.59 329 VAL A C 1
ATOM 2622 O O . VAL A 1 329 ? 12.820 3.093 25.786 1.00 59.59 329 VAL A O 1
ATOM 2625 N N . LEU A 1 330 ? 11.256 2.361 24.351 1.00 63.41 330 LEU A N 1
ATOM 2626 C CA . LEU A 1 330 ? 10.676 1.278 25.139 1.00 63.41 330 LEU A CA 1
ATOM 2627 C C . LEU A 1 330 ? 11.616 0.080 25.278 1.00 63.41 330 LEU A C 1
ATOM 2629 O O . LEU A 1 330 ? 11.550 -0.601 26.297 1.00 63.41 330 LEU A O 1
ATOM 2633 N N . ARG A 1 331 ? 12.566 -0.124 24.349 1.00 63.56 331 ARG A N 1
ATOM 2634 C CA . ARG A 1 331 ? 13.671 -1.098 24.502 1.00 63.56 331 ARG A CA 1
ATOM 2635 C C . ARG A 1 331 ? 14.484 -0.903 25.786 1.00 63.56 331 ARG A C 1
ATOM 2637 O O . ARG A 1 331 ? 15.171 -1.815 26.222 1.00 63.56 331 ARG A O 1
ATOM 2644 N N . LYS A 1 332 ? 14.417 0.278 26.414 1.00 66.38 332 LYS A N 1
ATOM 2645 C CA . LYS A 1 332 ? 15.085 0.556 27.696 1.00 66.38 332 LYS A CA 1
ATOM 2646 C C . LYS A 1 332 ? 14.351 -0.052 28.901 1.00 66.38 332 LYS A C 1
ATOM 2648 O O . LYS A 1 332 ? 14.887 -0.000 30.016 1.00 66.38 332 LYS A O 1
ATOM 2653 N N . LEU A 1 333 ? 13.134 -0.575 28.726 1.00 67.69 333 LEU A N 1
ATOM 2654 C CA . LEU A 1 333 ? 12.328 -1.194 29.781 1.00 67.69 333 LEU A CA 1
ATOM 2655 C C . LEU A 1 333 ? 12.593 -2.707 29.894 1.00 67.69 333 LEU A C 1
ATOM 2657 O O . LEU A 1 333 ? 12.884 -3.352 28.894 1.00 67.69 333 LEU A O 1
ATOM 2661 N N . PRO A 1 334 ? 12.451 -3.304 31.093 1.00 70.56 334 PRO A N 1
ATOM 2662 C CA . PRO A 1 334 ? 12.473 -4.760 31.251 1.00 70.56 334 PRO A CA 1
ATOM 2663 C C . PRO A 1 334 ? 11.336 -5.443 30.472 1.00 70.56 334 PRO A C 1
ATOM 2665 O O . PRO A 1 334 ? 10.212 -4.945 30.494 1.00 70.56 334 PRO A O 1
ATOM 2668 N N . ASN A 1 335 ? 11.582 -6.624 29.894 1.00 68.50 335 ASN A N 1
ATOM 2669 C CA . ASN A 1 335 ? 10.646 -7.318 28.989 1.00 68.50 335 ASN A CA 1
ATOM 2670 C C . ASN A 1 335 ? 9.213 -7.491 29.530 1.00 68.50 335 ASN A C 1
ATOM 2672 O O . ASN A 1 335 ? 8.258 -7.214 28.813 1.00 68.50 335 ASN A O 1
ATOM 2676 N N . LYS A 1 336 ? 9.038 -7.871 30.806 1.00 68.62 336 LYS A N 1
ATOM 2677 C CA . LYS A 1 336 ? 7.694 -7.997 31.413 1.00 68.62 336 LYS A CA 1
ATOM 2678 C C . LYS A 1 336 ? 6.952 -6.659 31.515 1.00 68.62 336 LYS A C 1
ATOM 2680 O O . LYS A 1 336 ? 5.734 -6.614 31.407 1.00 68.62 336 LYS A O 1
ATOM 2685 N N . LEU A 1 337 ? 7.684 -5.573 31.763 1.00 69.56 337 LEU A N 1
ATOM 2686 C CA . LEU A 1 337 ? 7.116 -4.229 31.846 1.00 69.56 337 LEU A CA 1
ATOM 2687 C C . LEU A 1 337 ? 6.804 -3.688 30.448 1.00 69.56 337 LEU A C 1
ATOM 2689 O O . LEU A 1 337 ? 5.787 -3.034 30.261 1.00 69.56 337 LEU A O 1
ATOM 2693 N N . LEU A 1 338 ? 7.676 -3.986 29.484 1.00 73.00 338 LEU A N 1
ATOM 2694 C CA . LEU A 1 338 ? 7.531 -3.626 28.080 1.00 73.00 338 LEU A CA 1
ATOM 2695 C C . LEU A 1 338 ? 6.240 -4.193 27.480 1.00 73.00 338 LEU A C 1
ATOM 2697 O O . LEU A 1 338 ? 5.465 -3.438 26.906 1.00 73.00 338 LEU A O 1
ATOM 2701 N N . GLU A 1 339 ? 5.998 -5.492 27.652 1.00 74.12 339 GLU A N 1
ATOM 2702 C CA . GLU A 1 339 ? 4.791 -6.176 27.167 1.00 74.12 339 GLU A CA 1
ATOM 2703 C C . GLU A 1 339 ? 3.515 -5.550 27.739 1.00 74.12 339 GLU A C 1
ATOM 2705 O O . GLU A 1 339 ? 2.620 -5.163 26.990 1.00 74.12 339 GLU A O 1
ATOM 2710 N N . ALA A 1 340 ? 3.487 -5.335 29.056 1.00 74.50 340 ALA A N 1
ATOM 2711 C CA . ALA A 1 340 ? 2.364 -4.705 29.734 1.00 74.50 340 ALA A CA 1
ATOM 2712 C C . ALA A 1 340 ? 2.111 -3.261 29.263 1.00 74.50 340 ALA A C 1
ATOM 2714 O O . ALA A 1 340 ? 0.964 -2.880 29.058 1.00 74.50 340 ALA A O 1
ATOM 2715 N N . CYS A 1 341 ? 3.168 -2.466 29.052 1.00 74.56 341 CYS A N 1
ATOM 2716 C CA . CYS A 1 341 ? 3.039 -1.104 28.522 1.00 74.56 341 CYS A CA 1
ATOM 2717 C C . CYS A 1 341 ? 2.518 -1.085 27.092 1.00 74.56 341 CYS A C 1
ATOM 2719 O O . CYS A 1 341 ? 1.714 -0.226 26.756 1.00 74.56 341 CYS A O 1
ATOM 2721 N N . VAL A 1 342 ? 3.009 -1.990 26.243 1.00 76.19 342 VAL A N 1
ATOM 2722 C CA . VAL A 1 342 ? 2.595 -2.047 24.841 1.00 76.19 342 VAL A CA 1
ATOM 2723 C C . VAL A 1 342 ? 1.109 -2.361 24.749 1.00 76.19 342 VAL A C 1
ATOM 2725 O O . VAL A 1 342 ? 0.398 -1.633 24.068 1.00 76.19 342 VAL A O 1
ATOM 2728 N N . LEU A 1 343 ? 0.639 -3.380 25.469 1.00 78.75 343 LEU A N 1
ATOM 2729 C CA . LEU A 1 343 ? -0.776 -3.754 25.481 1.00 78.75 343 LEU A CA 1
ATOM 2730 C C . LEU A 1 343 ? -1.649 -2.650 26.089 1.00 78.75 343 LEU A C 1
ATOM 2732 O O . LEU A 1 343 ? -2.673 -2.313 25.511 1.00 78.75 343 LEU A O 1
ATOM 2736 N N . HIS A 1 344 ? -1.207 -2.025 27.189 1.00 79.00 344 HIS A N 1
ATOM 2737 C CA . HIS A 1 344 ? -1.906 -0.877 27.782 1.00 79.00 344 HIS A CA 1
ATOM 2738 C C . HIS A 1 344 ? -2.050 0.276 26.789 1.00 79.00 344 HIS A C 1
ATOM 2740 O O . HIS A 1 344 ? -3.143 0.785 26.601 1.00 79.00 344 HIS A O 1
ATOM 2746 N N . LEU A 1 345 ? -0.973 0.651 26.099 1.00 77.50 345 LEU A N 1
ATOM 2747 C CA . LEU A 1 345 ? -1.024 1.716 25.099 1.00 77.50 345 LEU A CA 1
ATOM 2748 C C . LEU A 1 345 ? -1.884 1.335 23.886 1.00 77.50 345 LEU A C 1
ATOM 2750 O O . LEU A 1 345 ? -2.591 2.200 23.390 1.00 77.50 345 LEU A O 1
ATOM 2754 N N . CYS A 1 346 ? -1.856 0.073 23.432 1.00 80.81 346 CYS A N 1
ATOM 2755 C CA . CYS A 1 346 ? -2.730 -0.415 22.353 1.00 80.81 346 CYS A CA 1
ATOM 2756 C C . CYS A 1 346 ? -4.213 -0.330 22.745 1.00 80.81 346 CYS A C 1
ATOM 2758 O O . CYS A 1 346 ? -5.035 0.092 21.934 1.00 80.81 346 CYS A O 1
ATOM 2760 N N . GLU A 1 347 ? -4.542 -0.690 23.988 1.00 82.31 347 GLU A N 1
ATOM 2761 C CA . GLU A 1 347 ? -5.879 -0.506 24.557 1.00 82.31 347 GLU A CA 1
ATOM 2762 C C . GLU A 1 347 ? -6.236 0.983 24.569 1.00 82.31 347 GLU A C 1
ATOM 2764 O O . GLU A 1 347 ? -7.269 1.359 24.032 1.00 82.31 347 GLU A O 1
ATOM 2769 N N . THR A 1 348 ? -5.368 1.847 25.113 1.00 79.19 348 THR A N 1
ATOM 2770 C CA . THR A 1 348 ? -5.646 3.286 25.242 1.00 79.19 348 THR A CA 1
ATOM 2771 C C . THR A 1 348 ? -5.891 3.961 23.892 1.00 79.19 348 THR A C 1
ATOM 2773 O O . THR A 1 348 ? -6.870 4.690 23.774 1.00 79.19 348 THR A O 1
ATOM 2776 N N . ILE A 1 349 ? -5.061 3.698 22.872 1.00 79.12 349 ILE A N 1
ATOM 2777 C CA . ILE A 1 349 ? -5.208 4.325 21.543 1.00 79.12 349 ILE A CA 1
ATOM 2778 C C . ILE A 1 349 ? -6.475 3.877 20.810 1.00 79.12 349 ILE A C 1
ATOM 2780 O O . ILE A 1 349 ? -7.007 4.625 20.003 1.00 79.12 349 ILE A O 1
ATOM 2784 N N . SER A 1 350 ? -6.955 2.660 21.063 1.00 85.75 350 SER A N 1
ATOM 2785 C CA . SER A 1 350 ? -8.144 2.120 20.393 1.00 85.75 350 SER A CA 1
ATOM 2786 C C . SER A 1 350 ? -9.420 2.297 21.215 1.00 85.75 350 SER A C 1
ATOM 2788 O O . SER A 1 350 ? -10.519 2.128 20.701 1.00 85.75 350 SER A O 1
ATOM 2790 N N . ARG A 1 351 ? -9.306 2.674 22.492 1.00 87.00 351 ARG A N 1
ATOM 2791 C CA . ARG A 1 351 ? -10.417 2.690 23.445 1.00 87.00 351 ARG A CA 1
ATOM 2792 C C . ARG A 1 351 ? -11.601 3.536 22.995 1.00 87.00 351 ARG A C 1
ATOM 2794 O O . ARG A 1 351 ? -12.730 3.077 23.121 1.00 87.00 351 ARG A O 1
ATOM 2801 N N . GLU A 1 352 ? -11.366 4.750 22.501 1.00 86.56 352 GLU A N 1
ATOM 2802 C CA . GLU A 1 352 ? -12.460 5.630 22.065 1.00 86.56 352 GLU A CA 1
ATOM 2803 C C . GLU A 1 352 ? -13.243 5.022 20.904 1.00 86.56 352 GLU A C 1
ATOM 2805 O O . GLU A 1 352 ? -14.470 4.979 20.951 1.00 86.56 352 GLU A O 1
ATOM 2810 N N . PHE A 1 353 ? -12.534 4.456 19.926 1.00 90.50 353 PHE A N 1
ATOM 2811 C CA . PHE A 1 353 ? -13.140 3.752 18.802 1.00 90.50 353 PHE A CA 1
ATOM 2812 C C . PHE A 1 353 ? -14.010 2.583 19.271 1.00 90.50 353 PHE A C 1
ATOM 2814 O O . PHE A 1 353 ? -15.179 2.484 18.904 1.00 90.50 353 PHE A O 1
ATOM 2821 N N . PHE A 1 354 ? -13.478 1.726 20.147 1.00 92.38 354 PHE A N 1
ATOM 2822 C CA . PHE A 1 354 ? -14.238 0.593 20.674 1.00 92.38 354 PHE A CA 1
ATOM 2823 C C . PHE A 1 354 ? -15.452 1.038 21.490 1.00 92.38 354 PHE A C 1
ATOM 2825 O O . PHE A 1 354 ? -16.519 0.443 21.359 1.00 92.38 354 PHE A O 1
ATOM 2832 N N . ARG A 1 355 ? -15.317 2.088 22.312 1.00 91.50 355 ARG A N 1
ATOM 2833 C CA . ARG A 1 355 ? -16.435 2.637 23.091 1.00 91.50 355 ARG A CA 1
ATOM 2834 C C . ARG A 1 355 ? -17.526 3.194 22.188 1.00 91.50 355 ARG A C 1
ATOM 2836 O O . ARG A 1 355 ? -18.686 2.891 22.436 1.00 91.50 355 ARG A O 1
ATOM 2843 N N . ALA A 1 356 ? -17.177 3.971 21.166 1.00 91.31 356 ALA A N 1
ATOM 2844 C CA . ALA A 1 356 ? -18.153 4.567 20.258 1.00 91.31 356 ALA A CA 1
ATOM 2845 C C . ALA A 1 356 ? -19.038 3.489 19.610 1.00 91.31 356 ALA A C 1
ATOM 2847 O O . ALA A 1 356 ? -20.263 3.523 19.735 1.00 91.31 356 ALA A O 1
ATOM 2848 N N . TRP A 1 357 ? -18.413 2.470 19.020 1.00 94.75 357 TRP A N 1
ATOM 2849 C CA . TRP A 1 357 ? -19.118 1.390 18.328 1.00 94.75 357 TRP A CA 1
ATOM 2850 C C . TRP A 1 357 ? -19.857 0.429 19.266 1.00 94.75 357 TRP A C 1
ATOM 2852 O O . TRP A 1 357 ? -20.971 -0.007 18.957 1.00 94.75 357 TRP A O 1
ATOM 2862 N N . ALA A 1 358 ? -19.298 0.143 20.445 1.00 93.62 358 ALA A N 1
ATOM 2863 C CA . ALA A 1 358 ? -19.983 -0.670 21.444 1.00 93.62 358 ALA A CA 1
ATOM 2864 C C . ALA A 1 358 ? -21.188 0.052 22.053 1.00 93.62 358 ALA A C 1
ATOM 2866 O O . ALA A 1 358 ? -22.183 -0.601 22.345 1.00 93.62 358 ALA A O 1
ATOM 2867 N N . THR A 1 359 ? -21.146 1.379 22.210 1.00 92.94 359 THR A N 1
ATOM 2868 C CA . THR A 1 359 ? -22.302 2.162 22.678 1.00 92.94 359 THR A CA 1
ATOM 2869 C C . THR A 1 359 ? -23.453 2.086 21.688 1.00 92.94 359 THR A C 1
ATOM 2871 O O . THR A 1 359 ? -24.583 1.836 22.107 1.00 92.94 359 THR A O 1
ATOM 2874 N N . ILE A 1 360 ? -23.172 2.226 20.389 1.00 91.25 360 ILE A N 1
ATOM 2875 C CA . ILE A 1 360 ? -24.180 2.073 19.330 1.00 91.25 360 ILE A CA 1
ATOM 2876 C C . ILE A 1 360 ? -24.800 0.669 19.390 1.00 91.25 360 ILE A C 1
ATOM 2878 O O . ILE A 1 360 ? -26.019 0.541 19.500 1.00 91.25 360 ILE A O 1
ATOM 2882 N N . SER A 1 361 ? -23.958 -0.367 19.421 1.00 92.50 361 SER A N 1
ATOM 2883 C CA . SER A 1 361 ? -24.400 -1.769 19.457 1.00 92.50 361 SER A CA 1
ATOM 2884 C C . SER A 1 361 ? -25.203 -2.089 20.730 1.00 92.50 361 SER A C 1
ATOM 2886 O O . SER A 1 361 ? -26.248 -2.729 20.694 1.00 92.50 361 SER A O 1
ATOM 2888 N N . PHE A 1 362 ? -24.773 -1.591 21.892 1.00 92.75 362 PHE A N 1
ATOM 2889 C CA . PHE A 1 362 ? -25.462 -1.821 23.164 1.00 92.75 362 PHE A CA 1
ATOM 2890 C C . PHE A 1 362 ? -26.822 -1.112 23.242 1.00 92.75 362 PHE A C 1
ATOM 2892 O O . PHE A 1 362 ? -27.776 -1.639 23.822 1.00 92.75 362 PHE A O 1
ATOM 2899 N N . LEU A 1 363 ? -26.943 0.079 22.649 1.00 91.62 363 LEU A N 1
ATOM 2900 C CA . LEU A 1 363 ? -28.235 0.750 22.496 1.00 91.62 363 LEU A CA 1
ATOM 2901 C C . LEU A 1 363 ? -29.189 -0.083 21.627 1.00 91.62 363 LEU A C 1
ATOM 2903 O O . LEU A 1 363 ? -30.354 -0.236 22.003 1.00 91.62 363 LEU A O 1
ATOM 2907 N N . GLY A 1 364 ? -28.685 -0.677 20.539 1.00 89.00 364 GLY A N 1
ATOM 2908 C CA . GLY A 1 364 ? -29.418 -1.622 19.689 1.00 89.00 364 GLY A CA 1
ATOM 2909 C C . GLY A 1 364 ? -29.939 -2.832 20.468 1.00 89.00 364 GLY A C 1
ATOM 2910 O O . GLY A 1 364 ? -31.154 -3.034 20.560 1.00 89.00 364 GLY A O 1
ATOM 2911 N N . LEU A 1 365 ? -29.044 -3.550 21.153 1.00 91.12 365 LEU A N 1
ATOM 2912 C CA . LEU A 1 365 ? -29.364 -4.713 21.997 1.00 91.12 365 LEU A CA 1
ATOM 2913 C C . LEU A 1 365 ? -30.397 -4.407 23.092 1.00 91.12 365 LEU A C 1
ATOM 2915 O O . LEU A 1 365 ? -31.274 -5.215 23.405 1.00 91.12 365 LEU A O 1
ATOM 2919 N N . THR A 1 366 ? -30.335 -3.212 23.682 1.00 91.25 366 THR A N 1
ATOM 2920 C CA . THR A 1 366 ? -31.303 -2.782 24.707 1.00 91.25 366 THR A CA 1
ATOM 2921 C C . THR A 1 366 ? -32.608 -2.251 24.111 1.00 91.25 366 THR A C 1
ATOM 2923 O O . THR A 1 366 ? -33.499 -1.833 24.858 1.00 91.25 366 THR A O 1
ATOM 2926 N N . ARG A 1 367 ? -32.752 -2.273 22.778 1.00 89.06 367 ARG A N 1
ATOM 2927 C CA . ARG A 1 367 ? -33.869 -1.698 22.016 1.00 89.06 367 ARG A CA 1
ATOM 2928 C C . ARG A 1 367 ? -34.142 -0.249 22.414 1.00 89.06 367 ARG A C 1
ATOM 2930 O O . ARG A 1 367 ? -35.299 0.142 22.568 1.00 89.06 367 ARG A O 1
ATOM 2937 N N . TYR A 1 368 ? -33.074 0.511 22.660 1.00 89.06 368 TYR A N 1
ATOM 2938 C CA . TYR A 1 368 ? -33.111 1.912 23.090 1.00 89.06 368 TYR A CA 1
ATOM 2939 C C . TYR A 1 368 ? -33.918 2.159 24.379 1.00 89.06 368 TYR A C 1
ATOM 2941 O O . TYR A 1 368 ? -34.423 3.257 24.608 1.00 89.06 368 TYR A O 1
ATOM 2949 N N . ARG A 1 369 ? -34.064 1.143 25.242 1.00 90.94 369 ARG A N 1
ATOM 2950 C CA . ARG A 1 369 ? -34.815 1.262 26.507 1.00 90.94 369 ARG A CA 1
ATOM 2951 C C . ARG A 1 369 ? -34.028 1.950 27.617 1.00 90.94 369 ARG A C 1
ATOM 2953 O O . ARG A 1 369 ? -34.629 2.412 28.584 1.00 90.94 369 ARG A O 1
ATOM 2960 N N . LEU A 1 370 ? -32.703 1.985 27.508 1.00 90.12 370 LEU A N 1
ATOM 2961 C CA . LEU A 1 370 ? -31.830 2.680 28.446 1.00 90.12 370 LEU A CA 1
ATOM 2962 C C . LEU A 1 370 ? -31.411 4.039 27.865 1.00 90.12 370 LEU A C 1
ATOM 2964 O O . LEU A 1 370 ? -31.115 4.119 26.672 1.00 90.12 370 LEU A O 1
ATOM 2968 N N . PRO A 1 371 ? -31.342 5.108 28.682 1.00 92.00 371 PRO A N 1
ATOM 2969 C CA . PRO A 1 371 ? -30.749 6.370 28.253 1.00 92.00 371 PRO A CA 1
ATOM 2970 C C . PRO A 1 371 ? -29.286 6.192 27.830 1.00 92.00 371 PRO A C 1
ATOM 2972 O O . PRO A 1 371 ? -28.551 5.435 28.468 1.00 92.00 371 PRO A O 1
ATOM 2975 N N . VAL A 1 372 ? -28.838 6.962 26.831 1.00 88.25 372 VAL A N 1
ATOM 2976 C CA . VAL A 1 372 ? -27.454 6.923 26.310 1.00 88.25 372 VAL A CA 1
ATOM 2977 C C . VAL A 1 372 ? -26.423 7.045 27.431 1.00 88.25 372 VAL A C 1
ATOM 2979 O O . VAL A 1 372 ? -25.517 6.225 27.517 1.00 88.25 372 VAL A O 1
ATOM 2982 N N . LEU A 1 373 ? -26.626 7.975 28.368 1.00 89.44 373 LEU A N 1
ATOM 2983 C CA . LEU A 1 373 ? -25.727 8.173 29.509 1.00 89.44 373 LEU A CA 1
ATOM 2984 C C . LEU A 1 373 ? -25.609 6.924 30.406 1.00 89.44 373 LEU A C 1
ATOM 2986 O O . LEU A 1 373 ? -24.547 6.634 30.951 1.00 89.44 373 LEU A O 1
ATOM 2990 N N . CYS A 1 374 ? -26.692 6.155 30.568 1.00 88.94 374 CYS A N 1
ATOM 2991 C CA . CYS A 1 374 ? -26.656 4.903 31.324 1.00 88.94 374 CYS A CA 1
ATOM 2992 C C . CYS A 1 374 ? -25.845 3.835 30.583 1.00 88.94 374 CYS A C 1
ATOM 2994 O O . CYS A 1 374 ? -25.048 3.137 31.209 1.00 88.94 374 CYS A O 1
ATOM 2996 N N . CYS A 1 375 ? -26.024 3.726 29.265 1.00 88.31 375 CYS A N 1
ATOM 2997 C CA . CYS A 1 375 ? -25.237 2.837 28.414 1.00 88.31 375 CYS A CA 1
ATOM 2998 C C . CYS A 1 375 ? -23.745 3.192 28.465 1.00 88.31 375 CYS A C 1
ATOM 3000 O O . CYS A 1 375 ? -22.920 2.312 28.705 1.00 88.31 375 CYS A O 1
ATOM 3002 N N . GLU A 1 376 ? -23.407 4.475 28.333 1.00 87.50 376 GLU A N 1
ATOM 3003 C CA . GLU A 1 376 ? -22.030 4.971 28.409 1.00 87.50 376 GLU A CA 1
ATOM 3004 C C . GLU A 1 376 ? -21.367 4.640 29.751 1.00 87.50 376 GLU A C 1
ATOM 3006 O O . GLU A 1 376 ? -20.237 4.153 29.752 1.00 87.50 376 GLU A O 1
ATOM 3011 N N . ASN A 1 377 ? -22.078 4.818 30.872 1.00 88.69 377 ASN A N 1
ATOM 3012 C CA . ASN A 1 377 ? -21.578 4.492 32.215 1.00 88.69 377 ASN A CA 1
ATOM 3013 C C . ASN A 1 377 ? -21.316 2.986 32.408 1.00 88.69 377 ASN A C 1
ATOM 3015 O O . ASN A 1 377 ? -20.372 2.592 33.097 1.00 88.69 377 ASN A O 1
ATOM 3019 N N . ILE A 1 378 ? -22.153 2.123 31.821 1.00 88.88 378 ILE A N 1
ATOM 3020 C CA . ILE A 1 378 ? -21.951 0.666 31.869 1.00 88.88 378 ILE A CA 1
ATOM 3021 C C . ILE A 1 378 ? -20.702 0.297 31.060 1.00 88.88 378 ILE A C 1
ATOM 3023 O O . ILE A 1 378 ? -19.817 -0.398 31.558 1.00 88.88 378 ILE A O 1
ATOM 3027 N N . ILE A 1 379 ? -20.617 0.810 29.832 1.00 88.31 379 ILE A N 1
ATOM 3028 C CA . ILE A 1 379 ? -19.545 0.544 28.866 1.00 88.31 379 ILE A CA 1
ATOM 3029 C C . ILE A 1 379 ? -18.194 1.082 29.334 1.00 88.31 379 ILE A C 1
ATOM 3031 O O . ILE A 1 379 ? -17.163 0.469 29.063 1.00 88.31 379 ILE A O 1
ATOM 3035 N N . GLU A 1 380 ? -18.174 2.199 30.061 1.00 84.81 380 GLU A N 1
ATOM 3036 C CA . GLU A 1 380 ? -16.950 2.837 30.553 1.00 84.81 380 GLU A CA 1
ATOM 3037 C C . GLU A 1 380 ? -16.051 1.875 31.343 1.00 84.81 380 GLU A C 1
ATOM 3039 O O . GLU A 1 380 ? -14.826 1.930 31.220 1.00 84.81 380 GLU A O 1
ATOM 3044 N N . ASN A 1 381 ? -16.653 0.936 32.078 1.00 84.00 381 ASN A N 1
ATOM 3045 C CA . ASN A 1 381 ? -15.949 -0.017 32.935 1.00 84.00 381 ASN A CA 1
ATOM 3046 C C . ASN A 1 381 ? -15.491 -1.301 32.216 1.00 84.00 381 ASN A C 1
ATOM 3048 O O . ASN A 1 381 ? -14.758 -2.105 32.797 1.00 84.00 381 ASN A O 1
ATOM 3052 N N . LEU A 1 382 ? -15.910 -1.511 30.968 1.00 87.81 382 LEU A N 1
ATOM 3053 C CA . LEU A 1 382 ? -15.618 -2.717 30.189 1.00 87.81 382 LEU A CA 1
ATOM 3054 C C . LEU A 1 382 ? -14.280 -2.604 29.453 1.00 87.81 382 LEU A C 1
ATOM 3056 O O . LEU A 1 382 ? -13.787 -1.506 29.234 1.00 87.81 382 LEU A O 1
ATOM 3060 N N . LYS A 1 383 ? -13.638 -3.713 29.081 1.00 86.19 383 LYS A N 1
ATOM 3061 C CA . LYS A 1 383 ? -12.394 -3.685 28.277 1.00 86.19 383 LYS A CA 1
ATOM 3062 C C . LYS A 1 383 ? -12.692 -3.776 26.791 1.00 86.19 383 LYS A C 1
ATOM 3064 O O . LYS A 1 383 ? -13.752 -4.273 26.441 1.00 86.19 383 LYS A O 1
ATOM 3069 N N . ASN A 1 384 ? -11.752 -3.410 25.916 1.00 89.44 384 ASN A N 1
ATOM 3070 C CA . ASN A 1 384 ? -11.969 -3.507 24.466 1.00 89.44 384 ASN A CA 1
ATOM 3071 C C . ASN A 1 384 ? -12.359 -4.929 24.018 1.00 89.44 384 ASN A C 1
ATOM 3073 O O . ASN A 1 384 ? -13.154 -5.070 23.097 1.00 89.44 384 ASN A O 1
ATOM 3077 N N . GLU A 1 385 ? -11.889 -5.976 24.709 1.00 89.44 385 GLU A N 1
ATOM 3078 C CA . GLU A 1 385 ? -12.342 -7.362 24.493 1.00 89.44 385 GLU A CA 1
ATOM 3079 C C . GLU A 1 385 ? -13.852 -7.537 24.744 1.00 89.44 385 GLU A C 1
ATOM 3081 O O . GLU A 1 385 ? -14.550 -8.180 23.963 1.00 89.44 385 GLU A O 1
ATOM 3086 N N . ASP A 1 386 ? -14.364 -6.958 25.830 1.00 90.81 386 ASP A N 1
ATOM 3087 C CA . ASP A 1 386 ? -15.783 -6.999 26.186 1.00 90.81 386 ASP A CA 1
ATOM 3088 C C . ASP A 1 386 ? -16.604 -6.109 25.238 1.00 90.81 386 ASP A C 1
ATOM 3090 O O . ASP A 1 386 ? -17.676 -6.507 24.793 1.00 90.81 386 ASP A O 1
ATOM 3094 N N . LEU A 1 387 ? -16.071 -4.938 24.870 1.00 92.62 387 LEU A N 1
ATOM 3095 C CA . LEU A 1 387 ? -16.680 -4.022 23.900 1.00 92.62 387 LEU A CA 1
ATOM 3096 C C . LEU A 1 387 ? -16.819 -4.676 22.521 1.00 92.62 387 LEU A C 1
ATOM 3098 O O . LEU A 1 387 ? -17.882 -4.613 21.913 1.00 92.62 387 LEU A O 1
ATOM 3102 N N . HIS A 1 388 ? -15.783 -5.383 22.069 1.00 92.38 388 HIS A N 1
ATOM 3103 C CA . HIS A 1 388 ? -15.826 -6.176 20.845 1.00 92.38 388 HIS A CA 1
ATOM 3104 C C . HIS A 1 388 ? -16.912 -7.254 20.898 1.00 92.38 388 HIS A C 1
ATOM 3106 O O . HIS A 1 388 ? -17.663 -7.419 19.941 1.00 92.38 388 HIS A O 1
ATOM 3112 N N . ARG A 1 389 ? -17.039 -7.965 22.027 1.00 91.69 389 ARG A N 1
ATOM 3113 C CA . ARG A 1 389 ? -18.097 -8.972 22.214 1.00 91.69 389 ARG A CA 1
ATOM 3114 C C . ARG A 1 389 ? -19.498 -8.370 22.170 1.00 91.69 389 ARG A C 1
ATOM 3116 O O . ARG A 1 389 ? -20.392 -9.018 21.644 1.00 91.69 389 ARG A O 1
ATOM 3123 N N . ILE A 1 390 ? -19.687 -7.158 22.695 1.00 92.56 390 ILE A N 1
ATOM 3124 C CA . ILE A 1 390 ? -20.961 -6.435 22.587 1.00 92.56 390 ILE A CA 1
ATOM 3125 C C . ILE A 1 390 ? -21.289 -6.157 21.117 1.00 92.56 390 ILE A C 1
ATOM 3127 O O . ILE A 1 390 ? -22.395 -6.467 20.684 1.00 92.56 390 ILE A O 1
ATOM 3131 N N . CYS A 1 391 ? -20.331 -5.645 20.339 1.00 92.38 391 CYS A N 1
ATOM 3132 C CA . CYS A 1 391 ? -20.532 -5.401 18.907 1.00 92.38 391 CYS A CA 1
ATOM 3133 C C . CYS A 1 391 ? -20.849 -6.689 18.129 1.00 92.38 391 CYS A C 1
ATOM 3135 O O . CYS A 1 391 ? -21.685 -6.676 17.233 1.00 92.38 391 CYS A O 1
ATOM 3137 N N . LEU A 1 392 ? -20.203 -7.809 18.476 1.00 91.44 392 LEU A N 1
ATOM 3138 C CA . LEU A 1 392 ? -20.486 -9.114 17.868 1.00 91.44 392 LEU A CA 1
ATOM 3139 C C . LEU A 1 392 ? -21.861 -9.677 18.251 1.00 91.44 392 LEU A C 1
ATOM 3141 O O . LEU A 1 392 ? -22.443 -10.428 17.479 1.00 91.44 392 LEU A O 1
ATOM 3145 N N . ALA A 1 393 ? -22.370 -9.374 19.446 1.00 88.94 393 ALA A N 1
ATOM 3146 C CA . ALA A 1 393 ? -23.682 -9.853 19.874 1.00 88.94 393 ALA A CA 1
ATOM 3147 C C . ALA A 1 393 ? -24.818 -9.163 19.101 1.00 88.94 393 ALA A C 1
ATOM 3149 O O . ALA A 1 393 ? -25.777 -9.820 18.712 1.00 88.94 393 ALA A O 1
ATOM 3150 N N . ASP A 1 394 ? -24.679 -7.865 18.830 1.00 85.06 394 ASP A N 1
ATOM 3151 C CA . ASP A 1 394 ? -25.676 -7.074 18.096 1.00 85.06 394 ASP A CA 1
ATOM 3152 C C . ASP A 1 394 ? -25.872 -7.561 16.649 1.00 85.06 394 ASP A C 1
ATOM 3154 O O . ASP A 1 394 ? -26.985 -7.555 16.131 1.00 85.06 394 ASP A O 1
ATOM 3158 N N . THR A 1 395 ? -24.824 -8.092 16.010 1.00 79.81 395 THR A N 1
ATOM 3159 C CA . THR A 1 395 ? -24.947 -8.667 14.660 1.00 79.81 395 THR A CA 1
ATOM 3160 C C . THR A 1 395 ? -25.611 -10.039 14.625 1.00 79.81 395 THR A C 1
ATOM 3162 O O . THR A 1 395 ? -26.157 -10.416 13.590 1.00 79.81 395 THR A O 1
ATOM 3165 N N . LEU A 1 396 ? -25.590 -10.784 15.734 1.00 69.50 396 LEU A N 1
ATOM 3166 C CA . LEU A 1 396 ? -26.271 -12.075 15.857 1.00 69.50 396 LEU A CA 1
ATOM 3167 C C . LEU A 1 396 ? -27.770 -11.914 16.139 1.00 69.50 396 LEU A C 1
ATOM 3169 O O . LEU A 1 396 ? -28.544 -12.754 15.698 1.00 69.50 396 LEU A O 1
ATOM 3173 N N . ASP A 1 397 ? -28.175 -10.838 16.820 1.00 55.94 397 ASP A N 1
ATOM 3174 C CA . ASP A 1 397 ? -29.587 -10.503 17.070 1.00 55.94 397 ASP A CA 1
ATOM 3175 C C . ASP A 1 397 ? -30.309 -9.949 15.818 1.00 55.94 397 ASP A C 1
ATOM 3177 O O . ASP A 1 397 ? -31.536 -9.823 15.811 1.00 55.94 397 ASP A O 1
ATOM 3181 N N . ALA A 1 398 ? -29.562 -9.618 14.756 1.00 54.25 398 ALA A N 1
ATOM 3182 C CA . ALA A 1 398 ? -30.079 -9.128 13.475 1.00 54.25 398 ALA A CA 1
ATOM 3183 C C . ALA A 1 398 ? -30.402 -10.241 12.446 1.00 54.25 398 ALA A C 1
ATOM 3185 O O . ALA A 1 398 ? -30.867 -9.926 11.346 1.00 54.25 398 ALA A O 1
ATOM 3186 N N . ILE A 1 399 ? -30.157 -11.514 12.790 1.00 43.50 399 ILE A N 1
ATOM 3187 C CA . ILE A 1 399 ? -30.479 -12.725 12.003 1.00 43.50 399 ILE A CA 1
ATOM 3188 C C . ILE A 1 399 ? -31.667 -13.433 12.653 1.00 43.50 399 ILE A C 1
ATOM 3190 O O . ILE A 1 399 ? -32.577 -13.857 11.902 1.00 43.50 399 ILE A O 1
#

Organism: NCBI:txid54128

InterPro domains:
  IPR002110 Ankyrin repeat [PF00023] (21-53)
  IPR002110 Ankyrin repeat [PF12796] (100-199)
  IPR002110 Ankyrin repeat [PS50088] (20-54)
  IPR002110 Ankyrin repeat [PS50088] (95-127)
  IPR002110 Ankyrin repeat [PS50088] (171-203)
  IPR002110 Ankyrin repeat [SM00248] (20-51)
  IPR002110 Ankyrin repeat [SM00248] (95-124)
  IPR002110 Ankyrin repeat [SM00248] (128-157)
  IPR002110 Ankyrin repeat [SM00248] (171-200)
  IPR036770 Ankyrin repeat-containing domain superfamily [G3DSA:1.25.40.20] (3-65)
  IPR036770 Ankyrin repeat-containing domain superfamily [G3DSA:1.25.40.20] (68-202)
  IPR036770 Ankyrin repeat-containing domain superfamily [SSF48403] (13-199)

Mean predicted aligned error: 9.47 Å

Solvent-accessible surface area (backbone atoms only — not comparable to full-atom values): 22296 Å² total; per-residue (Å²): 113,77,77,62,54,69,78,72,57,58,87,80,60,54,58,51,56,50,101,61,36,41,23,56,61,47,61,25,58,82,39,89,76,59,25,50,62,48,42,48,51,42,43,75,67,61,34,68,67,66,56,50,22,75,60,32,43,25,42,57,35,57,55,16,57,45,91,70,95,75,57,42,67,64,46,52,53,53,46,28,58,74,67,71,45,84,74,68,52,80,49,44,26,79,62,32,40,28,32,55,36,36,4,36,65,57,62,23,58,67,47,36,52,52,38,50,77,72,65,37,66,70,66,50,54,25,73,59,36,38,28,30,55,34,44,41,30,59,51,88,60,89,88,51,96,65,65,58,64,61,50,54,53,51,54,32,57,77,68,73,47,88,70,68,60,69,47,51,25,76,85,68,46,30,25,60,38,35,7,56,37,62,39,35,46,73,53,41,52,55,41,48,77,72,65,41,65,69,88,82,54,63,80,62,57,71,80,57,48,66,81,77,77,77,71,76,60,71,76,45,38,53,52,44,45,42,50,49,48,34,24,48,50,17,34,52,53,54,39,43,78,71,70,48,80,80,50,74,67,51,49,48,48,56,52,44,57,37,53,80,60,55,50,62,56,77,50,82,45,42,61,52,70,53,61,30,98,51,65,70,61,26,53,52,51,52,57,56,28,56,69,37,68,42,77,92,75,78,36,27,54,50,51,63,74,67,50,51,46,83,52,45,68,74,72,48,54,42,60,60,55,48,79,54,57,53,56,84,65,48,66,76,47,58,68,77,57,36,54,26,50,42,36,51,49,40,44,40,75,43,40,59,62,40,49,57,52,20,46,56,25,48,38,56,70,51,69,62,72,60,58,69,71,58,49,48,61,59,54,68,77,51,50,66,61,52,28,50,51,42,40,56,50,39,63,60,77,75,111

Secondary structure (DSSP, 8-state):
-HHHHTTT--TTTTT---TTS--HHHHHTT-SS-HHHHHHHHHHTT--TT---TTS--HHHHHHT----SSHHHHHHHHHHHTT----TT---TT---HHHHHHHHT-HHHHHHHHHTT--TT---TTS--HHHHHHHS--TTSSS-HHHHHHHHHHHTTPPP-TT---TTS--HHHHHHHTT-HHHHHHHHHTT--SSS--PPPHHHHTTS----SHHHHHHHHHHHHHHHHHHHHHHHTTT----HHHHHHHHHHHHHTTTT---TTHHHHHH-S-HHHHHHHHHHHHT-EETTTTEEHHHHHH--HHHHHHH--HHHHHHT-THHHHTTS-HHHHHHHHHHHHHHHHHHHHHHHHHHHHHHHTTT-S-HHHHHHHHHTS-HHHHHHHHHHHHHTT-